Protein AF-A0A7S1MFS5-F1 (afdb_monomer_lite)

Secondary structure (DSSP, 8-state):
-GGGGS--PPPEEEEEHIIIIIITHHHHHHHHTT--S-EEEEEE-S--B-TTS-B-TTSPTT--BTTBTT---SPPP-HHHHHHTTSSSEEEEE-TTT-HHHHHHHHHHHHHSSS-EEEEEE---GGG-S-GGGHHHHHHHHHHTTSS--EEE-HHHHHTTS-SEEESS----S-HHHHHHHSHHHHHHHHH-HHHHHHHHHHHHHHHHHHHHHHHHHH-S-HHHHHHHHHHHHS-S---SPPEEEEEE-SSSHHHHHHHHHHHHHHHTT--EEEEETTTS-GGGGGG-SEEEEEEE-BTTTBPPHHHHHHHHHHT-TTS-TTTTTT-EEEEEEEE-TTSTTTTHHHHHHHHHHHHTT-EE-SPPEEEETTSTTTTHHHHHHHHHHHHHHHT---PPPP-SPPPPSEEEEEE---TTS-SS-TTT-PPTT----EEEEEEE-SPPS-SS----EEEEEEE-TTSS----TT-EEEE-----HHHHHHHHHHHT--TT-EEEEEEPTT--S-S-SEEEHHHIIIIIB-TTSPPPHHHHHHHHTTB-SHHHHHHHHHHH--SHHHHHHHHHHHHTT--HHHHHHH-TTB---HHHHHHHSPBP--EEEEB-S-TTT-TTEEEEEEEPPEEE-TTT--EEE-HHHHHHHH-

Radius of gyration: 29.66 Å; chains: 1; bounding box: 63×81×84 Å

Structure (mmCIF, N/CA/C/O backbone):
data_AF-A0A7S1MFS5-F1
#
_entry.id   AF-A0A7S1MFS5-F1
#
loop_
_atom_site.group_PDB
_atom_site.id
_atom_site.type_symbol
_atom_site.label_atom_id
_atom_site.label_alt_id
_atom_site.label_comp_id
_atom_site.label_asym_id
_atom_site.label_entity_id
_atom_site.label_seq_id
_atom_site.pdbx_PDB_ins_code
_atom_site.Cartn_x
_atom_site.Cartn_y
_atom_site.Cartn_z
_atom_site.occupancy
_atom_site.B_iso_or_equiv
_atom_site.auth_seq_id
_atom_site.auth_comp_id
_atom_site.auth_asym_id
_atom_site.auth_atom_id
_atom_site.pdbx_PDB_model_num
ATOM 1 N N . ASP A 1 1 ? -25.640 -36.083 15.410 1.00 47.47 1 ASP A N 1
ATOM 2 C CA . ASP A 1 1 ? -25.146 -37.005 14.366 1.00 47.47 1 ASP A CA 1
ATOM 3 C C . ASP A 1 1 ? -23.659 -37.269 14.543 1.00 47.47 1 ASP A C 1
ATOM 5 O O . ASP A 1 1 ? -22.871 -36.341 14.433 1.00 47.47 1 ASP A O 1
ATOM 9 N N . GLY A 1 2 ? -23.257 -38.506 14.855 1.00 49.50 2 GLY A N 1
ATOM 10 C CA . GLY A 1 2 ? -21.866 -38.907 15.159 1.00 49.50 2 GLY A CA 1
ATOM 11 C C . GLY A 1 2 ? -20.867 -38.836 13.991 1.00 49.50 2 GLY A C 1
ATOM 12 O O . GLY A 1 2 ? -19.879 -39.561 13.985 1.00 49.50 2 GLY A O 1
ATOM 13 N N . ARG A 1 3 ? -21.118 -37.985 12.987 1.00 51.34 3 ARG A N 1
ATOM 14 C CA . ARG A 1 3 ? -20.229 -37.759 11.836 1.00 51.34 3 ARG A CA 1
ATOM 15 C C . ARG A 1 3 ? -18.963 -36.977 12.210 1.00 51.34 3 ARG A C 1
ATOM 17 O O . ARG A 1 3 ? -17.952 -37.143 11.545 1.00 51.34 3 ARG A O 1
ATOM 24 N N . SER A 1 4 ? -18.987 -36.192 13.290 1.00 54.28 4 SER A N 1
ATOM 25 C CA . SER A 1 4 ? -17.835 -35.419 13.787 1.00 54.28 4 SER A CA 1
ATOM 26 C C . SER A 1 4 ? -16.775 -36.251 14.526 1.00 54.28 4 SER A C 1
ATOM 28 O O . SER A 1 4 ? -15.738 -35.713 14.899 1.00 54.28 4 SER A O 1
ATOM 30 N N . SER A 1 5 ? -17.014 -37.550 14.745 1.00 51.19 5 SER A N 1
ATOM 31 C CA . SER A 1 5 ? -16.072 -38.466 15.412 1.00 51.19 5 SER A CA 1
ATOM 32 C C . SER A 1 5 ? -15.204 -39.278 14.442 1.00 51.19 5 SER A C 1
ATOM 34 O O . SER A 1 5 ? -14.328 -40.015 14.889 1.00 51.19 5 SER A O 1
ATOM 36 N N . PHE A 1 6 ? -15.427 -39.157 13.129 1.00 56.84 6 PHE A N 1
ATOM 37 C CA . PHE A 1 6 ? -14.598 -39.793 12.106 1.00 56.84 6 PHE A CA 1
ATOM 38 C C . PHE A 1 6 ? -13.587 -38.795 11.541 1.00 56.84 6 PHE A C 1
ATOM 40 O O . PHE A 1 6 ? -13.883 -37.611 11.383 1.00 56.84 6 PHE A O 1
ATOM 47 N N . ILE A 1 7 ? -12.386 -39.280 11.219 1.00 65.38 7 ILE A N 1
ATOM 48 C CA . ILE A 1 7 ? -11.367 -38.496 10.513 1.00 65.38 7 ILE A CA 1
ATOM 49 C C . ILE A 1 7 ? -11.978 -38.000 9.195 1.00 65.38 7 ILE A C 1
ATOM 51 O O . ILE A 1 7 ? -12.546 -38.797 8.446 1.00 65.38 7 ILE A O 1
ATOM 55 N N . LYS A 1 8 ? -11.868 -36.695 8.910 1.00 67.00 8 LYS A N 1
ATOM 56 C CA . LYS A 1 8 ? -12.322 -36.102 7.643 1.00 67.00 8 LYS A CA 1
ATOM 57 C C . LYS A 1 8 ? -11.590 -36.798 6.491 1.00 67.00 8 LYS A C 1
ATOM 59 O O . LYS A 1 8 ? -10.379 -36.662 6.350 1.00 67.00 8 LYS A O 1
ATOM 64 N N . THR A 1 9 ? -12.312 -37.574 5.690 1.00 77.75 9 THR A N 1
ATOM 65 C CA . THR A 1 9 ? -11.745 -38.268 4.528 1.00 77.75 9 THR A CA 1
ATOM 66 C C . THR A 1 9 ? -11.667 -37.316 3.343 1.00 77.75 9 THR A C 1
ATOM 68 O O . THR A 1 9 ? -12.697 -36.812 2.896 1.00 77.75 9 THR A O 1
ATOM 71 N N . SER A 1 10 ? -10.464 -37.102 2.815 1.00 86.88 10 SER A N 1
ATOM 72 C CA . SER A 1 10 ? -10.253 -36.341 1.584 1.00 86.88 10 SER A CA 1
ATOM 73 C C . SER A 1 10 ? -10.330 -37.256 0.359 1.00 86.88 10 SER A C 1
ATOM 75 O O . SER A 1 10 ? -9.684 -38.303 0.332 1.00 86.88 10 SER A O 1
ATOM 77 N N . GLN A 1 11 ? -11.130 -36.882 -0.643 1.00 90.94 11 GLN A N 1
ATOM 78 C CA . GLN A 1 11 ? -11.344 -37.665 -1.865 1.00 90.94 11 GLN A CA 1
ATOM 79 C C . GLN A 1 11 ? -10.535 -37.073 -3.023 1.00 90.94 11 GLN A C 1
ATOM 81 O O . GLN A 1 11 ? -10.794 -35.940 -3.435 1.00 90.94 11 GLN A O 1
ATOM 86 N N . TRP A 1 12 ? -9.580 -37.849 -3.545 1.00 95.56 12 TRP A N 1
ATOM 87 C CA . TRP A 1 12 ? -8.683 -37.441 -4.628 1.00 95.56 12 TRP A CA 1
ATOM 88 C C . TRP A 1 12 ? -8.866 -38.308 -5.872 1.00 95.56 12 TRP A C 1
ATOM 90 O O . TRP A 1 12 ? -8.772 -39.533 -5.810 1.00 95.56 12 TRP A O 1
ATOM 100 N N . ILE A 1 13 ? -9.059 -37.657 -7.014 1.00 96.12 13 ILE A N 1
ATOM 101 C CA . ILE A 1 13 ? -9.008 -38.255 -8.345 1.00 96.12 13 ILE A CA 1
ATOM 102 C C . ILE A 1 13 ? -7.655 -37.894 -8.947 1.00 96.12 13 ILE A C 1
ATOM 104 O O . ILE A 1 13 ? -7.346 -36.719 -9.128 1.00 96.12 13 ILE A O 1
ATOM 108 N N . ILE A 1 14 ? -6.840 -38.897 -9.261 1.00 96.44 14 ILE A N 1
ATOM 109 C CA . ILE A 1 14 ? -5.497 -38.694 -9.807 1.00 96.44 14 ILE A CA 1
ATOM 110 C C . ILE A 1 14 ? -5.442 -39.308 -11.200 1.00 96.44 14 ILE A C 1
ATOM 112 O O . ILE A 1 14 ? -5.775 -40.480 -11.377 1.00 96.44 14 ILE A O 1
ATOM 116 N N . GLY A 1 15 ? -4.998 -38.534 -12.186 1.00 94.69 15 GLY A N 1
ATOM 117 C CA . GLY A 1 15 ? -4.863 -39.025 -13.552 1.00 94.69 15 GLY A CA 1
ATOM 118 C C . GLY A 1 15 ? -3.872 -38.226 -14.387 1.00 94.69 15 GLY A C 1
ATOM 119 O O . GLY A 1 15 ? -3.405 -37.165 -13.989 1.00 94.69 15 GLY A O 1
ATOM 120 N N . GLY A 1 16 ? -3.520 -38.770 -15.550 1.00 93.56 16 GLY A N 1
ATOM 121 C CA . GLY A 1 16 ? -2.603 -38.127 -16.491 1.00 93.56 16 GLY A CA 1
ATOM 122 C C . GLY A 1 16 ? -3.297 -37.180 -17.472 1.00 93.56 16 GLY A C 1
ATOM 123 O O . GLY A 1 16 ? -4.525 -37.172 -17.610 1.00 93.56 16 GLY A O 1
ATOM 124 N N . ASP A 1 17 ? -2.489 -36.438 -18.220 1.00 90.50 17 ASP A N 1
ATOM 125 C CA . ASP A 1 17 ? -2.915 -35.555 -19.310 1.00 90.50 17 ASP A CA 1
ATOM 126 C C . ASP A 1 17 ? -3.830 -36.221 -20.363 1.00 90.50 17 ASP A C 1
ATOM 128 O O . ASP A 1 17 ? -4.823 -35.633 -20.785 1.00 90.50 17 ASP A O 1
ATOM 132 N N . GLY A 1 18 ? -3.576 -37.465 -20.766 1.00 87.88 18 GLY A N 1
ATOM 133 C CA . GLY A 1 18 ? -4.430 -38.154 -21.741 1.00 87.88 18 GLY A CA 1
ATOM 134 C C . GLY A 1 18 ? -5.877 -38.339 -21.280 1.00 87.88 18 GLY A C 1
ATOM 135 O O . GLY A 1 18 ? -6.815 -38.202 -22.069 1.00 87.88 18 GLY A O 1
ATOM 136 N N . TRP A 1 19 ? -6.070 -38.602 -19.985 1.00 91.19 19 TRP A N 1
ATOM 137 C CA . TRP A 1 19 ? -7.396 -38.662 -19.375 1.00 91.19 19 TRP A CA 1
ATOM 138 C C . TRP A 1 19 ? -8.011 -37.263 -19.284 1.00 91.19 19 TRP A C 1
ATOM 140 O O . TRP A 1 19 ? -9.126 -37.059 -19.762 1.00 91.19 19 TRP A O 1
ATOM 150 N N . ALA A 1 20 ? -7.274 -36.298 -18.735 1.00 93.94 20 ALA A N 1
ATOM 151 C CA . ALA A 1 20 ? -7.812 -34.980 -18.419 1.00 93.94 20 ALA A CA 1
ATOM 152 C C . ALA A 1 20 ? -8.105 -34.112 -19.655 1.00 93.94 20 ALA A C 1
ATOM 154 O O . ALA A 1 20 ? -9.088 -33.377 -19.671 1.00 93.94 20 ALA A O 1
ATOM 155 N N . TYR A 1 21 ? -7.287 -34.184 -20.708 1.00 92.12 21 TYR A N 1
ATOM 156 C CA . TYR A 1 21 ? -7.410 -33.306 -21.879 1.00 92.12 21 TYR A CA 1
ATOM 157 C C . TYR A 1 21 ? -8.196 -33.926 -23.040 1.00 92.12 21 TYR A C 1
ATOM 159 O O . TYR A 1 21 ? -8.736 -33.185 -23.872 1.00 92.12 21 TYR A O 1
ATOM 167 N N . ASP A 1 22 ? -8.276 -35.259 -23.097 1.00 89.12 22 ASP A N 1
ATOM 168 C CA . ASP A 1 22 ? -8.878 -35.995 -24.208 1.00 89.12 22 ASP A CA 1
ATOM 169 C C . ASP A 1 22 ? -9.998 -36.937 -23.753 1.00 89.12 22 ASP A C 1
ATOM 171 O O . ASP A 1 22 ? -11.139 -36.500 -23.606 1.00 89.12 22 ASP A O 1
ATOM 175 N N . ILE A 1 23 ? -9.703 -38.227 -23.573 1.00 86.44 23 ILE A N 1
ATOM 176 C CA . ILE A 1 23 ? -10.725 -39.288 -23.512 1.00 86.44 23 ILE A CA 1
ATOM 177 C C . ILE A 1 23 ? -11.630 -39.200 -22.278 1.00 86.44 23 ILE A C 1
ATOM 179 O O . ILE A 1 23 ? -12.766 -39.660 -22.321 1.00 86.44 23 ILE A O 1
ATOM 183 N N . GLY A 1 24 ? -11.138 -38.606 -21.190 1.00 87.12 24 GLY A N 1
ATOM 184 C CA . GLY A 1 24 ? -11.874 -38.424 -19.942 1.00 87.12 24 GLY A CA 1
ATOM 185 C C . GLY A 1 24 ? -12.399 -37.008 -19.723 1.00 87.12 24 GLY A C 1
ATOM 186 O O . GLY A 1 24 ? -13.064 -36.785 -18.713 1.00 87.12 24 GLY A O 1
ATOM 187 N N . TYR A 1 25 ? -12.149 -36.061 -20.641 1.00 91.75 25 TYR A N 1
ATOM 188 C CA . TYR A 1 25 ? -12.452 -34.646 -20.403 1.00 91.75 25 TYR A CA 1
ATOM 189 C C . TYR A 1 25 ? -13.939 -34.391 -20.127 1.00 91.75 25 TYR A C 1
ATOM 191 O O . TYR A 1 25 ? -14.253 -33.610 -19.243 1.00 91.75 25 TYR A O 1
ATOM 199 N N . GLY A 1 26 ? -14.859 -35.067 -20.826 1.00 90.31 26 GLY A N 1
ATOM 200 C CA . GLY A 1 26 ? -16.297 -34.886 -20.581 1.00 90.31 26 GLY A CA 1
ATOM 201 C C . GLY A 1 26 ? -16.735 -35.323 -19.176 1.00 90.31 26 GLY A C 1
ATOM 202 O O . GLY A 1 26 ? -17.596 -34.693 -18.575 1.00 90.31 26 GLY A O 1
ATOM 203 N N . GLY A 1 27 ? -16.109 -36.368 -18.625 1.00 92.06 27 GLY A N 1
ATOM 204 C CA . GLY A 1 27 ? -16.342 -36.778 -17.238 1.00 92.06 27 GLY A CA 1
ATOM 205 C C . GLY A 1 27 ? -15.687 -35.822 -16.244 1.00 92.06 27 GLY A C 1
ATOM 206 O O . GLY A 1 27 ? -16.300 -35.466 -15.246 1.00 92.06 27 GLY A O 1
ATOM 207 N N . LEU A 1 28 ? -14.467 -35.367 -16.538 1.00 93.94 28 LEU A N 1
ATOM 208 C CA . LEU A 1 28 ? -13.766 -34.372 -15.727 1.00 93.94 28 LEU A CA 1
ATOM 209 C C . LEU A 1 28 ? -14.556 -33.059 -15.634 1.00 93.94 28 LEU A C 1
ATOM 211 O O . LEU A 1 28 ? -14.724 -32.530 -14.544 1.00 93.94 28 LEU A O 1
ATOM 215 N N . ASP A 1 29 ? -15.072 -32.568 -16.758 1.00 93.94 29 ASP A N 1
ATOM 216 C CA . ASP A 1 29 ? -15.909 -31.370 -16.837 1.00 93.94 29 ASP A CA 1
ATOM 217 C C . ASP A 1 29 ? -17.175 -31.510 -15.979 1.00 93.94 29 ASP A C 1
ATOM 219 O O . ASP A 1 29 ? -17.464 -30.643 -15.161 1.00 93.94 29 ASP A O 1
ATOM 223 N N . HIS A 1 30 ? -17.855 -32.659 -16.059 1.00 92.25 30 HIS A N 1
ATOM 224 C CA . HIS A 1 30 ? -19.014 -32.950 -15.214 1.00 92.25 30 HIS A CA 1
ATOM 225 C C . HIS A 1 30 ? -18.665 -32.982 -13.716 1.00 92.25 30 HIS A C 1
ATOM 227 O O . HIS A 1 30 ? -19.456 -32.538 -12.888 1.00 92.25 30 HIS A O 1
ATOM 233 N N . VAL A 1 31 ? -17.501 -33.522 -13.340 1.00 92.06 31 VAL A N 1
ATOM 234 C CA . VAL A 1 31 ? -17.047 -33.526 -11.939 1.00 92.06 31 VAL A CA 1
ATOM 235 C C . VAL A 1 31 ? -16.733 -32.103 -11.473 1.00 92.06 31 VAL A C 1
ATOM 237 O O . VAL A 1 31 ? -17.168 -31.712 -10.394 1.00 92.06 31 VAL A O 1
ATOM 240 N N . ILE A 1 32 ? -16.040 -31.310 -12.291 1.00 92.38 32 ILE A N 1
ATOM 241 C CA . ILE A 1 32 ? -15.732 -29.903 -11.995 1.00 92.38 32 ILE A CA 1
ATOM 242 C C . ILE A 1 32 ? -17.019 -29.077 -11.830 1.00 92.38 32 ILE A C 1
ATOM 244 O O . ILE A 1 32 ? -17.083 -28.227 -10.951 1.00 92.38 32 ILE A O 1
ATOM 248 N N . ALA A 1 33 ? -18.061 -29.359 -12.613 1.00 89.19 33 ALA A N 1
ATOM 249 C CA . ALA A 1 33 ? -19.347 -28.667 -12.533 1.00 89.19 33 ALA A CA 1
ATOM 250 C C . ALA A 1 33 ? -20.262 -29.142 -11.384 1.00 89.19 33 ALA A C 1
ATOM 252 O O . ALA A 1 33 ? -21.328 -28.567 -11.186 1.00 89.19 33 ALA A O 1
ATOM 253 N N . SER A 1 34 ? -19.896 -30.200 -10.650 1.00 85.94 34 SER A N 1
ATOM 254 C CA . SER A 1 34 ? -20.794 -30.841 -9.673 1.00 85.94 34 SER A CA 1
ATOM 255 C C . SER A 1 34 ? -20.922 -30.113 -8.330 1.00 85.94 34 SER A C 1
ATOM 257 O O . SER A 1 34 ? -21.758 -30.512 -7.529 1.00 85.94 34 SER A O 1
ATOM 259 N N . GLU A 1 35 ? -20.099 -29.088 -8.071 1.00 81.94 35 GLU A N 1
ATOM 260 C CA . GLU A 1 35 ? -19.992 -28.365 -6.783 1.00 81.94 35 GLU A CA 1
ATOM 261 C C . GLU A 1 35 ? -19.674 -29.256 -5.557 1.00 81.94 35 GLU A C 1
ATOM 263 O O . GLU A 1 35 ? -19.600 -28.775 -4.429 1.00 81.94 35 GLU A O 1
ATOM 268 N N . GLU A 1 36 ? -19.406 -30.547 -5.769 1.00 88.94 36 GLU A N 1
ATOM 269 C CA . GLU A 1 36 ? -19.074 -31.516 -4.726 1.00 88.94 36 GLU A CA 1
ATOM 270 C C . GLU A 1 36 ? -17.632 -31.357 -4.215 1.00 88.94 36 GLU A C 1
ATOM 272 O O . GLU A 1 36 ? -16.725 -30.937 -4.938 1.00 88.94 36 GLU A O 1
ATOM 277 N N . HIS A 1 37 ? -17.382 -31.779 -2.967 1.00 91.00 37 HIS A N 1
ATOM 278 C CA . HIS A 1 37 ? -16.078 -31.647 -2.294 1.00 91.00 37 HIS A CA 1
ATOM 279 C C . HIS A 1 37 ? -15.024 -32.667 -2.777 1.00 91.00 37 HIS A C 1
ATOM 281 O O . HIS A 1 37 ? -14.535 -33.509 -2.012 1.00 91.00 37 HIS A O 1
ATOM 287 N N . VAL A 1 38 ? -14.630 -32.592 -4.047 1.00 93.88 38 VAL A N 1
ATOM 288 C CA . VAL A 1 38 ? -13.707 -33.529 -4.714 1.00 93.88 38 VAL A CA 1
ATOM 289 C C . VAL A 1 38 ? -12.444 -32.836 -5.230 1.00 93.88 38 VAL A C 1
ATOM 291 O O . VAL A 1 38 ? -12.497 -31.737 -5.768 1.00 93.88 38 VAL A O 1
ATOM 294 N N . LYS A 1 39 ? -11.283 -33.484 -5.080 1.00 96.75 39 LYS A N 1
ATOM 295 C CA . LYS A 1 39 ? -9.981 -32.927 -5.468 1.00 96.75 39 LYS A CA 1
ATOM 296 C C . LYS A 1 39 ? -9.430 -33.707 -6.642 1.00 96.75 39 LYS A C 1
ATOM 298 O O . LYS A 1 39 ? -9.442 -34.934 -6.638 1.00 96.75 39 LYS A O 1
ATOM 303 N N . ILE A 1 40 ? -8.940 -33.004 -7.647 1.00 97.94 40 ILE A N 1
ATOM 304 C CA . ILE A 1 40 ? -8.427 -33.582 -8.879 1.00 97.94 40 ILE A CA 1
ATOM 305 C C . ILE A 1 40 ? -6.961 -33.189 -9.015 1.00 97.94 40 ILE A C 1
ATOM 307 O O . ILE A 1 40 ? -6.627 -32.008 -8.992 1.00 97.94 40 ILE A O 1
ATOM 311 N N . LEU A 1 41 ? -6.091 -34.179 -9.198 1.00 98.12 41 LEU A N 1
ATOM 312 C CA . LEU A 1 41 ? -4.687 -33.985 -9.537 1.00 98.12 41 LEU A CA 1
ATOM 313 C C . LEU A 1 41 ? -4.428 -34.513 -10.948 1.00 98.12 41 LEU A C 1
ATOM 315 O O . LEU A 1 41 ? -4.554 -35.712 -11.212 1.00 98.12 41 LEU A O 1
ATOM 319 N N . VAL A 1 42 ? -4.031 -33.612 -11.842 1.00 97.94 42 VAL A N 1
ATOM 320 C CA . VAL A 1 42 ? -3.618 -33.934 -13.208 1.00 97.94 42 VAL A CA 1
ATOM 321 C C . VAL A 1 42 ? -2.098 -33.912 -13.292 1.00 97.94 42 VAL A C 1
ATOM 323 O O . VAL A 1 42 ? -1.478 -32.871 -13.088 1.00 97.94 42 VAL A O 1
ATOM 326 N N . LEU A 1 43 ? -1.501 -35.057 -13.618 1.00 96.81 43 LEU A N 1
ATOM 327 C CA . LEU A 1 43 ? -0.073 -35.188 -13.905 1.00 96.81 43 LEU A CA 1
ATOM 328 C C . LEU A 1 43 ? 0.152 -34.950 -15.401 1.00 96.81 43 LEU A C 1
ATOM 330 O O . LEU A 1 43 ? -0.181 -35.794 -16.238 1.00 96.81 43 LEU A O 1
ATOM 334 N N . ASP A 1 44 ? 0.668 -33.775 -15.738 1.00 96.06 44 ASP A N 1
ATOM 335 C CA . ASP A 1 44 ? 0.741 -33.297 -17.111 1.00 96.06 44 ASP A CA 1
ATOM 336 C C . ASP A 1 44 ? 2.137 -33.503 -17.703 1.00 96.06 44 ASP A C 1
ATOM 338 O O . ASP A 1 44 ? 3.101 -32.837 -17.321 1.00 96.06 44 ASP A O 1
ATOM 342 N N . THR A 1 45 ? 2.235 -34.464 -18.623 1.00 92.94 45 THR A N 1
ATOM 343 C CA . THR A 1 45 ? 3.492 -34.848 -19.280 1.00 92.94 45 THR A CA 1
ATOM 344 C C . THR A 1 45 ? 3.656 -34.218 -20.657 1.00 92.94 45 THR A C 1
ATOM 346 O O . THR A 1 45 ? 4.749 -34.245 -21.223 1.00 92.94 45 THR A O 1
ATOM 349 N N . GLU A 1 46 ? 2.558 -33.710 -21.220 1.00 92.31 46 GLU A N 1
ATOM 350 C CA . GLU A 1 46 ? 2.408 -33.149 -22.562 1.00 92.31 46 GLU A CA 1
ATOM 351 C C . GLU A 1 46 ? 2.711 -34.103 -23.731 1.00 92.31 46 GLU A C 1
ATOM 353 O O . GLU A 1 46 ? 2.691 -33.697 -24.898 1.00 92.31 46 GLU A O 1
ATOM 358 N N . MET A 1 47 ? 2.982 -35.376 -23.438 1.00 86.31 47 MET A N 1
ATOM 359 C CA . MET A 1 47 ? 3.458 -36.368 -24.408 1.00 86.31 47 MET A CA 1
ATOM 360 C C . MET A 1 47 ? 2.480 -37.520 -24.639 1.00 86.31 47 MET A C 1
ATOM 362 O O . MET A 1 47 ? 2.815 -38.483 -25.335 1.00 86.31 47 MET A O 1
ATOM 366 N N . TYR A 1 48 ? 1.258 -37.431 -24.105 1.00 80.12 48 TYR A N 1
ATOM 367 C CA . TYR A 1 48 ? 0.220 -38.414 -24.393 1.00 80.12 48 TYR A CA 1
ATOM 368 C C . TYR A 1 48 ? -0.084 -38.520 -25.894 1.00 80.12 48 TYR A C 1
ATOM 370 O O . TYR A 1 48 ? -0.127 -37.528 -26.622 1.00 80.12 48 TYR A O 1
ATOM 378 N N . SER A 1 49 ? -0.370 -39.741 -26.346 1.00 64.50 49 SER A N 1
ATOM 379 C CA . SER A 1 49 ? -0.859 -40.012 -27.694 1.00 64.50 49 SER A CA 1
ATOM 380 C C . SER A 1 49 ? -2.118 -40.869 -27.628 1.00 64.50 49 SER A C 1
ATOM 382 O O . SER A 1 49 ? -2.113 -41.955 -27.048 1.00 64.50 49 SER A O 1
ATOM 384 N N . ASN A 1 50 ? -3.194 -40.374 -28.238 1.00 61.34 50 ASN A N 1
ATOM 385 C CA . ASN A 1 50 ? -4.471 -41.071 -28.313 1.00 61.34 50 ASN A CA 1
ATOM 386 C C . ASN A 1 50 ? -4.379 -42.243 -29.310 1.00 61.34 50 ASN A C 1
ATOM 388 O O . ASN A 1 50 ? -3.877 -42.088 -30.422 1.00 61.34 50 ASN A O 1
ATOM 392 N N . THR A 1 51 ? -4.900 -43.418 -28.954 1.00 56.22 51 THR A N 1
ATOM 393 C CA . THR A 1 51 ? -4.908 -44.615 -29.816 1.00 56.22 51 THR A CA 1
ATOM 394 C C . THR A 1 51 ? -5.819 -44.486 -31.044 1.00 56.22 51 THR A C 1
ATOM 396 O O . THR A 1 51 ? -5.686 -45.276 -31.974 1.00 56.22 51 THR A O 1
ATOM 399 N N . GLY A 1 52 ? -6.688 -43.468 -31.092 1.00 58.91 52 GLY A N 1
ATOM 400 C CA . GLY A 1 52 ? -7.604 -43.175 -32.204 1.00 58.91 52 GLY A CA 1
ATOM 401 C C . GLY A 1 52 ? -7.024 -42.391 -33.394 1.00 58.91 52 GLY A C 1
ATOM 402 O O . GLY A 1 52 ? -7.795 -41.910 -34.219 1.00 58.91 52 GLY A O 1
ATOM 403 N N . GLY A 1 53 ? -5.699 -42.217 -33.496 1.00 65.38 53 GLY A N 1
ATOM 404 C CA . GLY A 1 53 ? -5.061 -41.564 -34.655 1.00 65.38 53 GLY A CA 1
ATOM 405 C C . GLY A 1 53 ? -5.053 -40.030 -34.631 1.00 65.38 53 GLY A C 1
ATOM 406 O O . GLY A 1 53 ? -4.812 -39.399 -35.658 1.00 65.38 53 GLY A O 1
ATOM 407 N N . GLN A 1 54 ? -5.324 -39.421 -33.476 1.00 75.12 54 GLN A N 1
ATOM 408 C CA . GLN A 1 54 ? -5.400 -37.969 -33.296 1.00 75.12 54 GLN A CA 1
ATOM 409 C C . GLN A 1 54 ? -4.289 -37.479 -32.361 1.00 75.12 54 GLN A C 1
ATOM 411 O O . GLN A 1 54 ? -3.939 -38.154 -31.391 1.00 75.12 54 GLN A O 1
ATOM 416 N N . ALA A 1 55 ? -3.755 -36.287 -32.633 1.00 81.62 55 ALA A N 1
ATOM 417 C CA . ALA A 1 55 ? -2.812 -35.625 -31.737 1.00 81.62 55 ALA A CA 1
ATOM 418 C C . ALA A 1 55 ? -3.516 -35.179 -30.442 1.00 81.62 55 ALA A C 1
ATOM 420 O O . ALA A 1 55 ? -4.624 -34.640 -30.489 1.00 81.62 55 ALA A O 1
ATOM 421 N N . SER A 1 56 ? -2.860 -35.386 -29.297 1.00 87.88 56 SER A N 1
ATOM 422 C CA . SER A 1 56 ? -3.399 -35.030 -27.980 1.00 87.88 56 SER A CA 1
ATOM 423 C C . SER A 1 56 ? -3.636 -33.528 -27.849 1.00 87.88 56 SER A C 1
ATOM 425 O O . SER A 1 56 ? -2.837 -32.718 -28.333 1.00 87.88 56 SER A O 1
ATOM 427 N N . LYS A 1 57 ? -4.700 -33.125 -27.145 1.00 90.25 57 LYS A N 1
ATOM 428 C CA . LYS A 1 57 ? -4.942 -31.705 -26.818 1.00 90.25 57 LYS A CA 1
ATOM 429 C C . LYS A 1 57 ? -3.967 -31.161 -25.768 1.00 90.25 57 LYS A C 1
ATOM 431 O O . LYS A 1 57 ? -3.821 -29.941 -25.693 1.00 90.25 57 LYS A O 1
ATOM 436 N N . ALA A 1 58 ? -3.268 -32.038 -25.044 1.00 90.75 58 ALA A N 1
ATOM 437 C CA . ALA A 1 58 ? -2.220 -31.684 -24.086 1.00 90.75 58 ALA A CA 1
ATOM 438 C C . ALA A 1 58 ? -0.860 -31.383 -24.743 1.00 90.75 58 ALA A C 1
ATOM 440 O O . ALA A 1 58 ? -0.045 -30.681 -24.155 1.00 90.75 58 ALA A O 1
ATOM 441 N N . THR A 1 59 ? -0.607 -31.875 -25.961 1.00 90.94 59 THR A N 1
ATOM 442 C CA . THR A 1 59 ? 0.651 -31.594 -26.674 1.00 90.94 59 THR A CA 1
ATOM 443 C C . THR A 1 59 ? 0.752 -30.095 -27.016 1.00 90.94 59 THR A C 1
ATOM 445 O O . THR A 1 59 ? -0.235 -29.530 -27.496 1.00 90.94 59 THR A O 1
ATOM 448 N N . PRO A 1 60 ? 1.890 -29.423 -26.798 1.00 91.38 60 PRO A N 1
ATOM 449 C CA . PRO A 1 60 ? 2.079 -28.012 -27.146 1.00 91.38 60 PRO A CA 1
ATOM 450 C C . PRO A 1 60 ? 2.295 -27.823 -28.653 1.00 91.38 60 PRO A C 1
ATOM 452 O O . PRO A 1 60 ? 2.638 -28.770 -29.364 1.00 91.38 60 PRO A O 1
ATOM 455 N N . ALA A 1 61 ? 2.096 -26.599 -29.150 1.00 90.44 61 ALA A N 1
ATOM 456 C CA . ALA A 1 61 ? 2.453 -26.251 -30.526 1.00 90.44 61 ALA A CA 1
ATOM 457 C C . ALA A 1 61 ? 3.966 -26.417 -30.736 1.00 90.44 61 ALA A C 1
ATOM 459 O O . ALA A 1 61 ? 4.726 -26.201 -29.805 1.00 90.44 61 ALA A O 1
ATOM 460 N N . GLY A 1 62 ? 4.405 -26.842 -31.921 1.00 89.31 62 GLY A N 1
ATOM 461 C CA . GLY A 1 62 ? 5.827 -27.070 -32.222 1.00 89.31 62 GLY A CA 1
ATOM 462 C C . GLY A 1 62 ? 6.371 -28.434 -31.782 1.00 89.31 62 GLY A C 1
ATOM 463 O O . GLY A 1 62 ? 7.324 -28.927 -32.382 1.00 89.31 62 GLY A O 1
ATOM 464 N N . ALA A 1 63 ? 5.744 -29.113 -30.816 1.00 90.69 63 ALA A N 1
ATOM 465 C CA . ALA A 1 63 ? 6.240 -30.405 -30.346 1.00 90.69 63 ALA A CA 1
ATOM 466 C C . ALA A 1 63 ? 5.934 -31.542 -31.324 1.00 90.69 63 ALA A C 1
ATOM 468 O O . ALA A 1 63 ? 4.809 -31.698 -31.812 1.00 90.69 63 ALA A O 1
ATOM 469 N N . MET A 1 64 ? 6.938 -32.388 -31.547 1.00 88.31 64 MET A N 1
ATOM 470 C CA . MET A 1 64 ? 6.794 -33.679 -32.200 1.00 88.31 64 MET A CA 1
ATOM 471 C C . MET A 1 64 ? 6.208 -34.700 -31.223 1.00 88.31 64 MET A C 1
ATOM 473 O O . MET A 1 64 ? 6.800 -35.010 -30.191 1.00 88.31 64 MET A O 1
ATOM 477 N N . ALA A 1 65 ? 5.071 -35.280 -31.585 1.00 85.75 65 ALA A N 1
ATOM 478 C CA . ALA A 1 65 ? 4.470 -36.407 -30.880 1.00 85.75 65 ALA A CA 1
ATOM 479 C C . ALA A 1 65 ? 3.897 -37.401 -31.896 1.00 85.75 65 ALA A C 1
ATOM 481 O O . ALA A 1 65 ? 3.815 -37.120 -33.095 1.00 85.75 65 ALA A O 1
ATOM 482 N N . LYS A 1 66 ? 3.474 -38.579 -31.438 1.00 79.81 66 LYS A N 1
ATOM 483 C CA . LYS A 1 66 ? 2.799 -39.548 -32.309 1.00 79.81 66 LYS A CA 1
ATOM 484 C C . LYS A 1 66 ? 1.481 -38.942 -32.823 1.00 79.81 66 LYS A C 1
ATOM 486 O O . LYS A 1 66 ? 0.685 -38.447 -32.027 1.00 79.81 66 LYS A O 1
ATOM 491 N N . PHE A 1 67 ? 1.287 -38.971 -34.148 1.00 80.62 67 PHE A N 1
ATOM 492 C CA . PHE A 1 67 ? 0.252 -38.240 -34.915 1.00 80.62 67 PHE A CA 1
ATOM 493 C C . PHE A 1 67 ? 0.465 -36.717 -35.058 1.00 80.62 67 PHE A C 1
ATOM 495 O O . PHE A 1 67 ? -0.398 -36.019 -35.585 1.00 80.62 67 PHE A O 1
ATOM 502 N N . ALA A 1 68 ? 1.632 -36.208 -34.657 1.00 81.69 68 ALA A N 1
ATOM 503 C CA . ALA A 1 68 ? 2.096 -34.834 -34.860 1.00 81.69 68 ALA A CA 1
ATOM 504 C C . ALA A 1 68 ? 3.599 -34.817 -35.223 1.00 81.69 68 ALA A C 1
ATOM 506 O O . ALA A 1 68 ? 4.390 -34.084 -34.634 1.00 81.69 68 ALA A O 1
ATOM 507 N N . GLU A 1 69 ? 4.019 -35.660 -36.173 1.00 82.31 69 GLU A N 1
ATOM 508 C CA . GLU A 1 69 ? 5.446 -35.882 -36.486 1.00 82.31 69 GLU A CA 1
ATOM 509 C C . GLU A 1 69 ? 6.156 -34.667 -37.105 1.00 82.31 69 GLU A C 1
ATOM 511 O O . GLU A 1 69 ? 7.376 -34.542 -37.008 1.00 82.31 69 GLU A O 1
ATOM 516 N N . SER A 1 70 ? 5.397 -33.766 -37.732 1.00 83.06 70 SER A N 1
ATOM 517 C CA . SER A 1 70 ? 5.898 -32.507 -38.299 1.00 83.06 70 SER A CA 1
ATOM 518 C C . SER A 1 70 ? 5.829 -31.331 -37.316 1.00 83.06 70 SER A C 1
ATOM 520 O O . SER A 1 70 ? 6.031 -30.196 -37.735 1.00 83.06 70 SER A O 1
ATOM 522 N N . GLY A 1 71 ? 5.525 -31.588 -36.040 1.00 86.75 71 GLY A N 1
ATOM 523 C CA . GLY A 1 71 ? 5.202 -30.564 -35.049 1.00 86.75 71 GLY A CA 1
ATOM 524 C C . GLY A 1 71 ? 3.701 -30.280 -34.999 1.00 86.75 71 GLY A C 1
ATOM 525 O O . GLY A 1 71 ? 3.024 -30.182 -36.029 1.00 86.75 71 GLY A O 1
ATOM 526 N N . LYS A 1 72 ? 3.141 -30.176 -33.790 1.00 89.88 72 LYS A N 1
ATOM 527 C CA . LYS A 1 72 ? 1.723 -29.849 -33.617 1.00 89.88 72 LYS A CA 1
ATOM 528 C C . LYS A 1 72 ? 1.454 -28.390 -33.999 1.00 89.88 72 LYS A C 1
ATOM 530 O O . LYS A 1 72 ? 2.184 -27.487 -33.608 1.00 89.88 72 LYS A O 1
ATOM 535 N N . LYS A 1 73 ? 0.370 -28.165 -34.746 1.00 88.75 73 LYS A N 1
ATOM 536 C CA . LYS A 1 73 ? 0.003 -26.834 -35.261 1.00 88.75 73 LYS A CA 1
ATOM 537 C C . LYS A 1 73 ? -0.774 -25.973 -34.272 1.00 88.75 73 LYS A C 1
ATOM 539 O O . LYS A 1 73 ? -0.720 -24.755 -34.352 1.00 88.75 73 LYS A O 1
ATOM 544 N N . THR A 1 74 ? -1.572 -26.602 -33.415 1.00 89.19 74 THR A N 1
ATOM 545 C CA . THR A 1 74 ? -2.473 -25.904 -32.496 1.00 89.19 74 THR A CA 1
ATOM 546 C C . THR A 1 74 ? -1.860 -25.820 -31.110 1.00 89.19 74 THR A C 1
ATOM 548 O O . THR A 1 74 ? -1.134 -26.723 -30.692 1.00 89.19 74 THR A O 1
ATOM 551 N N . MET A 1 75 ? -2.238 -24.785 -30.368 1.00 90.69 75 MET A N 1
ATOM 552 C CA . MET A 1 75 ? -1.843 -24.631 -28.973 1.00 90.69 75 MET A CA 1
ATOM 553 C C . MET A 1 75 ? -2.371 -25.770 -28.097 1.00 90.69 75 MET A C 1
ATOM 555 O O . MET A 1 75 ? -3.334 -26.476 -28.436 1.00 90.69 75 MET A O 1
ATOM 559 N N . LYS A 1 76 ? -1.716 -25.940 -26.950 1.00 92.25 76 LYS A N 1
ATOM 560 C CA . LYS A 1 76 ? -2.207 -26.778 -25.864 1.00 92.25 76 LYS A CA 1
ATOM 561 C C . LYS A 1 76 ? -3.517 -26.198 -25.328 1.00 92.25 76 LYS A C 1
ATOM 563 O O . LYS A 1 76 ? -3.652 -24.987 -25.174 1.00 92.25 76 LYS A O 1
ATOM 568 N N . LYS A 1 77 ? -4.486 -27.066 -25.044 1.00 92.81 77 LYS A N 1
ATOM 569 C CA . LYS A 1 77 ? -5.723 -26.674 -24.356 1.00 92.81 77 LYS A CA 1
ATOM 570 C C . LYS A 1 77 ? -5.378 -26.190 -22.942 1.00 92.81 77 LYS A C 1
ATOM 572 O O . LYS A 1 77 ? -4.657 -26.881 -22.238 1.00 92.81 77 LYS A O 1
ATOM 577 N N . ASP A 1 78 ? -5.894 -25.042 -22.511 1.00 92.94 78 ASP A N 1
ATOM 578 C CA . ASP A 1 78 ? -5.613 -24.512 -21.169 1.00 92.94 78 ASP A CA 1
ATOM 579 C C . ASP A 1 78 ? -6.654 -25.004 -20.153 1.00 92.94 78 ASP A C 1
ATOM 581 O O . ASP A 1 78 ? -7.696 -24.379 -19.950 1.00 92.94 78 ASP A O 1
ATOM 585 N N . LEU A 1 79 ? -6.397 -26.170 -19.552 1.00 94.56 79 LEU A N 1
ATOM 586 C CA . LEU A 1 79 ? -7.340 -26.814 -18.635 1.00 94.56 79 LEU A CA 1
ATOM 587 C C . LEU A 1 79 ? -7.595 -25.974 -17.377 1.00 94.56 79 LEU A C 1
ATOM 589 O O . LEU A 1 79 ? -8.742 -25.857 -16.953 1.00 94.56 79 LEU A O 1
ATOM 593 N N . GLY A 1 80 ? -6.549 -25.361 -16.818 1.00 94.31 80 GLY A N 1
ATOM 594 C CA . GLY A 1 80 ? -6.672 -24.523 -15.628 1.00 94.31 80 GLY A CA 1
ATOM 595 C C . GLY A 1 80 ? -7.525 -23.286 -15.896 1.00 94.31 80 GLY A C 1
ATOM 596 O O . GLY A 1 80 ? -8.474 -23.024 -15.160 1.00 94.31 80 GLY A O 1
ATOM 597 N N . ARG A 1 81 ? -7.288 -22.577 -17.010 1.00 90.56 81 ARG A N 1
ATOM 598 C CA . ARG A 1 81 ? -8.106 -21.409 -17.374 1.00 90.56 81 ARG A CA 1
ATOM 599 C C . ARG A 1 81 ? -9.561 -21.766 -17.646 1.00 90.56 81 ARG A C 1
ATOM 601 O O . ARG A 1 81 ? -10.446 -21.016 -17.253 1.00 90.56 81 ARG A O 1
ATOM 608 N N . MET A 1 82 ? -9.818 -22.906 -18.285 1.00 93.19 82 MET A N 1
ATOM 609 C CA . MET A 1 82 ? -11.183 -23.392 -18.493 1.00 93.19 82 MET A CA 1
ATOM 610 C C . MET A 1 82 ? -11.882 -23.694 -17.165 1.00 93.19 82 MET A C 1
ATOM 612 O O . MET A 1 82 ? -13.009 -23.249 -16.973 1.00 93.19 82 MET A O 1
ATOM 616 N N . ALA A 1 83 ? -11.208 -24.363 -16.227 1.00 93.75 83 ALA A N 1
ATOM 617 C CA . ALA A 1 83 ? -11.763 -24.639 -14.903 1.00 93.75 83 ALA A CA 1
ATOM 618 C C . ALA A 1 83 ? -12.063 -23.345 -14.125 1.00 93.75 83 ALA A C 1
ATOM 620 O O . ALA A 1 83 ? -13.124 -23.227 -13.520 1.00 93.75 83 ALA A O 1
ATOM 621 N N . MET A 1 84 ? -11.196 -22.330 -14.223 1.00 91.62 84 MET A N 1
ATOM 622 C CA . MET A 1 84 ? -11.430 -21.025 -13.589 1.00 91.62 84 MET A CA 1
ATOM 623 C C . MET A 1 84 ? -12.692 -20.307 -14.101 1.00 91.62 84 MET A C 1
ATOM 625 O O . MET A 1 84 ? -13.269 -19.511 -13.364 1.00 91.62 84 MET A O 1
ATOM 629 N N . THR A 1 85 ? -13.180 -20.585 -15.319 1.00 86.69 85 THR A N 1
ATOM 630 C CA . THR A 1 85 ? -14.414 -19.940 -15.820 1.00 86.69 85 THR A CA 1
ATOM 631 C C . THR A 1 85 ? -15.681 -20.336 -15.064 1.00 86.69 85 THR A C 1
ATOM 633 O O . THR A 1 85 ? -16.641 -19.565 -15.075 1.00 86.69 85 THR A O 1
ATOM 636 N N . TYR A 1 86 ? -15.672 -21.471 -14.357 1.00 85.94 86 TYR A N 1
ATOM 637 C CA . TYR A 1 86 ? -16.767 -21.865 -13.470 1.00 85.94 86 TYR A CA 1
ATOM 638 C C . TYR A 1 86 ? -16.887 -20.948 -12.246 1.00 85.94 86 TYR A C 1
ATOM 640 O O . TYR A 1 86 ? -17.960 -20.863 -11.659 1.00 85.94 86 TYR A O 1
ATOM 648 N N . LYS A 1 87 ? -15.812 -20.238 -11.865 1.00 85.06 87 LYS A N 1
ATOM 649 C CA . LYS A 1 87 ? -15.710 -19.348 -10.689 1.00 85.06 87 LYS A CA 1
ATOM 650 C C . LYS A 1 87 ? -15.947 -20.004 -9.321 1.00 85.06 87 LYS A C 1
ATOM 652 O O . LYS A 1 87 ? -15.664 -19.376 -8.312 1.00 85.06 87 LYS A O 1
ATOM 657 N N . SER A 1 88 ? -16.421 -21.245 -9.277 1.00 87.19 88 SER A N 1
ATOM 658 C CA . SER A 1 88 ? -16.692 -22.053 -8.079 1.00 87.19 88 SER A CA 1
ATOM 659 C C . SER A 1 88 ? -15.710 -23.221 -7.912 1.00 87.19 88 SER A C 1
ATOM 661 O O . SER A 1 88 ? -16.009 -24.213 -7.254 1.00 87.19 88 SER A O 1
ATOM 663 N N . VAL A 1 89 ? -14.540 -23.131 -8.546 1.00 93.56 89 VAL A N 1
ATOM 664 C CA . VAL A 1 89 ? -13.548 -24.212 -8.587 1.00 93.56 89 VAL A CA 1
ATOM 665 C C . VAL A 1 89 ? -12.215 -23.666 -8.104 1.00 93.56 89 VAL A C 1
ATOM 667 O O . VAL A 1 89 ? -11.733 -22.671 -8.647 1.00 93.56 89 VAL A O 1
ATOM 670 N N . TYR A 1 90 ? -11.592 -24.320 -7.124 1.00 96.88 90 TYR A N 1
ATOM 671 C CA . TYR A 1 90 ? -10.202 -24.029 -6.776 1.00 96.88 90 TYR A CA 1
ATOM 672 C C . TYR A 1 90 ? -9.287 -24.554 -7.882 1.00 96.88 90 TYR A C 1
ATOM 674 O O . TYR A 1 90 ? -9.398 -25.715 -8.277 1.00 96.88 90 TYR A O 1
ATOM 682 N N . VAL A 1 91 ? -8.361 -23.738 -8.382 1.00 97.94 91 VAL A N 1
ATOM 683 C CA . VAL A 1 91 ? -7.451 -24.148 -9.461 1.00 97.94 91 VAL A CA 1
ATOM 684 C C . VAL A 1 91 ? -6.015 -23.811 -9.101 1.00 97.94 91 VAL A C 1
ATOM 686 O O . VAL A 1 91 ? -5.726 -22.685 -8.721 1.00 97.94 91 VAL A O 1
ATOM 689 N N . ALA A 1 92 ? -5.089 -24.747 -9.281 1.00 98.38 92 ALA A N 1
ATOM 690 C CA . ALA A 1 92 ? -3.665 -24.475 -9.144 1.00 98.38 92 ALA A CA 1
ATOM 691 C C . ALA A 1 92 ? -2.853 -25.075 -10.292 1.00 98.38 92 ALA A C 1
ATOM 693 O O . ALA A 1 92 ? -3.079 -26.212 -10.705 1.00 98.38 92 ALA A O 1
ATOM 694 N N . SER A 1 93 ? -1.865 -24.322 -10.767 1.00 98.44 93 SER A N 1
ATOM 695 C CA . SER A 1 93 ? -0.770 -24.825 -11.594 1.00 98.44 93 SER A CA 1
ATOM 696 C C . SER A 1 93 ? 0.475 -24.937 -10.724 1.00 98.44 93 SER A C 1
ATOM 698 O O . SER A 1 93 ? 0.888 -23.954 -10.101 1.00 98.44 93 SER A O 1
ATOM 700 N N . ILE A 1 94 ? 1.055 -26.135 -10.652 1.00 98.50 94 ILE A N 1
ATOM 701 C CA . ILE A 1 94 ? 2.176 -26.431 -9.755 1.00 98.50 94 ILE A CA 1
ATOM 702 C C . ILE A 1 94 ? 3.347 -27.079 -10.497 1.00 98.50 94 ILE A C 1
ATOM 704 O O . ILE A 1 94 ? 3.184 -27.784 -11.496 1.00 98.50 94 ILE A O 1
ATOM 708 N N . CYS A 1 95 ? 4.542 -26.896 -9.943 1.00 97.75 95 CYS A N 1
ATOM 709 C CA . CYS A 1 95 ? 5.736 -27.651 -10.294 1.00 97.75 95 CYS A CA 1
ATOM 710 C C . CYS A 1 95 ? 6.541 -27.883 -9.015 1.00 97.75 95 CYS A C 1
ATOM 712 O O . CYS A 1 95 ? 7.227 -26.984 -8.525 1.00 97.75 95 CYS A O 1
ATOM 714 N N . ILE A 1 96 ? 6.447 -29.097 -8.464 1.00 95.62 96 ILE A N 1
ATOM 715 C CA . ILE A 1 96 ? 7.051 -29.428 -7.165 1.00 95.62 96 ILE A CA 1
ATOM 716 C C . ILE A 1 96 ? 8.572 -29.243 -7.161 1.00 95.62 96 ILE A C 1
ATOM 718 O O . ILE A 1 96 ? 9.140 -28.905 -6.131 1.00 95.62 96 ILE A O 1
ATOM 722 N N . HIS A 1 97 ? 9.230 -29.424 -8.309 1.00 94.44 97 HIS A N 1
ATOM 723 C CA . HIS A 1 97 ? 10.678 -29.264 -8.431 1.00 94.44 97 HIS A CA 1
ATOM 724 C C . HIS A 1 97 ? 11.138 -27.803 -8.393 1.00 94.44 97 HIS A C 1
ATOM 726 O O . HIS A 1 97 ? 12.289 -27.567 -8.052 1.00 94.44 97 HIS A O 1
ATOM 732 N N . VAL A 1 98 ? 10.261 -26.845 -8.712 1.00 95.94 98 VAL A N 1
ATOM 733 C CA . VAL A 1 98 ? 10.605 -25.414 -8.765 1.00 95.94 98 VAL A CA 1
ATOM 734 C C . VAL A 1 98 ? 10.153 -24.681 -7.512 1.00 95.94 98 VAL A C 1
ATOM 736 O O . VAL A 1 98 ? 10.904 -23.876 -6.968 1.00 95.94 98 VAL A O 1
ATOM 739 N N . ASN A 1 99 ? 8.940 -24.961 -7.033 1.00 95.81 99 ASN A N 1
ATOM 740 C CA . ASN A 1 99 ? 8.407 -24.331 -5.829 1.00 95.81 99 ASN A CA 1
ATOM 741 C C . ASN A 1 99 ? 7.652 -25.357 -4.958 1.00 95.81 99 ASN A C 1
ATOM 743 O O . ASN A 1 99 ? 6.420 -25.438 -5.008 1.00 95.81 99 ASN A O 1
ATOM 747 N N . PRO A 1 100 ? 8.377 -26.161 -4.152 1.00 95.00 100 PRO A N 1
ATOM 748 C CA . PRO A 1 100 ? 7.773 -27.152 -3.263 1.00 95.00 100 PRO A CA 1
ATOM 749 C C . PRO A 1 100 ? 6.796 -26.537 -2.254 1.00 95.00 100 PRO A C 1
ATOM 751 O O . PRO A 1 100 ? 5.778 -27.147 -1.932 1.00 95.00 100 PRO A O 1
ATOM 754 N N . GLN A 1 101 ? 7.085 -25.328 -1.759 1.00 94.25 101 GLN A N 1
ATOM 755 C CA . GLN A 1 101 ? 6.243 -24.624 -0.791 1.00 94.25 101 GLN A CA 1
ATOM 756 C C . GLN A 1 101 ? 4.891 -24.251 -1.407 1.00 94.25 101 GLN A C 1
ATOM 758 O O . GLN A 1 101 ? 3.852 -24.483 -0.790 1.00 94.25 101 GLN A O 1
ATOM 763 N N . GLN A 1 102 ? 4.899 -23.726 -2.635 1.00 96.94 102 GLN A N 1
ATOM 764 C CA . GLN A 1 102 ? 3.685 -23.429 -3.394 1.00 96.94 102 GLN A CA 1
ATOM 765 C C . GLN A 1 102 ? 2.880 -24.692 -3.686 1.00 96.94 102 GLN A C 1
ATOM 767 O O . GLN A 1 102 ? 1.666 -24.681 -3.503 1.00 96.94 102 GLN A O 1
ATOM 772 N N . ALA A 1 103 ? 3.545 -25.792 -4.051 1.00 97.31 103 ALA A N 1
ATOM 773 C CA . ALA A 1 103 ? 2.872 -27.064 -4.267 1.00 97.31 103 ALA A CA 1
ATOM 774 C C . ALA A 1 103 ? 2.166 -27.538 -2.985 1.00 97.31 103 ALA A C 1
ATOM 776 O O . ALA A 1 103 ? 0.962 -27.774 -3.010 1.00 97.31 103 ALA A O 1
ATOM 777 N N . VAL A 1 104 ? 2.869 -27.606 -1.847 1.00 97.12 104 VAL A N 1
ATOM 778 C CA . VAL A 1 104 ? 2.269 -27.999 -0.555 1.00 97.12 104 VAL A CA 1
ATOM 779 C C . VAL A 1 104 ? 1.089 -27.099 -0.198 1.00 97.12 104 VAL A C 1
ATOM 781 O O . VAL A 1 104 ? 0.031 -27.596 0.183 1.00 97.12 104 VAL A O 1
ATOM 784 N N . ARG A 1 105 ? 1.242 -25.783 -0.366 1.00 96.56 105 ARG A N 1
ATOM 785 C CA . ARG A 1 105 ? 0.166 -24.824 -0.115 1.00 96.56 105 ARG A CA 1
ATOM 786 C C . ARG A 1 105 ? -1.044 -25.076 -1.015 1.00 96.56 105 ARG A C 1
ATOM 788 O O . ARG A 1 105 ? -2.159 -25.083 -0.507 1.00 96.56 105 ARG A O 1
ATOM 795 N N . ALA A 1 106 ? -0.832 -25.360 -2.299 1.00 97.81 106 ALA A N 1
ATOM 796 C CA . ALA A 1 106 ? -1.908 -25.688 -3.226 1.00 97.81 106 ALA A CA 1
ATOM 797 C C . ALA A 1 106 ? -2.672 -26.957 -2.820 1.00 97.81 106 ALA A C 1
ATOM 799 O O . ALA A 1 106 ? -3.897 -26.981 -2.882 1.00 97.81 106 ALA A O 1
ATOM 800 N N . PHE A 1 107 ? -1.973 -27.997 -2.350 1.00 97.62 107 PHE A N 1
ATOM 801 C CA . PHE A 1 107 ? -2.614 -29.212 -1.832 1.00 97.62 107 PHE A CA 1
ATOM 802 C C . PHE A 1 107 ? -3.445 -28.942 -0.571 1.00 97.62 107 PHE A C 1
ATOM 804 O O . PHE A 1 107 ? -4.554 -29.460 -0.454 1.00 97.62 107 PHE A O 1
ATOM 811 N N . LEU A 1 108 ? -2.929 -28.130 0.357 1.00 95.81 108 LEU A N 1
ATOM 812 C CA . LEU A 1 108 ? -3.643 -27.764 1.585 1.00 95.81 108 LEU A CA 1
ATOM 813 C C . LEU A 1 108 ? -4.887 -26.919 1.292 1.00 95.81 108 LEU A C 1
ATOM 815 O O . LEU A 1 108 ? -5.954 -27.189 1.838 1.00 95.81 108 LEU A O 1
ATOM 819 N N . GLU A 1 109 ? -4.763 -25.924 0.415 1.00 95.31 109 GLU A N 1
ATOM 820 C CA . GLU A 1 109 ? -5.880 -25.071 -0.000 1.00 95.31 109 GLU A CA 1
ATOM 821 C C . GLU A 1 109 ? -6.941 -25.875 -0.765 1.00 95.31 109 GLU A C 1
ATOM 823 O O . GLU A 1 109 ? -8.121 -25.775 -0.442 1.00 95.31 109 GLU A O 1
ATOM 828 N N . ALA A 1 110 ? -6.533 -26.744 -1.697 1.00 96.19 110 ALA A N 1
ATOM 829 C CA . ALA A 1 110 ? -7.444 -27.622 -2.432 1.00 96.19 110 ALA A CA 1
ATOM 830 C C . ALA A 1 110 ? -8.201 -28.607 -1.527 1.00 96.19 110 ALA A C 1
ATOM 832 O O . ALA A 1 110 ? -9.343 -28.959 -1.829 1.00 96.19 110 ALA A O 1
ATOM 833 N N . ASP A 1 111 ? -7.570 -29.086 -0.449 1.00 93.44 111 ASP A N 1
ATOM 834 C CA . ASP A 1 111 ? -8.215 -29.971 0.523 1.00 93.44 111 ASP A CA 1
ATOM 835 C C . ASP A 1 111 ? -9.212 -29.226 1.427 1.00 93.44 111 ASP A C 1
ATOM 837 O O . ASP A 1 111 ? -10.293 -29.740 1.749 1.00 93.44 111 ASP A O 1
ATOM 841 N N . ALA A 1 112 ? -8.848 -28.003 1.820 1.00 91.94 112 ALA A N 1
ATOM 842 C CA . ALA A 1 112 ? -9.665 -27.135 2.655 1.00 91.94 112 ALA A CA 1
ATOM 843 C C . ALA A 1 112 ? -10.900 -26.602 1.915 1.00 91.94 112 ALA A C 1
ATOM 845 O O . ALA A 1 112 ? -11.981 -26.600 2.507 1.00 91.94 112 ALA A O 1
ATOM 846 N N . TYR A 1 113 ? -10.746 -26.222 0.641 1.00 92.88 113 TYR A N 1
ATOM 847 C CA . TYR A 1 113 ? -11.795 -25.636 -0.193 1.00 92.88 113 TYR A CA 1
ATOM 848 C C . TYR A 1 113 ? -13.027 -26.551 -0.254 1.00 92.88 113 TYR A C 1
ATOM 850 O O . TYR A 1 113 ? -12.865 -27.711 -0.629 1.00 92.88 113 TYR A O 1
ATOM 858 N N . PRO A 1 114 ? -14.241 -26.089 0.107 1.00 89.88 114 PRO A N 1
ATOM 859 C CA . PRO A 1 114 ? -15.428 -26.936 0.263 1.00 89.88 114 PRO A CA 1
ATOM 860 C C . PRO A 1 114 ? -16.092 -27.380 -1.053 1.00 89.88 114 PRO A C 1
ATOM 862 O O . PRO A 1 114 ? -17.089 -28.095 -0.999 1.00 89.88 114 PRO A O 1
ATOM 865 N N . GLY A 1 115 ? -15.538 -27.010 -2.211 1.00 92.06 115 GLY A N 1
ATOM 866 C CA . GLY A 1 115 ? -16.019 -27.400 -3.539 1.00 92.06 115 GLY A CA 1
ATOM 867 C C . GLY A 1 115 ? -15.006 -28.236 -4.338 1.00 92.06 115 GLY A C 1
ATOM 868 O O . GLY A 1 115 ? -14.077 -28.815 -3.760 1.00 92.06 115 GLY A O 1
ATOM 869 N N . PRO A 1 116 ? -15.171 -28.313 -5.670 1.00 95.94 116 PRO A N 1
ATOM 870 C CA . PRO A 1 116 ? -14.257 -29.027 -6.545 1.00 95.94 116 PRO A CA 1
ATOM 871 C C . PRO A 1 116 ? -12.919 -28.288 -6.671 1.00 95.94 116 PRO A C 1
ATOM 873 O O . PRO A 1 116 ? -12.869 -27.066 -6.828 1.00 95.94 116 PRO A O 1
ATOM 876 N N . SER A 1 117 ? -11.826 -29.049 -6.657 1.00 97.62 117 SER A N 1
ATOM 877 C CA . SER A 1 117 ? -10.460 -28.528 -6.772 1.00 97.62 117 SER A CA 1
ATOM 878 C C . SER A 1 117 ? -9.718 -29.197 -7.924 1.00 97.62 117 SER A C 1
ATOM 880 O O . SER A 1 117 ? -9.773 -30.417 -8.069 1.00 97.62 117 SER A O 1
ATOM 882 N N . LEU A 1 118 ? -8.970 -28.427 -8.710 1.00 98.00 118 LEU A N 1
ATOM 883 C CA . LEU A 1 118 ? -8.127 -28.906 -9.803 1.00 98.00 118 LEU A CA 1
ATOM 884 C C . LEU A 1 118 ? -6.682 -28.438 -9.613 1.00 98.00 118 LEU A C 1
ATOM 886 O O . LEU A 1 118 ? -6.385 -27.250 -9.696 1.00 98.00 118 LEU A O 1
ATOM 890 N N . ILE A 1 119 ? -5.763 -29.382 -9.454 1.00 98.56 119 ILE A N 1
ATOM 891 C CA . ILE A 1 119 ? -4.322 -29.138 -9.467 1.00 98.56 119 ILE A CA 1
ATOM 892 C C . ILE A 1 119 ? -3.742 -29.723 -10.755 1.00 98.56 119 ILE A C 1
ATOM 894 O O . ILE A 1 119 ? -3.839 -30.927 -10.993 1.00 98.56 119 ILE A O 1
ATOM 898 N N . VAL A 1 120 ? -3.113 -28.885 -11.576 1.00 98.31 120 VAL A N 1
ATOM 899 C CA . VAL A 1 120 ? -2.372 -29.297 -12.774 1.00 98.31 120 VAL A CA 1
ATOM 900 C C . VAL A 1 120 ? -0.881 -29.249 -12.457 1.00 98.31 120 VAL A C 1
ATOM 902 O O . VAL A 1 120 ? -0.314 -28.182 -12.224 1.00 98.31 120 VAL A O 1
ATOM 905 N N . ALA A 1 121 ? -0.242 -30.414 -12.423 1.00 98.06 121 ALA A N 1
ATOM 906 C CA . ALA A 1 121 ? 1.156 -30.563 -12.052 1.00 98.06 121 ALA A CA 1
ATOM 907 C C . ALA A 1 121 ? 2.025 -30.839 -13.278 1.00 98.06 121 ALA A C 1
ATOM 909 O O . ALA A 1 121 ? 1.793 -31.817 -13.991 1.00 98.06 121 ALA A O 1
ATOM 910 N N . TYR A 1 122 ? 3.062 -30.024 -13.484 1.00 97.44 122 TYR A N 1
ATOM 911 C CA . TYR A 1 122 ? 4.066 -30.313 -14.505 1.00 97.44 122 TYR A CA 1
ATOM 912 C C . TYR A 1 122 ? 4.851 -31.572 -14.135 1.00 97.44 122 TYR A C 1
ATOM 914 O O . TYR A 1 122 ? 5.498 -31.624 -13.086 1.00 97.44 122 TYR A O 1
ATOM 922 N N . CYS A 1 123 ? 4.787 -32.592 -14.988 1.00 94.81 123 CYS A N 1
ATOM 923 C CA . CYS A 1 123 ? 5.395 -33.895 -14.748 1.00 94.81 123 CYS A CA 1
ATOM 924 C C . CYS A 1 123 ? 6.159 -34.346 -16.003 1.00 94.81 123 CYS A C 1
ATOM 926 O O . CYS A 1 123 ? 5.645 -35.147 -16.789 1.00 94.81 123 CYS A O 1
ATOM 928 N N . PRO A 1 124 ? 7.371 -33.813 -16.248 1.00 92.25 124 PRO A N 1
ATOM 929 C CA . PRO A 1 124 ? 8.121 -34.157 -17.445 1.00 92.25 124 PRO A CA 1
ATOM 930 C C . PRO A 1 124 ? 8.457 -35.651 -17.480 1.00 92.25 124 PRO A C 1
ATOM 932 O O . PRO A 1 124 ? 8.688 -36.285 -16.450 1.00 92.25 124 PRO A O 1
ATOM 935 N N . CYS A 1 125 ? 8.494 -36.223 -18.683 1.00 90.69 125 CYS A N 1
ATOM 936 C CA . CYS A 1 125 ? 8.741 -37.649 -18.883 1.00 90.69 125 CYS A CA 1
ATOM 937 C C . CYS A 1 125 ? 9.828 -37.906 -19.930 1.00 90.69 125 CYS A C 1
ATOM 939 O O . CYS A 1 125 ? 10.176 -37.034 -20.728 1.00 90.69 125 CYS A O 1
ATOM 941 N N . ILE A 1 126 ? 10.314 -39.151 -19.977 1.00 90.62 126 ILE A N 1
ATOM 942 C CA . ILE A 1 126 ? 11.388 -39.580 -20.885 1.00 90.62 126 ILE A CA 1
ATOM 943 C C . ILE A 1 126 ? 11.100 -39.276 -22.363 1.00 90.62 126 ILE A C 1
ATOM 945 O O . ILE A 1 126 ? 12.024 -39.046 -23.140 1.00 90.62 126 ILE A O 1
ATOM 949 N N . SER A 1 127 ? 9.824 -39.217 -22.752 1.00 88.62 127 SER A N 1
ATOM 950 C CA . SER A 1 127 ? 9.397 -38.942 -24.126 1.00 88.62 127 SER A CA 1
ATOM 951 C C . SER A 1 127 ? 9.704 -37.516 -24.589 1.00 88.62 127 SER A C 1
ATOM 953 O O . SER A 1 127 ? 9.811 -37.299 -25.792 1.00 88.62 127 SER A O 1
ATOM 955 N N . GLN A 1 128 ? 9.886 -36.553 -23.677 1.00 91.38 128 GLN A N 1
ATOM 956 C CA . GLN A 1 128 ? 10.331 -35.192 -24.024 1.00 91.38 128 GLN A CA 1
ATOM 957 C C . GLN A 1 128 ? 11.789 -35.191 -24.531 1.00 91.38 128 GLN A C 1
ATOM 959 O O . GLN A 1 128 ? 12.193 -34.333 -25.317 1.00 91.38 128 GLN A O 1
ATOM 964 N N . GLY A 1 129 ? 12.553 -36.227 -24.163 1.00 89.44 129 GLY A N 1
ATOM 965 C CA . GLY A 1 129 ? 13.830 -36.581 -24.770 1.00 89.44 129 GLY A CA 1
ATOM 966 C C . GLY A 1 129 ? 15.011 -35.709 -24.348 1.00 89.44 129 GLY A C 1
ATOM 967 O O . GLY A 1 129 ? 15.951 -35.570 -25.125 1.00 89.44 129 GLY A O 1
ATOM 968 N N . PHE A 1 130 ? 14.981 -35.165 -23.135 1.00 92.00 130 PHE A N 1
ATOM 969 C CA . PHE A 1 130 ? 16.152 -34.629 -22.433 1.00 92.00 130 PHE A CA 1
ATOM 970 C C . PHE A 1 130 ? 16.628 -35.634 -21.352 1.00 92.00 130 PHE A C 1
ATOM 972 O O . PHE A 1 130 ? 15.887 -36.568 -21.016 1.00 92.00 130 PHE A O 1
ATOM 979 N N . PRO A 1 131 ? 17.849 -35.514 -20.797 1.00 92.50 131 PRO A N 1
ATOM 980 C CA . PRO A 1 131 ? 18.324 -36.409 -19.738 1.00 92.50 131 PRO A CA 1
ATOM 981 C C . PRO A 1 131 ? 17.482 -36.290 -18.456 1.00 92.50 131 PRO A C 1
ATOM 983 O O . PRO A 1 131 ? 17.462 -35.249 -17.811 1.00 92.50 131 PRO A O 1
ATOM 986 N N . MET A 1 132 ? 16.826 -37.371 -18.013 1.00 91.69 132 MET A N 1
ATOM 987 C CA . MET A 1 132 ? 15.963 -37.332 -16.811 1.00 91.69 132 MET A CA 1
ATOM 988 C C . MET A 1 132 ? 16.713 -36.983 -15.514 1.00 91.69 132 MET A C 1
ATOM 990 O O . MET A 1 132 ? 16.103 -36.479 -14.570 1.00 91.69 132 MET A O 1
ATOM 994 N N . ALA A 1 133 ? 18.033 -37.197 -15.473 1.00 92.31 133 ALA A N 1
ATOM 995 C CA . ALA A 1 133 ? 18.890 -36.743 -14.376 1.00 92.31 133 ALA A CA 1
ATOM 996 C C . ALA A 1 133 ? 18.884 -35.209 -14.206 1.00 92.31 133 ALA A C 1
ATOM 998 O O . ALA A 1 133 ? 19.134 -34.716 -13.112 1.00 92.31 133 ALA A O 1
ATOM 999 N N . GLU A 1 134 ? 18.543 -34.463 -15.261 1.00 92.81 134 GLU A N 1
ATOM 1000 C CA . GLU A 1 134 ? 18.473 -32.997 -15.290 1.00 92.81 134 GLU A CA 1
ATOM 1001 C C . GLU A 1 134 ? 17.031 -32.474 -15.136 1.00 92.81 134 GLU A C 1
ATOM 1003 O O . GLU A 1 134 ? 16.774 -31.285 -15.304 1.00 92.81 134 GLU A O 1
ATOM 1008 N N . SER A 1 135 ? 16.072 -33.342 -14.788 1.00 91.94 135 SER A N 1
ATOM 1009 C CA . SER A 1 135 ? 14.637 -33.012 -14.679 1.00 91.94 135 SER A CA 1
ATOM 1010 C C . SER A 1 135 ? 14.326 -31.804 -13.799 1.00 91.94 135 SER A C 1
ATOM 1012 O O . SER A 1 135 ? 13.490 -30.989 -14.177 1.00 91.94 135 SER A O 1
ATOM 1014 N N . ILE A 1 136 ? 15.022 -31.633 -12.674 1.00 94.31 136 ILE A N 1
ATOM 1015 C CA . ILE A 1 136 ? 14.837 -30.466 -11.797 1.00 94.31 136 ILE A CA 1
ATOM 1016 C C . ILE A 1 136 ? 15.223 -29.178 -12.532 1.00 94.31 136 ILE A C 1
ATOM 1018 O O . ILE A 1 136 ? 14.436 -28.235 -12.587 1.00 94.31 136 ILE A O 1
ATOM 1022 N N . GLN A 1 137 ? 16.409 -29.149 -13.143 1.00 94.31 137 GLN A N 1
ATOM 1023 C CA . GLN A 1 137 ? 16.895 -27.986 -13.886 1.00 94.31 137 GLN A CA 1
ATOM 1024 C C . GLN A 1 137 ? 16.012 -27.686 -15.101 1.00 94.31 137 GLN A C 1
ATOM 1026 O O . GLN A 1 137 ? 15.710 -26.529 -15.383 1.00 94.31 137 GLN A O 1
ATOM 1031 N N . HIS A 1 138 ? 15.533 -28.728 -15.772 1.00 94.94 138 HIS A N 1
ATOM 1032 C CA . HIS A 1 138 ? 14.585 -28.606 -16.867 1.00 94.94 138 HIS A CA 1
ATOM 1033 C C . HIS A 1 138 ? 13.240 -28.006 -16.417 1.00 94.94 138 HIS A C 1
ATOM 1035 O O . HIS A 1 138 ? 12.694 -27.129 -17.082 1.00 94.94 138 HIS A O 1
ATOM 1041 N N . CYS A 1 139 ? 12.721 -28.415 -15.255 1.00 96.38 139 CYS A N 1
ATOM 1042 C CA . CYS A 1 139 ? 11.532 -27.804 -14.664 1.00 96.38 139 CYS A CA 1
ATOM 1043 C C . CYS A 1 139 ? 11.737 -26.316 -14.351 1.00 96.38 139 CYS A C 1
ATOM 1045 O O . CYS A 1 139 ? 10.831 -25.526 -14.608 1.00 96.38 139 CYS A O 1
ATOM 1047 N N . HIS A 1 140 ? 12.912 -25.923 -13.845 1.00 95.50 140 HIS A N 1
ATOM 1048 C CA . HIS A 1 140 ? 13.253 -24.506 -13.674 1.00 95.50 140 HIS A CA 1
ATOM 1049 C C . HIS A 1 140 ? 13.229 -23.766 -15.010 1.00 95.50 140 HIS A C 1
ATOM 1051 O O . HIS A 1 140 ? 12.578 -22.735 -15.110 1.00 95.50 140 HIS A O 1
ATOM 1057 N N . MET A 1 141 ? 13.825 -24.330 -16.065 1.00 95.44 141 MET A N 1
ATOM 1058 C CA . MET A 1 141 ? 13.779 -23.731 -17.405 1.00 95.44 141 MET A CA 1
ATOM 1059 C C . MET A 1 141 ? 12.343 -23.543 -17.917 1.00 95.44 141 MET A C 1
ATOM 1061 O O . MET A 1 141 ? 12.042 -22.497 -18.490 1.00 95.44 141 MET A O 1
ATOM 1065 N N . ALA A 1 142 ? 11.448 -24.506 -17.681 1.00 96.12 142 ALA A N 1
ATOM 1066 C CA . ALA A 1 142 ? 10.038 -24.402 -18.060 1.00 96.12 142 ALA A CA 1
ATOM 1067 C C . ALA A 1 142 ? 9.307 -23.268 -17.313 1.00 96.12 142 ALA A C 1
ATOM 1069 O O . ALA A 1 142 ? 8.566 -22.499 -17.920 1.00 96.12 142 ALA A O 1
ATOM 1070 N N . VAL A 1 143 ? 9.507 -23.140 -15.999 1.00 96.38 143 VAL A N 1
ATOM 1071 C CA . VAL A 1 143 ? 8.840 -22.091 -15.208 1.00 96.38 143 VAL A CA 1
ATOM 1072 C C . VAL A 1 143 ? 9.458 -20.718 -15.479 1.00 96.38 143 VAL A C 1
ATOM 1074 O O . VAL A 1 143 ? 8.733 -19.762 -15.746 1.00 96.38 143 VAL A O 1
ATOM 1077 N N . ASP A 1 144 ? 10.789 -20.618 -15.472 1.00 94.69 144 ASP A N 1
ATOM 1078 C CA . ASP A 1 144 ? 11.510 -19.351 -15.619 1.00 94.69 144 ASP A CA 1
ATOM 1079 C C . ASP A 1 144 ? 11.293 -18.730 -17.004 1.00 94.69 144 ASP A C 1
ATOM 1081 O O . ASP A 1 144 ? 11.204 -17.5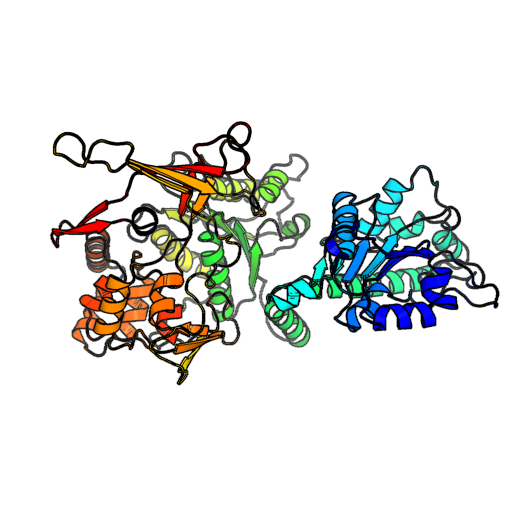09 -17.113 1.00 94.69 144 ASP A O 1
ATOM 1085 N N . SER A 1 145 ? 11.168 -19.542 -18.061 1.00 94.31 145 SER A N 1
ATOM 1086 C CA . SER A 1 145 ? 10.841 -19.068 -19.419 1.00 94.31 145 SER A CA 1
ATOM 1087 C C . SER A 1 145 ? 9.374 -18.669 -19.607 1.00 94.31 145 SER A C 1
ATOM 1089 O O . SER A 1 145 ? 8.989 -18.237 -20.690 1.00 94.31 145 SER A O 1
ATOM 1091 N N . GLY A 1 146 ? 8.532 -18.821 -18.580 1.00 93.81 146 GLY A N 1
ATOM 1092 C CA . GLY A 1 146 ? 7.095 -18.570 -18.684 1.00 93.81 146 GLY A CA 1
ATOM 1093 C C . GLY A 1 146 ? 6.335 -19.642 -19.472 1.00 93.81 146 GLY A C 1
ATOM 1094 O O . GLY A 1 146 ? 5.139 -19.476 -19.714 1.00 93.81 146 GLY A O 1
ATOM 1095 N N . TYR A 1 147 ? 6.985 -20.747 -19.856 1.00 95.75 147 TYR A N 1
ATOM 1096 C CA . TYR A 1 147 ? 6.332 -21.883 -20.508 1.00 95.75 147 TYR A CA 1
ATOM 1097 C C . TYR A 1 147 ? 5.313 -22.557 -19.577 1.00 95.75 147 TYR A C 1
ATOM 1099 O O . TYR A 1 147 ? 4.199 -22.886 -19.991 1.00 95.75 147 TYR A O 1
ATOM 1107 N N . TRP A 1 148 ? 5.673 -22.712 -18.298 1.00 96.81 148 TRP A N 1
ATOM 1108 C CA . TRP A 1 148 ? 4.821 -23.302 -17.267 1.00 96.81 148 TRP A CA 1
ATOM 1109 C C . TRP A 1 148 ? 4.602 -22.353 -16.078 1.00 96.81 148 TRP A C 1
ATOM 1111 O O . TRP A 1 148 ? 5.295 -22.463 -15.064 1.00 96.81 148 TRP A O 1
ATOM 1121 N N . PRO A 1 149 ? 3.643 -21.415 -16.152 1.00 96.12 149 PRO A N 1
ATOM 1122 C CA . PRO A 1 149 ? 3.380 -20.510 -15.041 1.00 96.12 149 PRO A CA 1
ATOM 1123 C C . PRO A 1 149 ? 2.784 -21.251 -13.836 1.00 96.12 149 PRO A C 1
ATOM 1125 O O . PRO A 1 149 ? 1.918 -22.119 -13.983 1.00 96.12 149 PRO A O 1
ATOM 1128 N N . LEU A 1 150 ? 3.229 -20.877 -12.638 1.00 97.88 150 LEU A N 1
ATOM 1129 C CA . LEU A 1 150 ? 2.731 -21.350 -11.348 1.00 97.88 150 LEU A CA 1
ATOM 1130 C C . LEU A 1 150 ? 1.739 -20.336 -10.792 1.00 97.88 150 LEU A C 1
ATOM 1132 O O . LEU A 1 150 ? 2.065 -19.157 -10.670 1.00 97.88 150 LEU A O 1
ATOM 1136 N N . TYR A 1 151 ? 0.539 -20.785 -10.450 1.00 97.56 151 TYR A N 1
ATOM 1137 C CA . TYR A 1 151 ? -0.512 -19.917 -9.92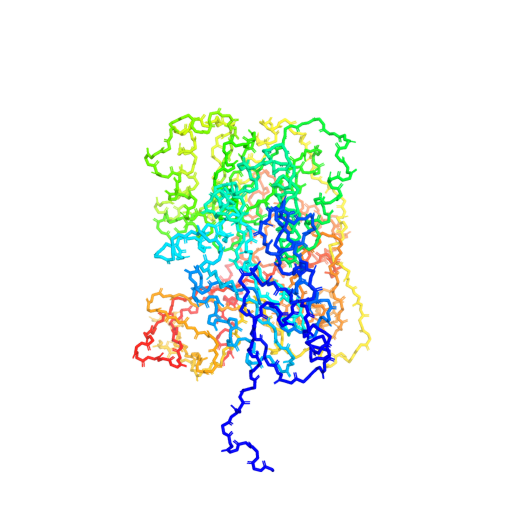4 1.00 97.56 151 TYR A CA 1
ATOM 1138 C C . TYR A 1 151 ? -1.507 -20.709 -9.087 1.00 97.56 151 TYR A C 1
ATOM 1140 O O . TYR A 1 151 ? -1.601 -21.934 -9.213 1.00 97.56 151 TYR A O 1
ATOM 1148 N N . ARG A 1 152 ? -2.279 -19.994 -8.273 1.00 97.00 152 ARG A N 1
ATOM 1149 C CA . ARG A 1 152 ? -3.389 -20.512 -7.474 1.00 97.00 152 ARG A CA 1
ATOM 1150 C C . ARG A 1 152 ? -4.583 -19.575 -7.616 1.00 97.00 152 ARG A C 1
ATOM 1152 O O . ARG A 1 152 ? -4.437 -18.361 -7.586 1.00 97.00 152 ARG A O 1
ATOM 1159 N N . TYR A 1 153 ? -5.761 -20.146 -7.777 1.00 95.81 153 TYR A N 1
ATOM 1160 C CA . TYR A 1 153 ? -7.036 -19.459 -7.854 1.00 95.81 153 TYR A CA 1
ATOM 1161 C C . TYR A 1 153 ? -7.949 -20.045 -6.787 1.00 95.81 153 TYR A C 1
ATOM 1163 O O . TYR A 1 153 ? -8.279 -21.232 -6.840 1.00 95.81 153 TYR A O 1
ATOM 1171 N N . ASN A 1 154 ? -8.338 -19.220 -5.820 1.00 94.62 154 ASN A N 1
ATOM 1172 C CA . ASN A 1 154 ? -9.231 -19.603 -4.740 1.00 94.62 154 ASN A CA 1
ATOM 1173 C C . ASN A 1 154 ? -10.488 -18.714 -4.738 1.00 94.62 154 ASN A C 1
ATOM 1175 O O . ASN A 1 154 ? -10.419 -17.559 -4.309 1.00 94.62 154 ASN A O 1
ATOM 1179 N N . PRO A 1 155 ? -11.648 -19.254 -5.151 1.00 89.56 155 PRO A N 1
ATOM 1180 C CA . PRO A 1 155 ? -12.923 -18.542 -5.127 1.00 89.56 155 PRO A CA 1
ATOM 1181 C C . PRO A 1 155 ? -13.333 -17.966 -3.769 1.00 89.56 155 PRO A C 1
ATOM 1183 O O . PRO A 1 155 ? -13.987 -16.927 -3.731 1.00 89.56 155 PRO A O 1
ATOM 1186 N N . GLU A 1 156 ? -12.962 -18.596 -2.649 1.00 86.00 156 GLU A N 1
ATOM 1187 C CA . GLU A 1 156 ? -13.351 -18.106 -1.316 1.00 86.00 156 GLU A CA 1
ATOM 1188 C C . GLU A 1 156 ? -12.732 -16.742 -1.009 1.00 86.00 156 GLU A C 1
ATOM 1190 O O . GLU A 1 156 ? -13.354 -15.915 -0.346 1.00 86.00 156 GLU A O 1
ATOM 1195 N N . ILE A 1 157 ? -11.551 -16.458 -1.558 1.00 80.06 157 ILE A N 1
ATOM 1196 C CA . ILE A 1 157 ? -10.868 -15.176 -1.369 1.00 80.06 157 ILE A CA 1
ATOM 1197 C C . ILE A 1 157 ? -11.685 -14.029 -1.995 1.00 80.06 157 ILE A C 1
ATOM 1199 O O . ILE A 1 157 ? -11.781 -12.957 -1.394 1.00 80.06 157 ILE A O 1
ATOM 1203 N N . ALA A 1 158 ? -12.368 -14.280 -3.122 1.00 68.88 158 ALA A N 1
ATOM 1204 C CA . ALA A 1 158 ? -13.255 -13.300 -3.758 1.00 68.88 158 ALA A CA 1
ATOM 1205 C C . ALA A 1 158 ? -14.456 -12.926 -2.882 1.00 68.88 158 ALA A C 1
ATOM 1207 O O . ALA A 1 158 ? -14.896 -11.779 -2.908 1.00 68.88 158 ALA A O 1
ATOM 1208 N N . SER A 1 159 ? -14.977 -13.863 -2.081 1.00 62.47 159 SER A N 1
ATOM 1209 C CA . SER A 1 159 ? -16.100 -13.584 -1.170 1.00 62.47 159 SER A CA 1
ATOM 1210 C C . SER A 1 159 ? -15.735 -12.590 -0.061 1.00 62.47 159 SER A C 1
ATOM 1212 O O . SER A 1 159 ? -16.606 -11.909 0.467 1.00 62.47 159 SER A O 1
ATOM 1214 N N . SER A 1 160 ? -14.441 -12.466 0.248 1.00 60.22 160 SER A N 1
ATOM 1215 C CA . SER A 1 160 ? -13.893 -11.501 1.208 1.00 60.22 160 SER A CA 1
ATOM 1216 C C . SER A 1 160 ? -13.397 -10.208 0.541 1.00 60.22 160 SER A C 1
ATOM 1218 O O . SER A 1 160 ? -12.632 -9.468 1.152 1.00 60.22 160 SER A O 1
ATOM 1220 N N . GLY A 1 161 ? -13.773 -9.954 -0.721 1.00 59.53 161 GLY A N 1
ATOM 1221 C CA . GLY A 1 161 ? -13.398 -8.747 -1.469 1.00 59.53 161 GLY A CA 1
ATOM 1222 C C . GLY A 1 161 ? -11.943 -8.699 -1.953 1.00 59.53 161 GLY A C 1
ATOM 1223 O O . GLY A 1 161 ? -11.527 -7.692 -2.515 1.00 59.53 161 GLY A O 1
ATOM 1224 N N . ASN A 1 162 ? -11.176 -9.776 -1.763 1.00 71.44 162 ASN A N 1
ATOM 1225 C CA . ASN A 1 162 ? -9.776 -9.876 -2.174 1.00 71.44 162 ASN A CA 1
ATOM 1226 C C . ASN A 1 162 ? -9.657 -10.543 -3.554 1.00 71.44 162 ASN A C 1
ATOM 1228 O O . ASN A 1 162 ? -10.556 -11.267 -3.986 1.00 71.44 162 ASN A O 1
ATOM 1232 N N . ASN A 1 163 ? -8.529 -10.355 -4.244 1.00 80.94 163 ASN A N 1
ATOM 1233 C CA . ASN A 1 163 ? -8.310 -10.996 -5.539 1.00 80.94 163 ASN A CA 1
ATOM 1234 C C . ASN A 1 163 ? -8.207 -12.531 -5.390 1.00 80.94 163 ASN A C 1
ATOM 1236 O O . ASN A 1 163 ? -7.301 -13.020 -4.708 1.00 80.94 163 ASN A O 1
ATOM 1240 N N . PRO A 1 164 ? -9.100 -13.319 -6.021 1.00 87.81 164 PRO A N 1
ATOM 1241 C CA . PRO A 1 164 ? -9.053 -14.774 -5.927 1.00 87.81 164 PRO A CA 1
ATOM 1242 C C . PRO A 1 164 ? -7.875 -15.402 -6.669 1.00 87.81 164 PRO A C 1
ATOM 1244 O O . PRO A 1 164 ? -7.579 -16.569 -6.423 1.00 87.81 164 PRO A O 1
ATOM 1247 N N . PHE A 1 165 ? -7.226 -14.685 -7.589 1.00 93.00 165 PHE A N 1
ATOM 1248 C CA . PHE A 1 165 ? -6.113 -15.197 -8.378 1.00 93.00 165 PHE A CA 1
ATOM 1249 C C . PHE A 1 165 ? -4.770 -14.720 -7.814 1.00 93.00 165 PHE A C 1
ATOM 1251 O O . PHE A 1 165 ? -4.582 -13.540 -7.543 1.00 93.00 165 PHE A O 1
ATOM 1258 N N . GLN A 1 166 ? -3.833 -15.654 -7.662 1.00 92.12 166 GLN A N 1
ATOM 1259 C CA . GLN A 1 166 ? -2.466 -15.416 -7.210 1.00 92.12 166 GLN A CA 1
ATOM 1260 C C . GLN A 1 166 ? -1.484 -16.051 -8.197 1.00 92.12 166 GLN A C 1
ATOM 1262 O O . GLN A 1 166 ? -1.448 -17.273 -8.356 1.00 92.12 166 GLN A O 1
ATOM 1267 N N . LEU A 1 167 ? -0.656 -15.235 -8.842 1.00 94.56 167 LEU A N 1
ATOM 1268 C CA . LEU A 1 167 ? 0.448 -15.683 -9.685 1.00 94.56 167 LEU A CA 1
ATOM 1269 C C . LEU A 1 167 ? 1.685 -15.913 -8.810 1.00 94.56 167 LEU A C 1
ATOM 1271 O O . LEU A 1 167 ? 2.291 -14.974 -8.300 1.00 94.56 167 LEU A O 1
ATOM 1275 N N . ASP A 1 168 ? 2.093 -17.169 -8.645 1.00 91.56 168 ASP A N 1
ATOM 1276 C CA . ASP A 1 168 ? 3.259 -17.531 -7.832 1.00 91.56 168 ASP A CA 1
ATOM 1277 C C . ASP A 1 168 ? 4.577 -17.422 -8.634 1.00 91.56 168 ASP A C 1
ATOM 1279 O O . ASP A 1 168 ? 5.645 -17.220 -8.057 1.00 91.56 168 ASP A O 1
ATOM 1283 N N . SER A 1 169 ? 4.521 -17.506 -9.970 1.00 90.31 169 SER A N 1
ATOM 1284 C CA . SER A 1 169 ? 5.654 -17.277 -10.884 1.00 90.31 169 SER A CA 1
ATOM 1285 C C . SER A 1 169 ? 5.554 -15.913 -11.584 1.00 90.31 169 SER A C 1
ATOM 1287 O O . SER A 1 169 ? 5.373 -15.832 -12.798 1.00 90.31 169 SER A O 1
ATOM 1289 N N . LYS A 1 170 ? 5.629 -14.817 -10.819 1.00 77.38 170 LYS A N 1
ATOM 1290 C CA . LYS A 1 170 ? 5.318 -13.459 -11.317 1.00 77.38 170 LYS A CA 1
ATOM 1291 C C . LYS A 1 170 ? 6.215 -12.950 -12.452 1.00 77.38 170 LYS A C 1
ATOM 1293 O O . LYS A 1 170 ? 5.781 -12.133 -13.262 1.00 77.38 170 LYS A O 1
ATOM 1298 N N . LYS A 1 171 ? 7.471 -13.400 -12.497 1.00 77.62 171 LYS A N 1
ATOM 1299 C CA . LYS A 1 171 ? 8.505 -12.885 -13.407 1.00 77.62 171 LYS A CA 1
ATOM 1300 C C . LYS A 1 171 ? 8.920 -13.967 -14.405 1.00 77.62 171 LYS A C 1
ATOM 1302 O O . LYS A 1 171 ? 9.325 -15.048 -13.985 1.00 77.62 171 LYS A O 1
ATOM 1307 N N . VAL A 1 172 ? 8.884 -13.638 -15.695 1.00 85.69 172 VAL A N 1
ATOM 1308 C CA . VAL A 1 172 ? 9.507 -14.429 -16.767 1.00 85.69 172 VAL A CA 1
ATOM 1309 C C . VAL A 1 172 ? 10.957 -13.962 -16.895 1.00 85.69 172 VAL A C 1
ATOM 1311 O O . VAL A 1 172 ? 11.199 -12.787 -17.150 1.00 85.69 172 VAL A O 1
ATOM 1314 N N . LYS A 1 173 ? 11.920 -14.850 -16.640 1.00 81.31 173 LYS A N 1
ATOM 1315 C CA . LYS A 1 173 ? 13.364 -14.537 -16.570 1.00 81.31 173 LYS A CA 1
ATOM 1316 C C . LYS A 1 173 ? 14.235 -15.445 -17.444 1.00 81.31 173 LYS A C 1
ATOM 1318 O O . LYS A 1 173 ? 15.443 -15.244 -17.532 1.00 81.31 173 LYS A O 1
ATOM 1323 N N . GLY A 1 174 ? 13.646 -16.487 -18.019 1.00 79.19 174 GLY A N 1
ATOM 1324 C CA . GLY A 1 174 ? 14.317 -17.493 -18.828 1.00 79.19 174 GLY A CA 1
ATOM 1325 C C . GLY A 1 174 ? 14.096 -17.280 -20.321 1.00 79.19 174 GLY A C 1
ATOM 1326 O O . GLY A 1 174 ? 13.132 -16.653 -20.744 1.00 79.19 174 GLY A O 1
ATOM 1327 N N . ASP A 1 175 ? 14.989 -17.857 -21.116 1.00 88.06 175 ASP A N 1
ATOM 1328 C CA . ASP A 1 175 ? 14.880 -17.889 -22.572 1.00 88.06 175 ASP A CA 1
ATOM 1329 C C . ASP A 1 175 ? 14.034 -19.097 -23.004 1.00 88.06 175 ASP A C 1
ATOM 1331 O O . ASP A 1 175 ? 14.405 -20.253 -22.762 1.00 88.06 175 ASP A O 1
ATOM 1335 N N . ILE A 1 176 ? 12.896 -18.825 -23.647 1.00 91.12 176 ILE A N 1
ATOM 1336 C CA . ILE A 1 176 ? 11.990 -19.854 -24.161 1.00 91.12 176 ILE A CA 1
ATOM 1337 C C . ILE A 1 176 ? 12.664 -20.735 -25.217 1.00 91.12 176 ILE A C 1
ATOM 1339 O O . ILE A 1 176 ? 12.516 -21.954 -25.176 1.00 91.12 176 ILE A O 1
ATOM 1343 N N . PHE A 1 177 ? 13.492 -20.182 -26.103 1.00 90.88 177 PHE A N 1
ATOM 1344 C CA . PHE A 1 177 ? 14.180 -20.964 -27.133 1.00 90.88 177 PHE A CA 1
ATOM 1345 C C . PHE A 1 177 ? 15.231 -21.893 -26.531 1.00 90.88 177 PHE A C 1
ATOM 1347 O O . PHE A 1 177 ? 15.441 -23.008 -27.023 1.00 90.88 177 PHE A O 1
ATOM 1354 N N . LYS A 1 178 ? 15.860 -21.488 -25.423 1.00 91.44 178 LYS A N 1
ATOM 1355 C CA . LYS A 1 178 ? 16.745 -22.366 -24.649 1.00 91.44 178 LYS A CA 1
ATOM 1356 C C . LYS A 1 178 ? 15.981 -23.551 -24.050 1.00 91.44 178 LYS A C 1
ATOM 1358 O O . LYS A 1 178 ? 16.505 -24.661 -24.048 1.00 91.44 178 LYS A O 1
ATOM 1363 N N . PHE A 1 179 ? 14.756 -23.335 -23.569 1.00 93.94 179 PHE A N 1
ATOM 1364 C CA . PHE A 1 179 ? 13.887 -24.417 -23.106 1.00 93.94 179 PHE A CA 1
ATOM 1365 C C . PHE A 1 179 ? 13.485 -25.355 -24.253 1.00 93.94 179 PHE A C 1
ATOM 1367 O O . PHE A 1 179 ? 13.741 -26.555 -24.175 1.00 93.94 179 PHE A O 1
ATOM 1374 N N . LEU A 1 180 ? 12.954 -24.814 -25.354 1.00 93.31 180 LEU A N 1
ATOM 1375 C CA . LEU A 1 180 ? 12.514 -25.617 -26.500 1.00 93.31 180 LEU A CA 1
ATOM 1376 C C . LEU A 1 180 ? 13.665 -26.445 -27.089 1.00 93.31 180 LEU A C 1
ATOM 1378 O O . LEU A 1 180 ? 13.517 -27.637 -27.347 1.00 93.31 180 LEU A O 1
ATOM 1382 N N . SER A 1 181 ? 14.845 -25.846 -27.256 1.00 91.38 181 SER A N 1
ATOM 1383 C CA . SER A 1 181 ? 16.015 -26.539 -27.815 1.00 91.38 181 SER A CA 1
ATOM 1384 C C . SER A 1 181 ? 16.577 -27.650 -26.921 1.00 91.38 181 SER A C 1
ATOM 1386 O O . SER A 1 181 ? 17.242 -28.550 -27.440 1.00 91.38 181 SER A O 1
ATOM 1388 N N . ALA A 1 182 ? 16.296 -27.628 -25.613 1.00 92.31 182 ALA A N 1
ATOM 1389 C CA . ALA A 1 182 ? 16.709 -28.679 -24.685 1.00 92.31 182 ALA A CA 1
ATOM 1390 C C . ALA A 1 182 ? 15.901 -29.977 -24.859 1.00 92.31 182 ALA A C 1
ATOM 1392 O O . ALA A 1 182 ? 16.387 -31.060 -24.527 1.00 92.31 182 ALA A O 1
ATOM 1393 N N . GLU A 1 183 ? 14.693 -29.898 -25.418 1.00 93.00 183 GLU A N 1
ATOM 1394 C CA . GLU A 1 183 ? 13.836 -31.058 -25.620 1.00 93.00 183 GLU A CA 1
ATOM 1395 C C . GLU A 1 183 ? 13.913 -31.581 -27.059 1.00 93.00 183 GLU A C 1
ATOM 1397 O O . GLU A 1 183 ? 13.677 -30.882 -28.052 1.00 93.00 183 GLU A O 1
ATOM 1402 N N . ASN A 1 184 ? 14.152 -32.887 -27.197 1.00 91.81 184 ASN A N 1
ATOM 1403 C CA . ASN A 1 184 ? 14.221 -33.527 -28.508 1.00 91.81 184 ASN A CA 1
ATOM 1404 C C . ASN A 1 184 ? 12.909 -33.408 -29.300 1.00 91.81 184 ASN A C 1
ATOM 1406 O O . ASN A 1 184 ? 12.957 -33.427 -30.533 1.00 91.81 184 ASN A O 1
ATOM 1410 N N . ARG A 1 185 ? 11.751 -33.271 -28.633 1.00 91.00 185 ARG A N 1
ATOM 1411 C CA . ARG A 1 185 ? 10.450 -33.125 -29.310 1.00 91.00 185 ARG A CA 1
ATOM 1412 C C . ARG A 1 185 ? 10.340 -31.839 -30.135 1.00 91.00 185 ARG A C 1
ATOM 1414 O O . ARG A 1 185 ? 9.703 -31.879 -31.180 1.00 91.00 185 ARG A O 1
ATOM 1421 N N . PHE A 1 186 ? 10.992 -30.749 -29.736 1.00 92.81 186 PHE A N 1
ATOM 1422 C CA . PHE A 1 186 ? 11.055 -29.512 -30.526 1.00 92.81 186 PHE A CA 1
ATOM 1423 C C . PHE A 1 186 ? 12.275 -29.523 -31.456 1.00 92.81 186 PHE A C 1
ATOM 1425 O O . PHE A 1 186 ? 12.158 -29.305 -32.666 1.00 92.81 186 PHE A O 1
ATOM 1432 N N . ALA A 1 187 ? 13.444 -29.921 -30.938 1.00 90.88 187 ALA A N 1
ATOM 1433 C CA . ALA A 1 187 ? 14.685 -29.962 -31.712 1.00 90.88 187 ALA A CA 1
ATOM 1434 C C . ALA A 1 187 ? 14.620 -30.907 -32.933 1.00 90.88 187 ALA A C 1
ATOM 1436 O O . ALA A 1 187 ? 15.295 -30.692 -33.943 1.00 90.88 187 ALA A O 1
ATOM 1437 N N . ALA A 1 188 ? 13.820 -31.978 -32.885 1.00 89.25 188 ALA A N 1
ATOM 1438 C CA . ALA A 1 188 ? 13.598 -32.855 -34.036 1.00 89.25 188 ALA A CA 1
ATOM 1439 C C . ALA A 1 188 ? 12.834 -32.165 -35.179 1.00 89.25 188 ALA A C 1
ATOM 1441 O O . ALA A 1 188 ? 13.187 -32.372 -36.343 1.00 89.25 188 ALA A O 1
ATOM 1442 N N . VAL A 1 189 ? 11.839 -31.328 -34.868 1.00 89.94 189 VAL A N 1
ATOM 1443 C CA . VAL A 1 189 ? 11.099 -30.546 -35.874 1.00 89.94 189 VAL A CA 1
ATOM 1444 C C . VAL A 1 189 ? 12.020 -29.497 -36.484 1.00 89.94 189 VAL A C 1
ATOM 1446 O O . VAL A 1 189 ? 12.113 -29.416 -37.709 1.00 89.94 189 VAL A O 1
ATOM 1449 N N . MET A 1 190 ? 12.795 -28.798 -35.648 1.00 90.69 190 MET A N 1
ATOM 1450 C CA . MET A 1 190 ? 13.792 -27.817 -36.088 1.00 90.69 190 MET A CA 1
ATOM 1451 C C . MET A 1 190 ? 14.842 -28.423 -37.029 1.00 90.69 190 MET A C 1
ATOM 1453 O O . MET A 1 190 ? 15.176 -27.824 -38.047 1.00 90.69 190 MET A O 1
ATOM 1457 N N . ARG A 1 191 ? 15.313 -29.651 -36.764 1.00 90.56 191 ARG A N 1
ATOM 1458 C CA . ARG A 1 191 ? 16.251 -30.363 -37.655 1.00 90.56 191 ARG A CA 1
ATOM 1459 C C . ARG A 1 191 ? 15.635 -30.772 -38.997 1.00 90.56 191 ARG A C 1
ATOM 1461 O O . ARG A 1 191 ? 16.334 -30.758 -40.005 1.00 90.56 191 ARG A O 1
ATOM 1468 N N . ARG A 1 192 ? 14.360 -31.178 -39.020 1.00 89.88 192 ARG A N 1
ATOM 1469 C CA . ARG A 1 192 ? 13.685 -31.685 -40.233 1.00 89.88 192 ARG A CA 1
ATOM 1470 C C . ARG A 1 192 ? 13.131 -30.565 -41.113 1.00 89.88 192 ARG A C 1
ATOM 1472 O O . ARG A 1 192 ? 13.242 -30.637 -42.335 1.00 89.88 192 ARG A O 1
ATOM 1479 N N . HIS A 1 193 ? 12.540 -29.541 -40.500 1.00 89.50 193 HIS A N 1
ATOM 1480 C CA . HIS A 1 193 ? 11.849 -28.446 -41.182 1.00 89.50 193 HIS A CA 1
ATOM 1481 C C . HIS A 1 193 ? 12.150 -27.087 -40.515 1.00 89.50 193 HIS A C 1
ATOM 1483 O O . HIS A 1 193 ? 11.254 -26.500 -39.909 1.00 89.50 193 HIS A O 1
ATOM 1489 N N . PRO A 1 194 ? 13.372 -26.533 -40.659 1.00 89.19 194 PRO A N 1
ATOM 1490 C CA . PRO A 1 194 ? 13.815 -25.363 -39.889 1.00 89.19 194 PRO A CA 1
ATOM 1491 C C . PRO A 1 194 ? 12.912 -24.130 -40.022 1.00 89.19 194 PRO A C 1
ATOM 1493 O O . PRO A 1 194 ? 12.524 -23.533 -39.026 1.00 89.19 194 PRO A O 1
ATOM 1496 N N . LYS A 1 195 ? 12.515 -23.777 -41.254 1.00 89.19 195 LYS A N 1
ATOM 1497 C CA . LYS A 1 195 ? 11.635 -22.619 -41.505 1.00 89.19 195 LYS A CA 1
ATOM 1498 C C . LYS A 1 195 ? 10.263 -22.775 -40.847 1.00 89.19 195 LYS A C 1
ATOM 1500 O O . LYS A 1 195 ? 9.689 -21.799 -40.389 1.00 89.19 195 LYS A O 1
ATOM 1505 N N . TYR A 1 196 ? 9.742 -24.001 -40.829 1.00 87.94 196 TYR A N 1
ATOM 1506 C CA . TYR A 1 196 ? 8.430 -24.295 -40.264 1.00 87.94 196 TYR A CA 1
ATOM 1507 C C . TYR A 1 196 ? 8.472 -24.362 -38.735 1.00 87.94 196 TYR A C 1
ATOM 1509 O O . TYR A 1 196 ? 7.564 -23.872 -38.077 1.00 87.94 196 TYR A O 1
ATOM 1517 N N . ALA A 1 197 ? 9.549 -24.916 -38.173 1.00 87.19 197 ALA A N 1
ATOM 1518 C CA . ALA A 1 197 ? 9.787 -24.917 -36.736 1.00 87.19 197 ALA A CA 1
ATOM 1519 C C . ALA A 1 197 ? 9.886 -23.490 -36.185 1.00 87.19 197 ALA A C 1
ATOM 1521 O O . ALA A 1 197 ? 9.179 -23.175 -35.244 1.00 87.19 197 ALA A O 1
ATOM 1522 N N . GLN A 1 198 ? 10.642 -22.602 -36.842 1.00 88.56 198 GLN A N 1
ATOM 1523 C CA . GLN A 1 198 ? 10.725 -21.188 -36.452 1.00 88.56 198 GLN A CA 1
ATOM 1524 C C . GLN A 1 198 ? 9.356 -20.495 -36.437 1.00 88.56 198 GLN A C 1
ATOM 1526 O O . GLN A 1 198 ? 9.073 -19.714 -35.535 1.00 88.56 198 GLN A O 1
ATOM 1531 N N . GLU A 1 199 ? 8.490 -20.795 -37.411 1.00 89.62 199 GLU A N 1
ATOM 1532 C CA . GLU A 1 199 ? 7.124 -20.261 -37.438 1.00 89.62 199 GLU A CA 1
ATOM 1533 C C . GLU A 1 199 ? 6.288 -20.769 -36.250 1.00 89.62 199 GLU A C 1
ATOM 1535 O O . GLU A 1 199 ? 5.521 -20.007 -35.665 1.00 89.62 199 GLU A O 1
ATOM 1540 N N . LEU A 1 200 ? 6.416 -22.049 -35.889 1.00 87.31 200 LEU A N 1
ATOM 1541 C CA . LEU A 1 200 ? 5.697 -22.637 -34.755 1.00 87.31 200 LEU A CA 1
ATOM 1542 C C . LEU A 1 200 ? 6.246 -22.167 -33.404 1.00 87.31 200 LEU A C 1
ATOM 1544 O O . LEU A 1 200 ? 5.450 -21.897 -32.510 1.00 87.31 200 LEU A O 1
ATOM 1548 N N . ASP A 1 201 ? 7.565 -22.041 -33.272 1.00 89.19 201 ASP A N 1
ATOM 1549 C CA . ASP A 1 201 ? 8.229 -21.581 -32.052 1.00 89.19 201 ASP A CA 1
ATOM 1550 C C . ASP A 1 201 ? 7.894 -20.107 -31.785 1.00 89.19 201 ASP A C 1
ATOM 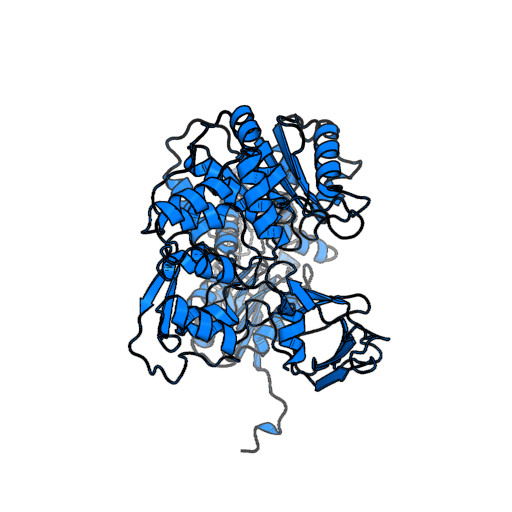1552 O O . ASP A 1 201 ? 7.526 -19.764 -30.668 1.00 89.19 201 ASP A O 1
ATOM 1556 N N . SER A 1 202 ? 7.901 -19.256 -32.821 1.00 87.94 202 SER A N 1
ATOM 1557 C CA . SER A 1 202 ? 7.461 -17.855 -32.711 1.00 87.94 202 SER A CA 1
ATOM 1558 C C . SER A 1 202 ? 5.978 -17.749 -32.341 1.00 87.94 202 SER A C 1
ATOM 1560 O O . SER A 1 202 ? 5.620 -16.985 -31.452 1.00 87.94 202 SER A O 1
ATOM 1562 N N . LYS A 1 203 ? 5.107 -18.573 -32.941 1.00 89.12 203 LYS A N 1
ATOM 1563 C CA . LYS A 1 203 ? 3.685 -18.630 -32.553 1.00 89.12 203 LYS A CA 1
ATOM 1564 C C . LYS A 1 203 ? 3.484 -19.076 -31.105 1.00 89.12 203 LYS A C 1
ATOM 1566 O O . LYS A 1 203 ? 2.552 -18.616 -30.449 1.00 89.12 203 LYS A O 1
ATOM 1571 N N . LEU A 1 204 ? 4.307 -20.009 -30.630 1.00 89.50 204 LEU A N 1
ATOM 1572 C CA . LEU A 1 204 ? 4.279 -20.474 -29.248 1.00 89.50 204 LEU A CA 1
ATOM 1573 C C . LEU A 1 204 ? 4.748 -19.368 -28.298 1.00 89.50 204 LEU A C 1
ATOM 1575 O O . LEU A 1 204 ? 4.080 -19.133 -27.297 1.00 89.50 204 LEU A O 1
ATOM 1579 N N . GLU A 1 205 ? 5.842 -18.680 -28.624 1.00 91.00 205 GLU A N 1
ATOM 1580 C CA . GLU A 1 205 ? 6.357 -17.538 -27.863 1.00 91.00 205 GLU A CA 1
ATOM 1581 C C . GLU A 1 205 ? 5.305 -16.431 -27.725 1.00 91.00 205 GLU A C 1
ATOM 1583 O O . GLU A 1 205 ? 4.983 -16.049 -26.600 1.00 91.00 205 GLU A O 1
ATOM 1588 N N . ASP A 1 206 ? 4.689 -15.999 -28.831 1.00 89.00 206 ASP A N 1
ATOM 1589 C CA . ASP A 1 206 ? 3.642 -14.968 -28.825 1.00 89.00 206 ASP A CA 1
ATOM 1590 C C . ASP A 1 206 ? 2.458 -15.366 -27.929 1.00 89.00 206 ASP A C 1
ATOM 1592 O O . ASP A 1 206 ? 1.987 -14.586 -27.098 1.00 89.00 206 ASP A O 1
ATOM 1596 N N . ALA A 1 207 ? 1.992 -16.612 -28.050 1.00 88.00 207 ALA A N 1
ATOM 1597 C CA . ALA A 1 207 ? 0.867 -17.109 -27.265 1.00 88.00 207 ALA A CA 1
ATOM 1598 C C . ALA A 1 207 ? 1.206 -17.273 -25.772 1.00 88.00 207 ALA A C 1
ATOM 1600 O O . ALA A 1 207 ? 0.338 -17.093 -24.913 1.00 88.00 207 ALA A O 1
ATOM 1601 N N . LEU A 1 208 ? 2.453 -17.621 -25.438 1.00 91.00 208 LEU A N 1
ATOM 1602 C CA . LEU A 1 208 ? 2.927 -17.667 -24.055 1.00 91.00 208 LEU A CA 1
ATOM 1603 C C . LEU A 1 208 ? 3.082 -16.262 -23.476 1.00 91.00 208 LEU A C 1
ATOM 1605 O O . LEU A 1 208 ? 2.724 -16.056 -22.317 1.00 91.00 208 LEU A O 1
ATOM 1609 N N . ALA A 1 209 ? 3.556 -15.294 -24.260 1.00 88.25 209 ALA A N 1
ATOM 1610 C CA . ALA A 1 209 ? 3.620 -13.896 -23.852 1.00 88.25 209 ALA A CA 1
ATOM 1611 C C . ALA A 1 209 ? 2.215 -13.349 -23.549 1.00 88.25 209 ALA A C 1
ATOM 1613 O O . ALA A 1 209 ? 1.989 -12.832 -22.455 1.00 88.25 209 ALA A O 1
ATOM 1614 N N . GLU A 1 210 ? 1.248 -13.565 -24.450 1.00 86.81 210 GLU A N 1
ATOM 1615 C CA . GLU A 1 210 ? -0.157 -13.184 -24.247 1.00 86.81 210 GLU A CA 1
ATOM 1616 C C . GLU A 1 210 ? -0.745 -13.852 -22.994 1.00 86.81 210 GLU A C 1
ATOM 1618 O O . GLU A 1 210 ? -1.371 -13.200 -22.154 1.00 86.81 210 GLU A O 1
ATOM 1623 N N . LYS A 1 211 ? -0.506 -15.159 -22.824 1.00 88.88 211 LYS A N 1
ATOM 1624 C CA . LYS A 1 211 ? -0.963 -15.901 -21.647 1.00 88.88 211 LYS A CA 1
ATOM 1625 C C . LYS A 1 211 ? -0.363 -15.341 -20.361 1.00 88.88 211 LYS A C 1
ATOM 1627 O O . LYS A 1 211 ? -1.109 -15.097 -19.419 1.00 88.88 211 LYS A O 1
ATOM 1632 N N . ASN A 1 212 ? 0.952 -15.154 -20.291 1.00 89.50 212 ASN A N 1
ATOM 1633 C CA . ASN A 1 212 ? 1.614 -14.663 -19.083 1.00 89.50 212 ASN A CA 1
ATOM 1634 C C . ASN A 1 212 ? 1.181 -13.234 -18.748 1.00 89.50 212 ASN A C 1
ATOM 1636 O O . ASN A 1 212 ? 0.921 -12.945 -17.582 1.00 89.50 212 ASN A O 1
ATOM 1640 N N . GLN A 1 213 ? 1.003 -12.380 -19.758 1.00 86.25 213 GLN A N 1
ATOM 1641 C CA . GLN A 1 213 ? 0.432 -11.051 -19.574 1.00 86.25 213 GLN A CA 1
ATOM 1642 C C . GLN A 1 213 ? -0.980 -11.133 -18.984 1.00 86.25 213 GLN A C 1
ATOM 1644 O O . GLN A 1 213 ? -1.276 -10.445 -18.012 1.00 86.25 213 GLN A O 1
ATOM 1649 N N . LEU A 1 214 ? -1.838 -12.016 -19.504 1.00 85.81 214 LEU A N 1
ATOM 1650 C CA . LEU A 1 214 ? -3.173 -12.234 -18.946 1.00 85.81 214 LEU A CA 1
ATOM 1651 C C . LEU A 1 214 ? -3.123 -12.703 -17.485 1.00 85.81 214 LEU A C 1
ATOM 1653 O O . LEU A 1 214 ? -3.903 -12.224 -16.670 1.00 85.81 214 LEU A O 1
ATOM 1657 N N . LEU A 1 215 ? -2.224 -13.622 -17.129 1.00 88.50 215 LEU A N 1
ATOM 1658 C CA . LEU A 1 215 ? -2.103 -14.078 -15.740 1.00 88.50 215 LEU A CA 1
ATOM 1659 C C . LEU A 1 215 ? -1.606 -12.959 -14.811 1.00 88.50 215 LEU A C 1
ATOM 1661 O O . LEU A 1 215 ? -2.062 -12.867 -13.677 1.00 88.50 215 LEU A O 1
ATOM 1665 N N . GLN A 1 216 ? -0.726 -12.078 -15.291 1.00 86.75 216 GLN A N 1
ATOM 1666 C CA . GLN A 1 216 ? -0.317 -10.878 -14.554 1.00 86.75 216 GLN A CA 1
ATOM 1667 C C . GLN A 1 216 ? -1.473 -9.882 -14.386 1.00 86.75 216 GLN A C 1
ATOM 1669 O O . GLN A 1 216 ? -1.577 -9.242 -13.344 1.00 86.75 216 GLN A O 1
ATOM 1674 N N . VAL A 1 217 ? -2.352 -9.754 -15.388 1.00 81.62 217 VAL A N 1
ATOM 1675 C CA . VAL A 1 217 ? -3.594 -8.967 -15.277 1.00 81.62 217 VAL A CA 1
ATOM 1676 C C . VAL A 1 217 ? -4.488 -9.544 -14.186 1.00 81.62 217 VAL A C 1
ATOM 1678 O O . VAL A 1 217 ? -5.011 -8.797 -13.369 1.00 81.62 217 VAL A O 1
ATOM 1681 N N . LEU A 1 218 ? -4.644 -10.869 -14.161 1.00 81.62 218 LEU A N 1
ATOM 1682 C CA . LEU A 1 218 ? -5.476 -11.551 -13.175 1.00 81.62 218 LEU A CA 1
ATOM 1683 C C . LEU A 1 218 ? -4.910 -11.461 -11.753 1.00 81.62 218 LEU A C 1
ATOM 1685 O O . LEU A 1 218 ? -5.703 -11.441 -10.827 1.00 81.62 218 LEU A O 1
ATOM 1689 N N . ASP A 1 219 ? -3.588 -11.407 -11.560 1.00 83.69 219 ASP A N 1
ATOM 1690 C CA . ASP A 1 219 ? -2.937 -11.275 -10.237 1.00 83.69 219 ASP A CA 1
ATOM 1691 C C . ASP A 1 219 ? -2.987 -9.845 -9.679 1.00 83.69 219 ASP A C 1
ATOM 1693 O O . ASP A 1 219 ? -2.930 -9.641 -8.467 1.00 83.69 219 ASP A O 1
ATOM 1697 N N . ALA A 1 220 ? -3.117 -8.840 -10.545 1.00 73.69 220 ALA A N 1
ATOM 1698 C CA . ALA A 1 220 ? -3.175 -7.450 -10.123 1.00 73.69 220 ALA A CA 1
ATOM 1699 C C . ALA A 1 220 ? -4.533 -7.133 -9.470 1.00 73.69 220 ALA A C 1
ATOM 1701 O O . ALA A 1 220 ? -5.570 -7.172 -10.125 1.00 73.69 220 ALA A O 1
ATOM 1702 N N . GLU A 1 221 ? -4.521 -6.753 -8.187 1.00 58.62 221 GLU A N 1
ATOM 1703 C CA . GLU A 1 221 ? -5.715 -6.301 -7.442 1.00 58.62 221 GLU A CA 1
ATOM 1704 C C . GLU A 1 221 ? -6.376 -5.055 -8.055 1.00 58.62 221 GLU A C 1
ATOM 1706 O O . GLU A 1 221 ? -7.538 -4.757 -7.789 1.00 58.62 221 GLU A O 1
ATOM 1711 N N . ASP A 1 222 ? -5.646 -4.335 -8.906 1.00 48.81 222 ASP A N 1
ATOM 1712 C CA . ASP A 1 222 ? -6.060 -3.060 -9.457 1.00 48.81 222 ASP A CA 1
ATOM 1713 C C . ASP A 1 222 ? -6.310 -3.149 -10.969 1.00 48.81 222 ASP A C 1
ATOM 1715 O O . ASP A 1 222 ? -5.466 -2.779 -11.799 1.00 48.81 222 ASP A O 1
ATOM 1719 N N . LEU A 1 223 ? -7.513 -3.616 -11.324 1.00 44.84 223 LEU A N 1
ATOM 1720 C CA . LEU A 1 223 ? -8.040 -3.575 -12.691 1.00 44.84 223 LEU A CA 1
ATOM 1721 C C . LEU A 1 223 ? -7.970 -2.153 -13.282 1.00 44.84 223 LEU A C 1
ATOM 1723 O O . LEU A 1 223 ? -7.874 -2.012 -14.498 1.00 44.84 223 LEU A O 1
ATOM 1727 N N . SER A 1 224 ? -7.975 -1.101 -12.451 1.00 40.72 224 SER A N 1
ATOM 1728 C CA . SER A 1 224 ? -7.949 0.295 -12.901 1.00 40.72 224 SER A CA 1
ATOM 1729 C C . SER A 1 224 ? -6.569 0.735 -13.410 1.00 40.72 224 SER A C 1
ATOM 1731 O O . SER A 1 224 ? -6.490 1.439 -14.423 1.00 40.72 224 SER A O 1
ATOM 1733 N N . SER A 1 225 ? -5.484 0.236 -12.800 1.00 38.81 225 SER A N 1
ATOM 1734 C CA . SER A 1 225 ? -4.104 0.484 -13.248 1.00 38.81 225 SER A CA 1
ATOM 1735 C C . SER A 1 225 ? -3.822 -0.123 -14.625 1.00 38.81 225 SER A C 1
ATOM 1737 O O . SER A 1 225 ? -3.086 0.444 -15.436 1.00 38.81 225 SER A O 1
ATOM 1739 N N . GLN A 1 226 ? -4.445 -1.267 -14.924 1.00 42.03 226 GLN A N 1
ATOM 1740 C CA . GLN A 1 226 ? -4.288 -1.938 -16.208 1.00 42.03 226 GLN A CA 1
ATOM 1741 C C . GLN A 1 226 ? -5.328 -1.511 -17.238 1.00 42.03 226 GLN A C 1
ATOM 1743 O O . GLN A 1 226 ? -4.998 -1.478 -18.417 1.00 42.03 226 GLN A O 1
ATOM 1748 N N . PHE A 1 227 ? -6.531 -1.094 -16.831 1.00 38.12 227 PHE A N 1
ATOM 1749 C CA . PHE A 1 227 ? -7.451 -0.386 -17.722 1.00 38.12 227 PHE A CA 1
ATOM 1750 C C . PHE A 1 227 ? -6.807 0.914 -18.214 1.00 38.12 227 PHE A C 1
ATOM 1752 O O . PHE A 1 227 ? -6.891 1.207 -19.399 1.00 38.12 227 PHE A O 1
ATOM 1759 N N . HIS A 1 228 ? -6.041 1.614 -17.366 1.00 39.25 228 HIS A N 1
ATOM 1760 C CA . HIS A 1 228 ? -5.173 2.711 -17.802 1.00 39.25 228 HIS A CA 1
ATOM 1761 C C . HIS A 1 228 ? -4.097 2.254 -18.797 1.00 39.25 228 HIS A C 1
ATOM 1763 O O . HIS A 1 228 ? -3.954 2.903 -19.824 1.00 39.25 228 HIS A O 1
ATOM 1769 N N . LYS A 1 229 ? -3.417 1.114 -18.593 1.00 40.47 229 LYS A N 1
ATOM 1770 C CA . LYS A 1 229 ? -2.472 0.553 -19.591 1.00 40.47 229 LYS A CA 1
ATOM 1771 C C . LYS A 1 229 ? -3.139 0.113 -20.906 1.00 40.47 229 LYS A C 1
ATOM 1773 O O . LYS A 1 229 ? -2.530 0.193 -21.970 1.00 40.47 229 LYS A O 1
ATOM 1778 N N . LEU A 1 230 ? -4.384 -0.361 -20.861 1.00 38.19 230 LEU A N 1
ATOM 1779 C CA . LEU A 1 230 ? -5.161 -0.794 -22.028 1.00 38.19 230 LEU A CA 1
ATOM 1780 C C . LEU A 1 230 ? -5.703 0.418 -22.803 1.00 38.19 230 LEU A C 1
ATOM 1782 O O . LEU A 1 230 ? -5.651 0.449 -24.033 1.00 38.19 230 LEU A O 1
ATOM 1786 N N . VAL A 1 231 ? -6.146 1.450 -22.078 1.00 39.19 231 VAL A N 1
ATOM 1787 C CA . VAL A 1 231 ? -6.473 2.774 -22.614 1.00 39.19 231 VAL A CA 1
ATOM 1788 C C . VAL A 1 231 ? -5.209 3.442 -23.169 1.00 39.19 231 VAL A C 1
ATOM 1790 O O . VAL A 1 231 ? -5.286 3.999 -24.254 1.00 39.19 231 VAL A O 1
ATOM 1793 N N . GLU A 1 232 ? -4.033 3.309 -22.544 1.00 40.78 232 GLU A N 1
ATOM 1794 C CA . GLU A 1 232 ? -2.716 3.721 -23.078 1.00 40.78 232 GLU A CA 1
ATOM 1795 C C . GLU A 1 232 ? -2.346 2.972 -24.371 1.00 40.78 232 GLU A C 1
ATOM 1797 O O . GLU A 1 232 ? -1.833 3.581 -25.311 1.00 40.78 232 GLU A O 1
ATOM 1802 N N . GLY A 1 233 ? -2.648 1.671 -24.461 1.00 39.81 233 GLY A N 1
ATOM 1803 C CA . GLY A 1 233 ? -2.476 0.879 -25.685 1.00 39.81 233 GLY A CA 1
ATOM 1804 C C . GLY A 1 233 ? -3.340 1.388 -26.844 1.00 39.81 233 GLY A C 1
ATOM 1805 O O . GLY A 1 233 ? -2.873 1.465 -27.982 1.00 39.81 233 GLY A O 1
ATOM 1806 N N . LEU A 1 234 ? -4.569 1.819 -26.544 1.00 35.22 234 LEU A N 1
ATOM 1807 C CA . LEU A 1 234 ? -5.523 2.382 -27.508 1.00 35.22 234 LEU A CA 1
ATOM 1808 C C . LEU A 1 234 ? -5.312 3.885 -27.788 1.00 35.22 234 LEU A C 1
ATOM 1810 O O . LEU A 1 234 ? -5.702 4.365 -28.848 1.00 35.22 234 LEU A O 1
ATOM 1814 N N . THR A 1 235 ? -4.663 4.623 -26.882 1.00 35.16 235 THR A N 1
ATOM 1815 C CA . THR A 1 235 ? -4.347 6.064 -27.006 1.00 35.16 235 THR A CA 1
ATOM 1816 C C . THR A 1 235 ? -2.902 6.331 -27.436 1.00 35.16 235 THR A C 1
ATOM 1818 O O . THR A 1 235 ? -2.459 7.478 -27.471 1.00 35.16 235 THR A O 1
ATOM 1821 N N . SER A 1 236 ? -2.178 5.289 -27.860 1.00 38.31 236 SER A N 1
ATOM 1822 C CA . SER A 1 236 ? -0.784 5.302 -28.337 1.00 38.31 236 SER A CA 1
ATOM 1823 C C . SER A 1 236 ? -0.500 6.189 -29.567 1.00 38.31 236 SER A C 1
ATOM 1825 O O . SER A 1 236 ? 0.626 6.238 -30.059 1.00 38.31 236 SER A O 1
ATOM 1827 N N . ALA A 1 237 ? -1.471 6.981 -30.016 1.00 34.25 237 ALA A N 1
ATOM 1828 C CA . ALA A 1 237 ? -1.303 8.032 -31.003 1.00 34.25 237 ALA A CA 1
ATOM 1829 C C . ALA A 1 237 ? -1.606 9.408 -30.388 1.00 34.25 237 ALA A C 1
ATOM 1831 O O . ALA A 1 237 ? -2.691 9.939 -30.607 1.00 34.25 237 ALA A O 1
ATOM 1832 N N . SER A 1 238 ? -0.651 9.979 -29.635 1.00 36.53 238 SER A N 1
ATOM 1833 C CA . SER A 1 238 ? -0.310 11.427 -29.580 1.00 36.53 238 SER A CA 1
ATOM 1834 C C . SER A 1 238 ? 0.254 11.847 -28.214 1.00 36.53 238 SER A C 1
ATOM 1836 O O . SER A 1 238 ? -0.483 12.098 -27.270 1.00 36.53 238 SER A O 1
ATOM 1838 N N . GLY A 1 239 ? 1.577 11.990 -28.099 1.00 36.25 239 GLY A N 1
ATOM 1839 C CA . GLY A 1 239 ? 2.200 12.667 -26.955 1.00 36.25 239 GLY A CA 1
ATOM 1840 C C . GLY A 1 239 ? 3.721 12.635 -27.049 1.00 36.25 239 GLY A C 1
ATOM 1841 O O . GLY A 1 239 ? 4.321 11.574 -26.872 1.00 36.25 239 GLY A O 1
ATOM 1842 N N . ASN A 1 240 ? 4.318 13.783 -27.364 1.00 38.88 240 ASN A N 1
ATOM 1843 C CA . ASN A 1 240 ? 5.728 13.957 -27.710 1.00 38.88 240 ASN A CA 1
ATOM 1844 C C . ASN A 1 240 ? 6.528 14.370 -26.451 1.00 38.88 240 ASN A C 1
ATOM 1846 O O . ASN A 1 240 ? 6.567 15.550 -26.117 1.00 38.88 240 ASN A O 1
ATOM 1850 N N . GLY A 1 241 ? 7.110 13.409 -25.721 1.00 58.12 241 GLY A N 1
ATOM 1851 C CA . GLY A 1 241 ? 7.951 13.656 -24.536 1.00 58.12 241 GLY A CA 1
ATOM 1852 C C . GLY A 1 241 ? 8.497 12.367 -23.899 1.00 58.12 241 GLY A C 1
ATOM 1853 O O . GLY A 1 241 ? 7.833 11.329 -23.965 1.00 58.12 241 GLY A O 1
ATOM 1854 N N . ASP A 1 242 ? 9.700 12.430 -23.309 1.00 75.94 242 ASP A N 1
ATOM 1855 C CA . ASP A 1 242 ? 10.326 11.310 -22.584 1.00 75.94 242 ASP A CA 1
ATOM 1856 C C . ASP A 1 242 ? 9.504 10.947 -21.332 1.00 75.94 242 ASP A C 1
ATOM 1858 O O . ASP A 1 242 ? 9.053 11.819 -20.589 1.00 75.94 242 ASP A O 1
ATOM 1862 N N . LYS A 1 243 ? 9.308 9.647 -21.088 1.00 86.56 243 LYS A N 1
ATOM 1863 C CA . LYS A 1 243 ? 8.549 9.128 -19.940 1.00 86.56 243 LYS A CA 1
ATOM 1864 C C . LYS A 1 243 ? 9.363 9.236 -18.642 1.00 86.56 243 LYS A C 1
ATOM 1866 O O . LYS A 1 243 ? 10.520 8.817 -18.611 1.00 86.56 243 LYS A O 1
ATOM 1871 N N . VAL A 1 244 ? 8.738 9.732 -17.571 1.00 94.50 244 VAL A N 1
ATOM 1872 C CA . VAL A 1 244 ? 9.312 9.799 -16.217 1.00 94.50 244 VAL A CA 1
ATOM 1873 C C . VAL A 1 244 ? 8.941 8.551 -15.413 1.00 94.50 244 VAL A C 1
ATOM 1875 O O . VAL A 1 244 ? 7.768 8.234 -15.234 1.00 94.50 244 VAL A O 1
ATOM 1878 N N . THR A 1 245 ? 9.930 7.847 -14.880 1.00 96.56 245 THR A N 1
ATOM 1879 C CA . THR A 1 245 ? 9.715 6.678 -14.021 1.00 96.56 245 THR A CA 1
ATOM 1880 C C . THR A 1 245 ? 9.990 7.057 -12.573 1.00 96.56 245 THR A C 1
ATOM 1882 O O . THR A 1 245 ? 11.094 7.471 -12.238 1.00 96.56 245 THR A O 1
ATOM 1885 N N . ILE A 1 246 ? 8.986 6.927 -11.710 1.00 97.88 246 ILE A N 1
ATOM 1886 C CA . ILE A 1 246 ? 9.065 7.214 -10.279 1.00 97.88 246 ILE A CA 1
ATOM 1887 C C . ILE A 1 246 ? 9.170 5.883 -9.534 1.00 97.88 246 ILE A C 1
ATOM 1889 O O . ILE A 1 246 ? 8.281 5.040 -9.647 1.00 97.88 246 ILE A O 1
ATOM 1893 N N . LEU A 1 247 ? 10.234 5.694 -8.760 1.00 97.12 247 LEU A N 1
ATOM 1894 C CA . LEU A 1 247 ? 10.415 4.523 -7.904 1.00 97.12 247 LEU A CA 1
ATOM 1895 C C . LEU A 1 247 ? 10.470 4.945 -6.441 1.00 97.12 247 LEU A C 1
ATOM 1897 O O . LEU A 1 247 ? 11.019 6.001 -6.120 1.00 97.12 247 LEU A O 1
ATOM 1901 N N . TYR A 1 248 ? 9.933 4.123 -5.542 1.00 97.62 248 TYR A N 1
ATOM 1902 C CA . TYR A 1 248 ? 9.974 4.429 -4.114 1.00 97.62 248 TYR A CA 1
ATOM 1903 C C . TYR A 1 248 ? 10.389 3.254 -3.232 1.00 97.62 248 TYR A C 1
ATOM 1905 O O . TYR A 1 248 ? 10.168 2.089 -3.561 1.00 97.62 248 TYR A O 1
ATOM 1913 N N . GLY A 1 249 ? 10.990 3.595 -2.092 1.00 96.00 249 GLY A N 1
ATOM 1914 C CA . GLY A 1 249 ? 11.257 2.688 -0.977 1.00 96.00 249 GLY A CA 1
ATOM 1915 C C . GLY A 1 249 ? 10.663 3.277 0.299 1.00 96.00 249 GLY A C 1
ATOM 1916 O O . GLY A 1 249 ? 11.025 4.387 0.692 1.00 96.00 249 GLY A O 1
ATOM 1917 N N . SER A 1 250 ? 9.727 2.566 0.927 1.00 91.56 250 SER A N 1
ATOM 1918 C CA . SER A 1 250 ? 8.986 3.049 2.094 1.00 91.56 250 SER A CA 1
ATOM 1919 C C . SER A 1 250 ? 8.676 1.940 3.088 1.00 91.56 250 SER A C 1
ATOM 1921 O O . SER A 1 250 ? 8.188 0.890 2.690 1.00 91.56 250 SER A O 1
ATOM 1923 N N . GLU A 1 251 ? 8.896 2.206 4.375 1.00 84.00 251 GLU A N 1
ATOM 1924 C CA . GLU A 1 251 ? 8.552 1.267 5.455 1.00 84.00 251 GLU A CA 1
ATOM 1925 C C . GLU A 1 251 ? 7.152 1.534 6.026 1.00 84.00 251 GLU A C 1
ATOM 1927 O O . GLU A 1 251 ? 6.364 0.619 6.223 1.00 84.00 251 GLU A O 1
ATOM 1932 N N . SER A 1 252 ? 6.820 2.808 6.261 1.00 75.88 252 SER A N 1
ATOM 1933 C CA . SER A 1 252 ? 5.555 3.249 6.874 1.00 75.88 252 SER A CA 1
ATOM 1934 C C . SER A 1 252 ? 4.598 3.952 5.900 1.00 75.88 252 SER A C 1
ATOM 1936 O O . SER A 1 252 ? 3.615 4.560 6.325 1.00 75.88 252 SER A O 1
ATOM 1938 N N . GLY A 1 253 ? 4.896 3.916 4.596 1.00 80.19 253 GLY A N 1
ATOM 1939 C CA . GLY A 1 253 ? 4.055 4.466 3.526 1.00 80.19 253 GLY A CA 1
ATOM 1940 C C . GLY A 1 253 ? 4.249 5.957 3.209 1.00 80.19 253 GLY A C 1
ATOM 1941 O O . GLY A 1 253 ? 3.710 6.432 2.216 1.00 80.19 253 GLY A O 1
ATOM 1942 N N . ASN A 1 254 ? 5.042 6.713 3.979 1.00 86.44 254 ASN A N 1
ATOM 1943 C CA . ASN A 1 254 ? 5.234 8.154 3.727 1.00 86.44 254 ASN A CA 1
ATOM 1944 C C . ASN A 1 254 ? 5.887 8.444 2.358 1.00 86.44 254 ASN A C 1
ATOM 1946 O O . ASN A 1 254 ? 5.447 9.330 1.630 1.00 86.44 254 ASN A O 1
ATOM 1950 N N . ALA A 1 255 ? 6.930 7.690 1.990 1.00 92.12 255 ALA A N 1
ATOM 1951 C CA . ALA A 1 255 ? 7.615 7.865 0.704 1.00 92.12 255 ALA A CA 1
ATOM 1952 C C . ALA A 1 255 ? 6.755 7.363 -0.469 1.00 92.12 255 ALA A C 1
ATOM 1954 O O . ALA A 1 255 ? 6.768 7.958 -1.544 1.00 92.12 255 ALA A O 1
ATOM 1955 N N . GLU A 1 256 ? 5.963 6.311 -0.242 1.00 87.19 256 GLU A N 1
ATOM 1956 C CA . GLU A 1 256 ? 4.960 5.834 -1.197 1.00 87.19 256 GLU A CA 1
ATOM 1957 C C . GLU A 1 256 ? 3.911 6.912 -1.498 1.00 87.19 256 GLU A C 1
ATOM 1959 O O . GLU A 1 256 ? 3.573 7.148 -2.659 1.00 87.19 256 GLU A O 1
ATOM 1964 N N . GLU A 1 257 ? 3.396 7.571 -0.461 1.00 81.31 257 GLU A N 1
ATOM 1965 C CA . GLU A 1 257 ? 2.408 8.639 -0.594 1.00 81.31 257 GLU A CA 1
ATOM 1966 C C . GLU A 1 257 ? 2.958 9.802 -1.428 1.00 81.31 257 GLU A C 1
ATOM 1968 O O . GLU A 1 257 ? 2.312 10.212 -2.394 1.00 81.31 257 GLU A O 1
ATOM 1973 N N . GLN A 1 258 ? 4.183 10.261 -1.138 1.00 91.00 258 GLN A N 1
ATOM 1974 C CA . GLN A 1 258 ? 4.828 11.322 -1.921 1.00 91.00 258 GLN A CA 1
ATOM 1975 C C . GLN A 1 258 ? 5.080 10.905 -3.376 1.00 91.00 258 GLN A C 1
ATOM 1977 O O . GLN A 1 258 ? 4.828 11.687 -4.289 1.00 91.00 258 GLN A O 1
ATOM 1982 N N . ALA A 1 259 ? 5.520 9.668 -3.622 1.00 92.50 259 ALA A N 1
ATOM 1983 C CA . ALA A 1 259 ? 5.756 9.166 -4.976 1.00 92.50 259 ALA A CA 1
ATOM 1984 C C . ALA A 1 259 ? 4.465 9.059 -5.805 1.00 92.50 259 ALA A C 1
ATOM 1986 O O . ALA A 1 259 ? 4.448 9.408 -6.987 1.00 92.50 259 ALA A O 1
ATOM 1987 N N . LYS A 1 260 ? 3.367 8.603 -5.193 1.00 82.50 260 LYS A N 1
ATOM 1988 C CA . LYS A 1 260 ? 2.058 8.517 -5.856 1.00 82.50 260 LYS A CA 1
ATOM 1989 C C . LYS A 1 260 ? 1.433 9.898 -6.079 1.00 82.50 260 LYS A C 1
ATOM 1991 O O . LYS A 1 260 ? 0.846 10.118 -7.134 1.00 82.50 260 LYS A O 1
ATOM 1996 N N . GLY A 1 261 ? 1.610 10.840 -5.150 1.00 79.81 261 GLY A N 1
ATOM 1997 C CA . GLY A 1 261 ? 1.235 12.244 -5.361 1.00 79.81 261 GLY A CA 1
ATOM 1998 C C . GLY A 1 261 ? 2.029 12.882 -6.506 1.00 79.81 261 GLY A C 1
ATOM 1999 O O . GLY A 1 261 ? 1.449 13.497 -7.398 1.00 79.81 261 GLY A O 1
ATOM 2000 N N . LEU A 1 262 ? 3.341 12.628 -6.555 1.00 90.00 262 LEU A N 1
ATOM 2001 C CA . LEU A 1 262 ? 4.222 13.095 -7.626 1.00 90.00 262 LEU A CA 1
ATOM 2002 C C . LEU A 1 262 ? 3.780 12.598 -9.012 1.00 90.00 262 LEU A C 1
ATOM 2004 O O . LEU A 1 262 ? 3.843 13.349 -9.983 1.00 90.00 262 LEU A O 1
ATOM 2008 N N . LEU A 1 263 ? 3.297 11.356 -9.119 1.00 86.19 263 LEU A N 1
ATOM 2009 C CA . LEU A 1 263 ? 2.730 10.841 -10.368 1.00 86.19 263 LEU A CA 1
ATOM 2010 C C . LEU A 1 263 ? 1.566 11.714 -10.857 1.00 86.19 263 LEU A C 1
ATOM 2012 O O . LEU A 1 263 ? 1.561 12.136 -12.013 1.00 86.19 263 LEU A O 1
ATOM 2016 N N . GLN A 1 264 ? 0.597 11.994 -9.982 1.00 77.12 264 GLN A N 1
ATOM 2017 C CA . GLN A 1 264 ? -0.570 12.815 -10.320 1.00 77.12 264 GLN A CA 1
ATOM 2018 C C . GLN A 1 264 ? -0.154 14.239 -10.716 1.00 77.12 264 GLN A C 1
ATOM 2020 O O . GLN A 1 264 ? -0.667 14.800 -11.687 1.00 77.12 264 GLN A O 1
ATOM 2025 N N . ASP A 1 265 ? 0.833 14.800 -10.017 1.00 84.25 265 ASP A N 1
ATOM 2026 C CA . ASP A 1 265 ? 1.402 16.108 -10.328 1.00 84.25 265 ASP A CA 1
ATOM 2027 C C . ASP A 1 265 ? 2.076 16.160 -11.708 1.00 84.25 265 ASP A C 1
ATOM 2029 O O . ASP A 1 265 ? 1.899 17.132 -12.446 1.00 84.25 265 ASP A O 1
ATOM 2033 N N . ILE A 1 266 ? 2.831 15.131 -12.096 1.00 85.69 266 ILE A N 1
ATOM 2034 C CA . ILE A 1 266 ? 3.484 15.091 -13.413 1.00 85.69 266 ILE A CA 1
ATOM 2035 C C . ILE A 1 266 ? 2.450 14.909 -14.535 1.00 85.69 266 ILE A C 1
ATOM 2037 O O . ILE A 1 266 ? 2.527 15.594 -15.558 1.00 85.69 266 ILE A O 1
ATOM 2041 N N . VAL A 1 267 ? 1.458 14.036 -14.331 1.00 79.12 267 VAL A N 1
ATOM 2042 C CA . VAL A 1 267 ? 0.396 13.769 -15.316 1.00 79.12 267 VAL A CA 1
ATOM 2043 C C . VAL A 1 267 ? -0.472 15.007 -15.545 1.00 79.12 267 VAL A C 1
ATOM 2045 O O . VAL A 1 267 ? -0.712 15.384 -16.691 1.00 79.12 267 VAL A O 1
ATOM 2048 N N . SER A 1 268 ? -0.882 15.698 -14.477 1.00 75.94 268 SER A N 1
ATOM 2049 C CA . SER A 1 268 ? -1.652 16.952 -14.572 1.00 75.94 268 SER A CA 1
ATOM 2050 C C . SER A 1 268 ? -0.884 18.088 -15.261 1.00 75.94 268 SER A C 1
ATOM 2052 O O . SER A 1 268 ? -1.495 18.962 -15.873 1.00 75.94 268 SER A O 1
ATOM 2054 N N . ARG A 1 269 ? 0.454 18.050 -15.236 1.00 84.94 269 ARG A N 1
ATOM 2055 C CA . ARG A 1 269 ? 1.343 18.973 -15.968 1.00 84.94 269 ARG A CA 1
ATOM 2056 C C . ARG A 1 269 ? 1.585 18.565 -17.427 1.00 84.94 269 ARG A C 1
ATOM 2058 O O . ARG A 1 269 ? 2.374 19.209 -18.115 1.00 84.94 269 ARG A O 1
ATOM 2065 N N . GLY A 1 270 ? 0.901 17.525 -17.909 1.00 77.19 270 GLY A N 1
ATOM 2066 C CA . GLY A 1 270 ? 0.912 17.095 -19.307 1.00 77.19 270 GLY A CA 1
ATOM 2067 C C . GLY A 1 270 ? 2.065 16.165 -19.688 1.00 77.19 270 GLY A C 1
ATOM 2068 O O . GLY A 1 270 ? 2.300 15.958 -20.879 1.00 77.19 270 GLY A O 1
ATOM 2069 N N . ALA A 1 271 ? 2.786 15.598 -18.716 1.00 83.06 271 ALA A N 1
ATOM 2070 C CA . ALA A 1 271 ? 3.880 14.665 -18.970 1.00 83.06 271 ALA A CA 1
ATOM 2071 C C . ALA A 1 271 ? 3.518 13.214 -18.634 1.00 83.06 271 ALA A C 1
ATOM 2073 O O . ALA A 1 271 ? 2.679 12.921 -17.786 1.00 83.06 271 ALA A O 1
ATOM 2074 N N . LYS A 1 272 ? 4.180 12.280 -19.325 1.00 83.44 272 LYS A N 1
ATOM 2075 C CA . LYS A 1 272 ? 3.991 10.839 -19.132 1.00 83.44 272 LYS A CA 1
ATOM 2076 C C . LYS A 1 272 ? 4.803 10.376 -17.931 1.00 83.44 272 LYS A C 1
ATOM 2078 O O . LYS A 1 272 ? 6.022 10.546 -17.932 1.00 83.44 272 LYS A O 1
ATOM 2083 N N . ALA A 1 273 ? 4.159 9.736 -16.959 1.00 86.56 273 ALA A N 1
ATOM 2084 C CA . ALA A 1 273 ? 4.848 9.178 -15.805 1.00 86.56 273 ALA A CA 1
ATOM 2085 C C . ALA A 1 273 ? 4.289 7.822 -15.361 1.00 86.56 273 ALA A C 1
ATOM 2087 O O . ALA A 1 273 ? 3.134 7.502 -15.615 1.00 86.56 273 ALA A O 1
ATOM 2088 N N . THR A 1 274 ? 5.120 7.026 -14.689 1.00 85.88 274 THR A N 1
ATOM 2089 C CA . THR A 1 274 ? 4.708 5.797 -13.988 1.00 85.88 274 THR A CA 1
ATOM 2090 C C . THR A 1 274 ? 5.290 5.753 -12.590 1.00 85.88 274 THR A C 1
ATOM 2092 O O . THR A 1 274 ? 6.370 6.292 -12.375 1.00 85.88 274 THR A O 1
ATOM 2095 N N . VAL A 1 275 ? 4.613 5.067 -11.668 1.00 88.62 275 VAL A N 1
ATOM 2096 C CA . VAL A 1 275 ? 5.083 4.850 -10.294 1.00 88.62 275 VAL A CA 1
ATOM 2097 C C . VAL A 1 275 ? 5.132 3.357 -9.967 1.00 88.62 275 VAL A C 1
ATOM 2099 O O . VAL A 1 275 ? 4.243 2.616 -10.381 1.00 88.62 275 VAL A O 1
ATOM 2102 N N . SER A 1 276 ? 6.161 2.912 -9.247 1.00 81.31 276 SER A N 1
ATOM 2103 C CA . SER A 1 276 ? 6.306 1.532 -8.755 1.00 81.31 276 SER A CA 1
ATOM 2104 C C . SER A 1 276 ? 7.129 1.502 -7.466 1.00 81.31 276 SER A C 1
ATOM 2106 O O . SER A 1 276 ? 7.953 2.390 -7.239 1.00 81.31 276 SER A O 1
ATOM 2108 N N . THR A 1 277 ? 6.962 0.470 -6.637 1.00 85.25 277 THR A N 1
ATOM 2109 C CA . THR A 1 277 ? 7.952 0.158 -5.596 1.00 85.25 277 THR A CA 1
ATOM 2110 C C . THR A 1 277 ? 9.268 -0.285 -6.250 1.00 85.25 277 THR A C 1
ATOM 2112 O O . THR A 1 277 ? 9.290 -0.719 -7.410 1.00 85.25 277 THR A O 1
ATOM 2115 N N . LEU A 1 278 ? 10.380 -0.165 -5.521 1.00 90.62 278 LEU A N 1
ATOM 2116 C CA . LEU A 1 278 ? 11.704 -0.566 -6.008 1.00 90.62 278 LEU A CA 1
ATOM 2117 C C . LEU A 1 278 ? 11.879 -2.086 -6.161 1.00 90.62 278 LEU A C 1
ATOM 2119 O O . LEU A 1 278 ? 12.719 -2.492 -6.960 1.00 90.62 278 LEU A O 1
ATOM 2123 N N . ASP A 1 279 ? 11.146 -2.913 -5.415 1.00 85.81 279 ASP A N 1
ATOM 2124 C CA . ASP A 1 279 ? 11.206 -4.383 -5.464 1.00 85.81 279 ASP A CA 1
ATOM 2125 C C . ASP A 1 279 ? 10.289 -5.017 -6.529 1.00 85.81 279 ASP A C 1
ATOM 2127 O O . ASP A 1 279 ? 10.634 -6.060 -7.110 1.00 85.81 279 ASP A O 1
ATOM 2131 N N . ASP A 1 280 ? 9.170 -4.362 -6.848 1.00 79.50 280 ASP A N 1
ATOM 2132 C CA . ASP A 1 280 ? 8.292 -4.761 -7.954 1.00 79.50 280 ASP A CA 1
ATOM 2133 C C . ASP A 1 280 ? 8.852 -4.334 -9.315 1.00 79.50 280 ASP A C 1
ATOM 2135 O O . ASP A 1 280 ? 8.573 -4.975 -10.332 1.00 79.50 280 ASP A O 1
ATOM 2139 N N . PHE A 1 281 ? 9.693 -3.297 -9.349 1.00 82.56 281 PHE A N 1
ATOM 2140 C CA . PHE A 1 281 ? 10.349 -2.852 -10.573 1.00 82.56 281 PHE A CA 1
ATOM 2141 C C . PHE A 1 281 ? 11.426 -3.851 -11.042 1.00 82.56 281 PHE A C 1
ATOM 2143 O O . PHE A 1 281 ? 12.203 -4.385 -10.246 1.00 82.56 281 PHE A O 1
ATOM 2150 N N . GLY A 1 282 ? 11.487 -4.117 -12.350 1.00 80.25 282 GLY A N 1
ATOM 2151 C CA . GLY A 1 282 ? 12.520 -4.966 -12.949 1.00 80.25 282 GLY A CA 1
ATOM 2152 C C . GLY A 1 282 ? 13.903 -4.332 -12.793 1.00 80.25 282 GLY A C 1
ATOM 2153 O O . GLY A 1 282 ? 14.156 -3.252 -13.320 1.00 80.25 282 GLY A O 1
ATOM 2154 N N . PHE A 1 283 ? 14.819 -4.981 -12.070 1.00 88.50 283 PHE A N 1
ATOM 2155 C CA . PHE A 1 283 ? 16.164 -4.440 -11.834 1.00 88.50 283 PHE A CA 1
ATOM 2156 C C . PHE A 1 283 ? 16.921 -4.233 -13.155 1.00 88.50 283 PHE A C 1
ATOM 2158 O O . PHE A 1 283 ? 17.532 -3.193 -13.393 1.00 88.50 283 PHE A O 1
ATOM 2165 N N . GLU A 1 284 ? 16.811 -5.220 -14.038 1.00 88.31 284 GLU A N 1
ATOM 2166 C CA . GLU A 1 284 ? 17.301 -5.234 -15.413 1.00 88.31 284 GLU A CA 1
ATOM 2167 C C . GLU A 1 284 ? 16.715 -4.131 -16.310 1.00 88.31 284 GLU A C 1
ATOM 2169 O O . GLU A 1 284 ? 17.336 -3.784 -17.314 1.00 88.31 284 GLU A O 1
ATOM 2174 N N . ASP A 1 285 ? 15.581 -3.530 -15.936 1.00 87.81 285 ASP A N 1
ATOM 2175 C CA . ASP A 1 285 ? 14.939 -2.454 -16.695 1.00 87.81 285 ASP A CA 1
ATOM 2176 C C . ASP A 1 285 ? 15.437 -1.056 -16.311 1.00 87.81 285 ASP A C 1
ATOM 2178 O O . ASP A 1 285 ? 15.100 -0.079 -16.990 1.00 87.81 285 ASP A O 1
ATOM 2182 N N . LEU A 1 286 ? 16.243 -0.924 -15.248 1.00 91.31 286 LEU A N 1
ATOM 2183 C CA . LEU A 1 286 ? 16.792 0.367 -14.813 1.00 91.31 286 LEU A CA 1
ATOM 2184 C C . LEU A 1 286 ? 17.587 1.083 -15.925 1.00 91.31 286 LEU A C 1
ATOM 2186 O O . LEU A 1 286 ? 17.315 2.265 -16.150 1.00 91.31 286 LEU A O 1
ATOM 2190 N N . PRO A 1 287 ? 18.485 0.419 -16.687 1.00 92.94 287 PRO A N 1
ATOM 2191 C CA . PRO A 1 287 ? 19.196 1.043 -17.809 1.00 92.94 287 PRO A CA 1
ATOM 2192 C C . PRO A 1 287 ? 18.291 1.531 -18.949 1.00 92.94 287 PRO A C 1
ATOM 2194 O O . PRO A 1 287 ? 18.695 2.396 -19.727 1.00 92.94 287 PRO A O 1
ATOM 2197 N N . ASN A 1 288 ? 17.074 0.988 -19.061 1.00 90.12 288 ASN A N 1
ATOM 2198 C CA . ASN A 1 288 ? 16.129 1.335 -20.125 1.00 90.12 288 ASN A CA 1
ATOM 2199 C C . ASN A 1 288 ? 15.372 2.643 -19.835 1.00 90.12 288 ASN A C 1
ATOM 2201 O O . ASN A 1 288 ? 14.711 3.187 -20.724 1.00 90.12 288 ASN A O 1
ATOM 2205 N N . GLN A 1 289 ? 15.459 3.166 -18.607 1.00 90.62 289 GLN A N 1
ATOM 2206 C CA . GLN A 1 289 ? 14.739 4.371 -18.204 1.00 90.62 289 GLN A CA 1
ATOM 2207 C C . GLN A 1 289 ? 15.439 5.637 -18.705 1.00 90.62 289 GLN A C 1
ATOM 2209 O O . GLN A 1 289 ? 16.653 5.782 -18.603 1.00 90.62 289 GLN A O 1
ATOM 2214 N N . LYS A 1 290 ? 14.666 6.595 -19.224 1.00 91.31 290 LYS A N 1
ATOM 2215 C CA . LYS A 1 290 ? 15.208 7.895 -19.657 1.00 91.31 290 LYS A CA 1
ATOM 2216 C C . LYS A 1 290 ? 15.355 8.863 -18.493 1.00 91.31 290 LYS A C 1
ATOM 2218 O O . LYS A 1 290 ? 16.416 9.460 -18.322 1.00 91.31 290 LYS A O 1
ATOM 2223 N N . ILE A 1 291 ? 14.294 9.005 -17.702 1.00 96.38 291 ILE A N 1
ATOM 2224 C CA . ILE A 1 291 ? 14.243 9.876 -16.530 1.00 96.38 291 ILE A CA 1
ATOM 2225 C C . ILE A 1 291 ? 13.729 9.055 -15.352 1.00 96.38 291 ILE A C 1
ATOM 2227 O O . ILE A 1 291 ? 12.659 8.456 -15.434 1.00 96.38 291 ILE A O 1
ATOM 2231 N N . LEU A 1 292 ? 14.491 9.044 -14.264 1.00 97.50 292 LEU A N 1
ATOM 2232 C CA . LEU A 1 292 ? 14.236 8.258 -13.066 1.00 97.50 292 LEU A CA 1
ATOM 2233 C C . LEU A 1 292 ? 14.155 9.172 -11.833 1.00 97.50 292 LEU A C 1
ATOM 2235 O O . LEU A 1 292 ? 15.095 9.900 -11.531 1.00 97.50 292 LEU A O 1
ATOM 2239 N N . VAL A 1 293 ? 13.054 9.127 -11.089 1.00 98.38 293 VAL A N 1
ATOM 2240 C CA . VAL A 1 293 ? 12.900 9.853 -9.821 1.00 98.38 293 VAL A CA 1
ATOM 2241 C C . VAL A 1 293 ? 12.763 8.848 -8.685 1.00 98.38 293 VAL A C 1
ATOM 2243 O O . VAL A 1 293 ? 11.835 8.047 -8.687 1.00 98.38 293 VAL A O 1
ATOM 2246 N N . LEU A 1 294 ? 13.680 8.876 -7.717 1.00 98.25 294 LEU A N 1
ATOM 2247 C CA . LEU A 1 294 ? 13.619 8.024 -6.526 1.00 98.25 294 LEU A CA 1
ATOM 2248 C C . LEU A 1 294 ? 13.097 8.808 -5.325 1.00 98.25 294 LEU A C 1
ATOM 2250 O O . LEU A 1 294 ? 13.623 9.874 -5.015 1.00 98.25 294 LEU A O 1
ATOM 2254 N N . VAL A 1 295 ? 12.136 8.237 -4.601 1.00 98.44 295 VAL A N 1
ATOM 2255 C CA . VAL A 1 295 ? 11.658 8.756 -3.311 1.00 98.44 295 VAL A CA 1
ATOM 2256 C C . VAL A 1 295 ? 11.852 7.677 -2.248 1.00 98.44 295 VAL A C 1
ATOM 2258 O O . VAL A 1 295 ? 11.177 6.651 -2.267 1.00 98.44 295 VAL A O 1
ATOM 2261 N N . VAL A 1 296 ? 12.809 7.860 -1.338 1.00 97.81 296 VAL A N 1
ATOM 2262 C CA . VAL A 1 296 ? 13.247 6.781 -0.433 1.00 97.81 296 VAL A CA 1
ATOM 2263 C C . VAL A 1 296 ? 13.298 7.268 1.011 1.00 97.81 296 VAL A C 1
ATOM 2265 O O . VAL A 1 296 ? 13.933 8.278 1.306 1.00 97.81 296 VAL A O 1
ATOM 2268 N N . SER A 1 297 ? 12.653 6.541 1.925 1.00 96.19 297 SER A N 1
ATOM 2269 C CA . SER A 1 297 ? 12.812 6.764 3.368 1.00 96.19 297 SER A CA 1
ATOM 2270 C C . SER A 1 297 ? 14.026 6.024 3.931 1.00 96.19 297 SER A C 1
ATOM 2272 O O . SER A 1 297 ? 14.391 4.976 3.412 1.00 96.19 297 SER A O 1
ATOM 2274 N N . THR A 1 298 ? 14.607 6.510 5.025 1.00 93.12 298 THR A N 1
ATOM 2275 C CA . THR A 1 298 ? 15.605 5.765 5.813 1.00 93.12 298 THR A CA 1
ATOM 2276 C C . THR A 1 298 ? 14.962 5.145 7.055 1.00 93.12 298 THR A C 1
ATOM 2278 O O . THR A 1 298 ? 14.142 5.785 7.713 1.00 93.12 298 THR A O 1
ATOM 2281 N N . CYS A 1 299 ? 15.352 3.917 7.398 1.00 86.75 299 CYS A N 1
ATOM 2282 C CA . CYS A 1 299 ? 14.838 3.162 8.541 1.00 86.75 299 CYS A CA 1
ATOM 2283 C C . CYS A 1 299 ? 15.924 2.933 9.599 1.00 86.75 299 CYS A C 1
ATOM 2285 O O . CYS A 1 299 ? 17.110 2.890 9.282 1.00 86.75 299 CYS A O 1
ATOM 2287 N N . GLY A 1 300 ? 15.525 2.741 10.859 1.00 80.06 300 GLY A N 1
ATOM 2288 C CA . GLY A 1 300 ? 16.433 2.307 11.928 1.00 80.06 300 GLY A CA 1
ATOM 2289 C C . GLY A 1 300 ? 17.714 3.145 12.031 1.00 80.06 300 GLY A C 1
ATOM 2290 O O . GLY A 1 300 ? 17.667 4.368 12.126 1.00 80.06 300 GLY A O 1
ATOM 2291 N N . LEU A 1 301 ? 18.871 2.478 12.006 1.00 81.69 301 LEU A N 1
ATOM 2292 C CA . LEU A 1 301 ? 20.196 3.106 12.075 1.00 81.69 301 LEU A CA 1
ATOM 2293 C C . LEU A 1 301 ? 20.824 3.271 10.681 1.00 81.69 301 LEU A C 1
ATOM 2295 O O . LEU A 1 301 ? 21.982 2.918 10.472 1.00 81.69 301 LEU A O 1
ATOM 2299 N N . GLY A 1 302 ? 20.063 3.811 9.726 1.00 85.62 302 GLY A N 1
ATOM 2300 C CA . GLY A 1 302 ? 20.520 3.979 8.341 1.00 85.62 302 GLY A CA 1
ATOM 2301 C C . GLY A 1 302 ? 20.169 2.810 7.419 1.00 85.62 302 GLY A C 1
ATOM 2302 O O . GLY A 1 302 ? 20.714 2.705 6.324 1.00 85.62 302 GLY A O 1
ATOM 2303 N N . ASP A 1 303 ? 19.270 1.930 7.847 1.00 88.06 303 ASP A N 1
ATOM 2304 C CA . ASP A 1 303 ? 18.791 0.817 7.042 1.00 88.06 303 ASP A CA 1
ATOM 2305 C C . ASP A 1 303 ? 17.900 1.292 5.886 1.00 88.06 303 ASP A C 1
ATOM 2307 O O . ASP A 1 303 ? 17.223 2.323 5.944 1.00 88.06 303 ASP A O 1
ATOM 2311 N N . TYR A 1 304 ? 17.893 0.491 4.825 1.00 94.50 304 TYR A N 1
ATOM 2312 C CA . TYR A 1 304 ? 17.017 0.666 3.673 1.00 94.50 304 TYR A CA 1
ATOM 2313 C C . TYR A 1 304 ? 15.665 -0.002 3.959 1.00 94.50 304 TYR A C 1
ATOM 2315 O O . TYR A 1 304 ? 15.669 -1.118 4.492 1.00 94.50 304 TYR A O 1
ATOM 2323 N N . PRO A 1 305 ? 14.538 0.621 3.569 1.00 92.75 305 PRO A N 1
ATOM 2324 C CA . PRO A 1 305 ? 13.214 0.016 3.645 1.00 92.75 305 PRO A CA 1
ATOM 2325 C C . PRO A 1 305 ? 13.168 -1.383 3.042 1.00 92.75 305 PRO A C 1
ATOM 2327 O O . PRO A 1 305 ? 13.855 -1.678 2.053 1.00 92.75 305 PRO A O 1
ATOM 2330 N N . GLN A 1 306 ? 12.324 -2.244 3.606 1.00 87.31 306 GLN A N 1
ATOM 2331 C CA . GLN A 1 306 ? 12.274 -3.644 3.191 1.00 87.31 306 GLN A CA 1
ATOM 2332 C C . GLN A 1 306 ? 11.932 -3.800 1.696 1.00 87.31 306 GLN A C 1
ATOM 2334 O O . GLN A 1 306 ? 12.556 -4.615 1.014 1.00 87.31 306 GLN A O 1
ATOM 2339 N N . ASN A 1 307 ? 11.042 -2.950 1.170 1.00 86.88 307 ASN A N 1
ATOM 2340 C CA . ASN A 1 307 ? 10.618 -2.921 -0.240 1.00 86.88 307 ASN A CA 1
ATOM 2341 C C . ASN A 1 307 ? 11.619 -2.270 -1.216 1.00 86.88 307 ASN A C 1
ATOM 2343 O O . ASN A 1 307 ? 11.321 -2.075 -2.392 1.00 86.88 307 ASN A O 1
ATOM 2347 N N . CYS A 1 308 ? 12.823 -1.914 -0.764 1.00 93.88 308 CYS A N 1
ATOM 2348 C CA . CYS A 1 308 ? 13.909 -1.509 -1.662 1.00 93.88 308 CYS A CA 1
ATOM 2349 C C . CYS A 1 308 ? 15.255 -2.167 -1.348 1.00 93.88 308 CYS A C 1
ATOM 2351 O O . CYS A 1 308 ? 16.224 -1.987 -2.089 1.00 93.88 308 CYS A O 1
ATOM 2353 N N . LYS A 1 309 ? 15.334 -2.931 -0.255 1.00 92.06 309 LYS A N 1
ATOM 2354 C CA . LYS A 1 309 ? 16.575 -3.525 0.246 1.00 92.06 309 LYS A CA 1
ATOM 2355 C C . LYS A 1 309 ? 17.244 -4.442 -0.774 1.00 92.06 309 LYS A C 1
ATOM 2357 O O . LYS A 1 309 ? 18.456 -4.368 -0.952 1.00 92.06 309 LYS A O 1
ATOM 2362 N N . GLN A 1 310 ? 16.467 -5.270 -1.471 1.00 91.00 310 GLN A N 1
ATOM 2363 C CA . GLN A 1 310 ? 17.008 -6.180 -2.483 1.00 91.00 310 GLN A CA 1
ATOM 2364 C C . GLN A 1 310 ? 17.611 -5.415 -3.667 1.00 91.00 310 GLN A C 1
ATOM 2366 O O . GLN A 1 310 ? 18.741 -5.690 -4.065 1.00 91.00 310 GLN A O 1
ATOM 2371 N N . THR A 1 311 ? 16.896 -4.412 -4.173 1.00 93.75 311 THR A N 1
ATOM 2372 C CA . THR A 1 311 ? 17.354 -3.541 -5.261 1.00 93.75 311 THR A CA 1
ATOM 2373 C C . THR A 1 311 ? 18.632 -2.797 -4.879 1.00 93.75 311 THR A C 1
ATOM 2375 O O . THR A 1 311 ? 19.569 -2.732 -5.673 1.00 93.75 311 THR A O 1
ATOM 2378 N N . TRP A 1 312 ? 18.724 -2.306 -3.639 1.00 96.06 312 TRP A N 1
ATOM 2379 C CA . TRP A 1 312 ? 19.952 -1.705 -3.119 1.00 96.06 312 TRP A CA 1
ATOM 2380 C C . TRP A 1 312 ? 21.130 -2.692 -3.119 1.00 96.06 312 TRP A C 1
ATOM 2382 O O . TRP A 1 312 ? 22.192 -2.371 -3.650 1.00 96.06 312 TRP A O 1
ATOM 2392 N N . LEU A 1 313 ? 20.941 -3.913 -2.604 1.00 94.38 313 LEU A N 1
ATOM 2393 C CA . LEU A 1 313 ? 21.984 -4.949 -2.605 1.00 94.38 313 LEU A CA 1
ATOM 2394 C C . LEU A 1 313 ? 22.456 -5.295 -4.024 1.00 94.38 313 LEU A C 1
ATOM 2396 O O . LEU A 1 313 ? 23.650 -5.482 -4.247 1.00 94.38 313 LEU A O 1
ATOM 2400 N N . GLN A 1 314 ? 21.539 -5.343 -4.993 1.00 94.88 314 GLN A N 1
ATOM 2401 C CA . GLN A 1 314 ? 21.887 -5.578 -6.394 1.00 94.88 314 GLN A CA 1
ATOM 2402 C C . GLN A 1 314 ? 22.709 -4.422 -6.980 1.00 94.88 314 GLN A C 1
ATOM 2404 O O . GLN A 1 314 ? 23.715 -4.680 -7.639 1.00 94.88 314 GLN A O 1
ATOM 2409 N N . LEU A 1 315 ? 22.354 -3.162 -6.691 1.00 94.94 315 LEU A N 1
ATOM 2410 C CA . LEU A 1 315 ? 23.145 -1.997 -7.115 1.00 94.94 315 LEU A CA 1
ATOM 2411 C C . LEU A 1 315 ? 24.563 -2.012 -6.534 1.00 94.94 315 LEU A C 1
ATOM 2413 O O . LEU A 1 315 ? 25.487 -1.520 -7.180 1.00 94.94 315 LEU A O 1
ATOM 2417 N N . GLN A 1 316 ? 24.762 -2.577 -5.341 1.00 93.44 316 GLN A N 1
ATOM 2418 C CA . GLN A 1 316 ? 26.083 -2.702 -4.716 1.00 93.44 316 GLN A CA 1
ATOM 2419 C C . GLN A 1 316 ? 26.971 -3.792 -5.339 1.00 93.44 316 GLN A C 1
ATOM 2421 O O . GLN A 1 316 ? 28.147 -3.878 -4.981 1.00 93.44 316 GLN A O 1
ATOM 2426 N N . SER A 1 317 ? 26.456 -4.605 -6.268 1.00 92.31 317 SER A N 1
ATOM 2427 C CA . SER A 1 317 ? 27.257 -5.641 -6.926 1.00 92.31 317 SER A CA 1
ATOM 2428 C C . SER A 1 317 ? 28.462 -5.047 -7.665 1.00 92.31 317 SER A C 1
ATOM 2430 O O . SER A 1 317 ? 28.348 -4.042 -8.374 1.00 92.31 317 SER A O 1
ATOM 2432 N N . GLN A 1 318 ? 29.621 -5.695 -7.516 1.00 87.25 318 GLN A N 1
ATOM 2433 C CA . GLN A 1 318 ? 30.853 -5.343 -8.232 1.00 87.25 318 GLN A CA 1
ATOM 2434 C C . GLN A 1 318 ? 30.818 -5.768 -9.706 1.00 87.25 318 GLN A C 1
ATOM 2436 O O . GLN A 1 318 ? 31.624 -5.282 -10.495 1.00 87.25 318 GLN A O 1
ATOM 2441 N N . ASP A 1 319 ? 29.870 -6.628 -10.085 1.00 90.75 319 ASP A N 1
ATOM 2442 C CA . ASP A 1 319 ? 29.723 -7.119 -11.457 1.00 90.75 319 ASP A CA 1
ATOM 2443 C C . ASP A 1 319 ? 29.083 -6.080 -12.394 1.00 90.75 319 ASP A C 1
ATOM 2445 O O . ASP A 1 319 ? 29.072 -6.262 -13.612 1.00 90.75 319 ASP A O 1
ATOM 2449 N N . LEU A 1 320 ? 28.536 -4.987 -11.846 1.00 91.88 320 LEU A N 1
ATOM 2450 C CA . LEU A 1 320 ? 27.909 -3.931 -12.633 1.00 91.88 320 LEU A CA 1
ATOM 2451 C C . LEU A 1 320 ? 28.966 -2.987 -13.225 1.00 91.88 320 LEU A C 1
ATOM 2453 O O . LEU A 1 320 ? 29.725 -2.369 -12.472 1.00 91.88 320 LEU A O 1
ATOM 2457 N N . PRO A 1 321 ? 28.997 -2.802 -14.558 1.00 91.44 321 PRO A N 1
ATOM 2458 C CA . PRO A 1 321 ? 29.868 -1.811 -15.176 1.00 91.44 321 PRO A CA 1
ATOM 2459 C C . PRO A 1 321 ? 29.557 -0.392 -14.680 1.00 91.44 321 PRO A C 1
ATOM 2461 O O . PRO A 1 321 ? 28.396 -0.015 -14.542 1.00 91.44 321 PRO A O 1
ATOM 2464 N N . MET A 1 322 ? 30.581 0.453 -14.541 1.00 91.56 322 MET A N 1
ATOM 2465 C CA . MET A 1 322 ? 30.425 1.879 -14.181 1.00 91.56 322 MET A CA 1
ATOM 2466 C C . MET A 1 322 ? 29.659 2.704 -15.236 1.00 91.56 322 MET A C 1
ATOM 2468 O O . MET A 1 322 ? 29.404 3.884 -15.046 1.00 91.56 322 MET A O 1
ATOM 2472 N N . THR A 1 323 ? 29.324 2.107 -16.381 1.00 93.00 323 THR A N 1
ATOM 2473 C CA . THR A 1 323 ? 28.528 2.714 -17.459 1.00 93.00 323 THR A CA 1
ATOM 2474 C C . THR A 1 323 ? 27.120 2.131 -17.562 1.00 93.00 323 THR A C 1
ATOM 2476 O O . THR A 1 323 ? 26.386 2.482 -18.490 1.00 93.00 323 THR A O 1
ATOM 2479 N N . TRP A 1 324 ? 26.738 1.238 -16.643 1.00 95.12 324 TRP A N 1
ATOM 2480 C CA . TRP A 1 324 ? 25.494 0.471 -16.709 1.00 95.12 324 TRP A CA 1
ATOM 2481 C C . TRP A 1 324 ? 24.243 1.356 -16.808 1.00 95.12 324 TRP A C 1
ATOM 2483 O O . TRP A 1 324 ? 23.305 1.003 -17.513 1.00 95.12 324 TRP A O 1
ATOM 2493 N N . LEU A 1 325 ? 24.264 2.543 -16.198 1.00 96.81 325 LEU A N 1
ATOM 2494 C CA . LEU A 1 325 ? 23.176 3.525 -16.218 1.00 96.81 325 LEU A CA 1
ATOM 2495 C C . LEU A 1 325 ? 23.505 4.784 -17.035 1.00 96.81 325 LEU A C 1
ATOM 2497 O O . LEU A 1 325 ? 22.854 5.810 -16.869 1.00 96.81 325 LEU A O 1
ATOM 2501 N N . SER A 1 326 ? 24.482 4.728 -17.945 1.00 93.44 326 SER A N 1
ATOM 2502 C CA . SER A 1 326 ? 24.935 5.890 -18.738 1.00 93.44 326 SER A CA 1
ATOM 2503 C C . SER A 1 326 ? 23.837 6.620 -19.530 1.00 93.44 326 SER A C 1
ATOM 2505 O O . SER A 1 326 ? 23.970 7.808 -19.818 1.00 93.44 326 SER A O 1
ATOM 2507 N N . GLY A 1 327 ? 22.745 5.932 -19.877 1.00 91.50 327 GLY A N 1
ATOM 2508 C CA . GLY A 1 327 ? 21.588 6.512 -20.567 1.00 91.50 327 GLY A CA 1
ATOM 2509 C C . GLY A 1 327 ? 20.513 7.115 -19.656 1.00 91.50 327 GLY A C 1
ATOM 2510 O O . GLY A 1 327 ? 19.550 7.684 -20.173 1.00 91.50 327 GLY A O 1
ATOM 2511 N N . VAL A 1 328 ? 20.657 6.986 -18.335 1.00 96.50 328 VAL A N 1
ATOM 2512 C CA . VAL A 1 328 ? 19.629 7.331 -17.347 1.00 96.50 328 VAL A CA 1
ATOM 2513 C C . VAL A 1 328 ? 19.914 8.703 -16.752 1.00 96.50 328 VAL A C 1
ATOM 2515 O O . VAL A 1 328 ? 21.006 8.966 -16.249 1.00 96.50 328 VAL A O 1
ATOM 2518 N N . LYS A 1 329 ? 18.912 9.580 -16.757 1.00 97.94 329 LYS A N 1
ATOM 2519 C CA . LYS A 1 329 ? 18.916 10.826 -15.986 1.00 97.94 329 LYS A CA 1
ATOM 2520 C C . LYS A 1 329 ? 18.146 10.619 -14.690 1.00 97.94 329 LYS A C 1
ATOM 2522 O O . LYS A 1 329 ? 17.093 9.987 -14.734 1.00 97.94 329 LYS A O 1
ATOM 2527 N N . TYR A 1 330 ? 18.619 11.142 -13.560 1.00 98.38 330 TYR A N 1
ATOM 2528 C CA . TYR A 1 330 ? 17.964 10.866 -12.282 1.00 98.38 330 TYR A CA 1
ATOM 2529 C C . TYR A 1 330 ? 17.875 12.035 -11.298 1.00 98.38 330 TYR A C 1
ATOM 2531 O O . TYR A 1 330 ? 18.686 12.963 -11.313 1.00 98.38 330 TYR A O 1
ATOM 2539 N N . CYS A 1 331 ? 16.881 11.931 -10.417 1.00 98.38 331 CYS A N 1
ATOM 2540 C CA . CYS A 1 331 ? 16.631 12.779 -9.256 1.00 98.38 331 CYS A CA 1
ATOM 2541 C C . CYS A 1 331 ? 16.362 11.880 -8.039 1.00 98.38 331 CYS A C 1
ATOM 2543 O O . CYS A 1 331 ? 15.727 10.835 -8.181 1.00 98.38 331 CYS A O 1
ATOM 2545 N N . VAL A 1 332 ? 16.797 12.278 -6.841 1.00 98.56 332 VAL A N 1
ATOM 2546 C CA . VAL A 1 332 ? 16.523 11.527 -5.603 1.00 98.56 332 VAL A CA 1
ATOM 2547 C C . VAL A 1 332 ? 15.987 12.466 -4.533 1.00 98.56 332 VAL A C 1
ATOM 2549 O O . VAL A 1 332 ? 16.548 13.537 -4.316 1.00 98.56 332 VAL A O 1
ATOM 2552 N N . PHE A 1 333 ? 14.947 12.042 -3.828 1.00 98.69 333 PHE A N 1
ATOM 2553 C CA . PHE A 1 333 ? 14.451 12.695 -2.628 1.00 98.69 333 PHE A CA 1
ATOM 2554 C C . PHE A 1 333 ? 14.477 11.719 -1.448 1.00 98.69 333 PHE A C 1
ATOM 2556 O O . PHE A 1 333 ? 13.983 10.593 -1.545 1.00 98.69 333 PHE A O 1
ATOM 2563 N N . GLY A 1 334 ? 15.075 12.148 -0.336 1.00 97.88 334 GLY A N 1
ATOM 2564 C CA . GLY A 1 334 ? 15.175 11.365 0.891 1.00 97.88 334 GLY A CA 1
ATOM 2565 C C . GLY A 1 334 ? 14.204 11.827 1.965 1.00 97.88 334 GLY A C 1
ATOM 2566 O O . GLY A 1 334 ? 14.105 13.022 2.219 1.00 97.88 334 GLY A O 1
ATOM 2567 N N . LEU A 1 335 ? 13.536 10.883 2.627 1.00 97.56 335 LEU A N 1
ATOM 2568 C CA . LEU A 1 335 ? 12.790 11.134 3.860 1.00 97.56 335 LEU A CA 1
ATOM 2569 C C . LEU A 1 335 ? 13.596 10.567 5.033 1.00 97.56 335 LEU A C 1
ATOM 2571 O O . LEU A 1 335 ? 13.934 9.380 5.045 1.00 97.56 335 LEU A O 1
ATOM 2575 N N . GLY A 1 336 ? 13.897 11.393 6.027 1.00 94.69 336 GLY A N 1
ATOM 2576 C CA . GLY A 1 336 ? 14.660 10.987 7.201 1.00 94.69 336 GLY A CA 1
ATOM 2577 C C . GLY A 1 336 ? 14.317 11.813 8.431 1.00 94.69 336 GLY A C 1
ATOM 2578 O O . GLY A 1 336 ? 13.375 12.595 8.427 1.00 94.69 336 GLY A O 1
ATOM 2579 N N . ASP A 1 337 ? 15.103 11.625 9.482 1.00 91.50 337 ASP A N 1
ATOM 2580 C CA . ASP A 1 337 ? 14.972 12.328 10.755 1.00 91.50 337 ASP A CA 1
ATOM 2581 C C . ASP A 1 337 ? 16.373 12.722 11.238 1.00 91.50 337 ASP A C 1
ATOM 2583 O O . ASP A 1 337 ? 17.234 11.850 11.403 1.00 91.50 337 ASP A O 1
ATOM 2587 N N . SER A 1 338 ? 16.627 14.020 11.413 1.00 92.12 338 SER A N 1
ATOM 2588 C CA . SER A 1 338 ? 17.954 14.538 11.782 1.00 92.12 338 SER A CA 1
ATOM 2589 C C . SER A 1 338 ? 18.408 14.181 13.198 1.00 92.12 338 SER A C 1
ATOM 2591 O O . SER A 1 338 ? 19.588 14.339 13.517 1.00 92.12 338 SER A O 1
ATOM 2593 N N . THR A 1 339 ? 17.524 13.648 14.050 1.00 88.31 339 THR A N 1
ATOM 2594 C CA . THR A 1 339 ? 17.928 13.102 15.359 1.00 88.31 339 THR A CA 1
ATOM 2595 C C . THR A 1 339 ? 18.710 11.796 15.234 1.00 88.31 339 THR A C 1
ATOM 2597 O O . THR A 1 339 ? 19.443 11.423 16.153 1.00 88.31 339 THR A O 1
ATOM 2600 N N . TYR A 1 340 ? 18.598 11.108 14.096 1.00 85.81 340 TYR A N 1
ATOM 2601 C CA . TYR A 1 340 ? 19.363 9.906 13.802 1.00 85.81 340 TYR A CA 1
ATOM 2602 C C . TYR A 1 340 ? 20.687 10.275 13.136 1.00 85.81 340 TYR A C 1
ATOM 2604 O O . TYR A 1 340 ? 20.748 11.089 12.217 1.00 85.81 340 TYR A O 1
ATOM 2612 N N . SER A 1 341 ? 21.767 9.607 13.548 1.00 86.25 341 SER A N 1
ATOM 2613 C CA . SER A 1 341 ? 23.110 9.844 12.998 1.00 86.25 341 SER A CA 1
ATOM 2614 C C . SER A 1 341 ? 23.204 9.584 11.490 1.00 86.25 341 SER A C 1
ATOM 2616 O O . SER A 1 341 ? 24.005 10.214 10.806 1.00 86.25 341 SER A O 1
ATOM 2618 N N . GLN A 1 342 ? 22.374 8.677 10.970 1.00 90.44 342 GLN A N 1
ATOM 2619 C CA . GLN A 1 342 ? 22.307 8.297 9.558 1.00 90.44 342 GLN A CA 1
ATOM 2620 C C . GLN A 1 342 ? 21.150 9.010 8.837 1.00 90.44 342 GLN A C 1
ATOM 2622 O O . GLN A 1 342 ? 20.282 8.386 8.218 1.00 90.44 342 GLN A O 1
ATOM 2627 N N . PHE A 1 343 ? 21.122 10.339 8.932 1.00 91.88 343 PHE A N 1
ATOM 2628 C CA . PHE A 1 343 ? 20.067 11.171 8.356 1.00 91.88 343 PHE A CA 1
ATOM 2629 C C . PHE A 1 343 ? 19.986 11.040 6.823 1.00 91.88 343 PHE A C 1
ATOM 2631 O O . PHE A 1 343 ? 20.969 11.260 6.114 1.00 91.88 343 PHE A O 1
ATOM 2638 N N . CYS A 1 344 ? 18.809 10.661 6.301 1.00 94.44 344 CYS A N 1
ATOM 2639 C CA . CYS A 1 344 ? 18.557 10.415 4.869 1.00 94.44 344 CYS A CA 1
ATOM 2640 C C . CYS A 1 344 ? 19.571 9.462 4.190 1.00 94.44 344 CYS A C 1
ATOM 2642 O O . CYS A 1 344 ? 19.789 9.536 2.978 1.00 94.44 344 CYS A O 1
ATOM 2644 N N . TYR A 1 345 ? 20.184 8.551 4.957 1.00 96.44 345 TYR A N 1
ATOM 2645 C CA . TYR A 1 345 ? 21.276 7.697 4.478 1.00 96.44 345 TYR A CA 1
ATOM 2646 C C . TYR A 1 345 ? 20.916 6.813 3.276 1.00 96.44 345 TYR A C 1
ATOM 2648 O O . TYR A 1 345 ? 21.705 6.725 2.336 1.00 96.44 345 TYR A O 1
ATOM 2656 N N . ALA A 1 346 ? 19.720 6.215 3.250 1.00 96.38 346 ALA A N 1
ATOM 2657 C CA . ALA A 1 346 ? 19.300 5.357 2.143 1.00 96.38 346 ALA A CA 1
ATOM 2658 C C . ALA A 1 346 ? 19.243 6.128 0.812 1.00 96.38 346 ALA A C 1
ATOM 2660 O O . ALA A 1 346 ? 19.812 5.715 -0.200 1.00 96.38 346 ALA A O 1
ATOM 2661 N N . ALA A 1 347 ? 18.622 7.309 0.828 1.00 97.31 347 ALA A N 1
ATOM 2662 C CA . ALA A 1 347 ? 18.572 8.194 -0.331 1.00 97.31 347 ALA A CA 1
ATOM 2663 C C . ALA A 1 347 ? 19.966 8.693 -0.736 1.00 97.31 347 ALA A C 1
ATOM 2665 O O . ALA A 1 347 ? 20.257 8.803 -1.926 1.00 97.31 347 ALA A O 1
ATOM 2666 N N . ALA A 1 348 ? 20.845 8.970 0.233 1.00 97.06 348 ALA A N 1
ATOM 2667 C CA . ALA A 1 348 ? 22.224 9.349 -0.050 1.00 97.06 348 ALA A CA 1
ATOM 2668 C C . ALA A 1 348 ? 23.003 8.229 -0.754 1.00 97.06 348 ALA A C 1
ATOM 2670 O O . ALA A 1 348 ? 23.725 8.504 -1.711 1.00 97.06 348 ALA A O 1
ATOM 2671 N N . GLY A 1 349 ? 22.824 6.976 -0.329 1.00 97.25 349 GLY A N 1
ATOM 2672 C CA . GLY A 1 349 ? 23.465 5.835 -0.973 1.00 97.25 349 GLY A CA 1
ATOM 2673 C C . GLY A 1 349 ? 22.970 5.605 -2.398 1.00 97.25 349 GLY A C 1
ATOM 2674 O O . GLY A 1 349 ? 23.801 5.476 -3.296 1.00 97.25 349 GLY A O 1
ATOM 2675 N N . PHE A 1 350 ? 21.654 5.644 -2.647 1.00 98.00 350 PHE A N 1
ATOM 2676 C CA . PHE A 1 350 ? 21.119 5.590 -4.017 1.00 98.00 350 PHE A CA 1
ATOM 2677 C C . PHE A 1 350 ? 21.661 6.731 -4.883 1.00 98.00 350 PHE A C 1
ATOM 2679 O O . PHE A 1 350 ? 22.134 6.500 -5.993 1.00 98.00 350 PHE A O 1
ATOM 2686 N N . ASP A 1 351 ? 21.639 7.958 -4.367 1.00 98.19 351 ASP A N 1
ATOM 2687 C CA . ASP A 1 351 ? 22.087 9.142 -5.093 1.00 98.19 351 ASP A CA 1
ATOM 2688 C C . ASP A 1 351 ? 23.569 9.084 -5.495 1.00 98.19 351 ASP A C 1
ATOM 2690 O O . ASP A 1 351 ? 23.923 9.528 -6.587 1.00 98.19 351 ASP A O 1
ATOM 2694 N N . VAL A 1 352 ? 24.439 8.531 -4.647 1.00 97.75 352 VAL A N 1
ATOM 2695 C CA . VAL A 1 352 ? 25.855 8.316 -4.984 1.00 97.75 352 VAL A CA 1
ATOM 2696 C C . VAL A 1 352 ? 26.001 7.153 -5.961 1.00 97.75 352 VAL A C 1
ATOM 2698 O O . VAL A 1 352 ? 26.625 7.303 -7.012 1.00 97.75 352 VAL A O 1
ATOM 2701 N N . ARG A 1 353 ? 25.390 6.004 -5.653 1.00 97.50 353 ARG A N 1
ATOM 2702 C CA . ARG A 1 353 ? 25.606 4.765 -6.403 1.00 97.50 353 ARG A CA 1
ATOM 2703 C C . ARG A 1 353 ? 25.077 4.826 -7.835 1.00 97.50 353 ARG A C 1
ATOM 2705 O O . ARG A 1 353 ? 25.718 4.297 -8.736 1.00 97.50 353 ARG A O 1
ATOM 2712 N N . LEU A 1 354 ? 23.946 5.494 -8.070 1.00 97.75 354 LEU A N 1
ATOM 2713 C CA . LEU A 1 354 ? 23.433 5.714 -9.428 1.00 97.75 354 LEU A CA 1
ATOM 2714 C C . LEU A 1 354 ? 24.429 6.523 -10.275 1.00 97.75 354 LEU A C 1
ATOM 2716 O O . LEU A 1 354 ? 24.668 6.180 -11.432 1.00 97.75 354 LEU A O 1
ATOM 2720 N N . GLY A 1 355 ? 25.053 7.547 -9.683 1.00 96.50 355 GLY A N 1
ATOM 2721 C CA . GLY A 1 355 ? 26.087 8.348 -10.340 1.00 96.50 355 GLY A CA 1
ATOM 2722 C C . GLY A 1 355 ? 27.362 7.553 -10.638 1.00 96.50 355 GLY A C 1
ATOM 2723 O O . GLY A 1 355 ? 27.904 7.661 -11.735 1.00 96.50 355 GLY A O 1
ATOM 2724 N N . GLU A 1 356 ? 27.814 6.703 -9.709 1.00 97.06 356 GLU A N 1
ATOM 2725 C CA . GLU A 1 356 ? 28.951 5.791 -9.933 1.00 97.06 356 GLU A CA 1
ATOM 2726 C C . GLU A 1 356 ? 28.713 4.829 -11.105 1.00 97.06 356 GLU A C 1
ATOM 2728 O O . GLU A 1 356 ? 29.639 4.520 -11.847 1.00 97.06 356 GLU A O 1
ATOM 2733 N N . LEU A 1 357 ? 27.469 4.387 -11.301 1.00 97.38 357 LEU A N 1
ATOM 2734 C CA . LEU A 1 357 ? 27.068 3.516 -12.410 1.00 97.38 357 LEU A CA 1
ATOM 2735 C C . LEU A 1 357 ? 26.806 4.281 -13.722 1.00 97.38 357 LEU A C 1
ATOM 2737 O O . LEU A 1 357 ? 26.346 3.689 -14.701 1.00 97.38 357 LEU A O 1
ATOM 2741 N N . GLY A 1 358 ? 27.114 5.580 -13.764 1.00 95.44 358 GLY A N 1
ATOM 2742 C CA . GLY A 1 358 ? 27.115 6.399 -14.974 1.00 95.44 358 GLY A CA 1
ATOM 2743 C C . GLY A 1 358 ? 25.842 7.211 -15.208 1.00 95.44 358 GLY A C 1
ATOM 2744 O O . GLY A 1 358 ? 25.784 7.933 -16.202 1.00 95.44 358 GLY A O 1
ATOM 2745 N N . ALA A 1 359 ? 24.841 7.135 -14.324 1.00 97.75 359 ALA A N 1
ATOM 2746 C CA . ALA A 1 359 ? 23.625 7.933 -14.461 1.00 97.75 359 ALA A CA 1
ATOM 2747 C C . ALA A 1 359 ? 23.911 9.435 -14.294 1.00 97.75 359 ALA A C 1
ATOM 2749 O O . ALA A 1 359 ? 24.737 9.854 -13.481 1.00 97.75 359 ALA A O 1
ATOM 2750 N N . HIS A 1 360 ? 23.185 10.271 -15.033 1.00 97.56 360 HIS A N 1
ATOM 2751 C CA . HIS A 1 360 ? 23.329 11.721 -14.977 1.00 97.56 360 HIS A CA 1
ATOM 2752 C C . HIS A 1 360 ? 22.356 12.346 -13.971 1.00 97.56 360 HIS A C 1
ATOM 2754 O O . HIS A 1 360 ? 21.141 12.322 -14.168 1.00 97.56 360 HIS A O 1
ATOM 2760 N N . ARG A 1 361 ? 22.881 12.944 -12.900 1.00 98.19 361 ARG A N 1
ATOM 2761 C CA . ARG A 1 361 ? 22.070 13.645 -11.898 1.00 98.19 361 ARG A CA 1
ATOM 2762 C C . ARG A 1 361 ? 21.516 14.952 -12.468 1.00 98.19 361 ARG A C 1
ATOM 2764 O O . ARG A 1 361 ? 22.295 15.832 -12.820 1.00 98.19 361 ARG A O 1
ATOM 2771 N N . LEU A 1 362 ? 20.191 15.092 -12.509 1.00 97.25 362 LEU A N 1
ATOM 2772 C CA . LEU A 1 362 ? 19.518 16.315 -12.971 1.00 97.25 362 LEU A CA 1
ATOM 2773 C C . LEU A 1 362 ? 19.357 17.361 -11.874 1.00 97.25 362 LEU A C 1
ATOM 2775 O O . LEU A 1 362 ? 19.431 18.554 -12.149 1.00 97.25 362 LEU A O 1
ATOM 2779 N N . LEU A 1 363 ? 19.120 16.911 -10.645 1.00 97.25 363 LEU A N 1
ATOM 2780 C CA . LEU A 1 363 ? 18.834 17.767 -9.504 1.00 97.25 363 LEU A CA 1
ATOM 2781 C C . LEU A 1 363 ? 19.576 17.260 -8.275 1.00 97.25 363 LEU A C 1
ATOM 2783 O O . LEU A 1 363 ? 19.728 16.050 -8.084 1.00 97.25 363 LEU A O 1
ATOM 2787 N N . GLN A 1 364 ? 20.044 18.183 -7.436 1.00 97.06 364 GLN A N 1
ATOM 2788 C CA . GLN A 1 364 ? 20.631 17.819 -6.156 1.00 97.06 364 GLN A CA 1
ATOM 2789 C C . GLN A 1 364 ? 19.613 17.038 -5.318 1.00 97.06 364 GLN A C 1
ATOM 2791 O O . GLN A 1 364 ? 18.414 17.321 -5.337 1.00 97.06 364 GLN A O 1
ATOM 2796 N N . ARG A 1 365 ? 20.106 16.029 -4.593 1.00 97.56 365 ARG A N 1
ATOM 2797 C CA . ARG A 1 365 ? 19.268 15.200 -3.731 1.00 97.56 365 ARG A CA 1
ATOM 2798 C C . ARG A 1 365 ? 18.471 16.075 -2.762 1.00 97.56 365 ARG A C 1
ATOM 2800 O O . ARG A 1 365 ? 19.069 16.821 -1.987 1.00 97.56 365 ARG A O 1
ATOM 2807 N N . GLY A 1 366 ? 17.151 15.937 -2.786 1.00 97.25 366 GLY A N 1
ATOM 2808 C CA . GLY A 1 366 ? 16.267 16.577 -1.820 1.00 97.25 366 GLY A CA 1
ATOM 2809 C C . GLY A 1 366 ? 16.322 15.873 -0.466 1.00 97.25 366 GLY A C 1
ATOM 2810 O O . GLY A 1 366 ? 16.540 14.660 -0.389 1.00 97.25 366 GLY A O 1
ATOM 2811 N N . ILE A 1 367 ? 16.154 16.645 0.602 1.00 96.75 367 ILE A N 1
ATOM 2812 C CA . ILE A 1 367 ? 16.251 16.180 1.986 1.00 96.75 367 ILE A CA 1
ATOM 2813 C C . ILE A 1 367 ? 14.983 16.621 2.710 1.00 96.75 367 ILE A C 1
ATOM 2815 O O . ILE A 1 367 ? 14.756 17.816 2.860 1.00 96.75 367 ILE A O 1
ATOM 2819 N N . GLY A 1 368 ? 14.170 15.665 3.146 1.00 96.44 368 GLY A N 1
ATOM 2820 C CA . GLY A 1 368 ? 13.025 15.895 4.016 1.00 96.44 368 GLY A CA 1
ATOM 2821 C C . GLY A 1 368 ? 13.323 15.420 5.434 1.00 96.44 368 GLY A C 1
ATOM 2822 O O . GLY A 1 368 ? 13.648 14.248 5.629 1.00 96.44 368 GLY A O 1
ATOM 2823 N N . ASP A 1 369 ? 13.190 16.317 6.410 1.00 94.06 369 ASP A N 1
ATOM 2824 C CA . ASP A 1 369 ? 13.423 16.035 7.826 1.00 94.06 369 ASP A CA 1
ATOM 2825 C C . ASP A 1 369 ? 12.105 15.935 8.603 1.00 94.06 369 ASP A C 1
ATOM 2827 O O . ASP A 1 369 ? 11.345 16.894 8.672 1.00 94.06 369 ASP A O 1
ATOM 2831 N N . ASP A 1 370 ? 11.824 14.797 9.241 1.00 89.88 370 ASP A N 1
ATOM 2832 C CA . ASP A 1 370 ? 10.642 14.628 10.099 1.00 89.88 370 ASP A CA 1
ATOM 2833 C C . ASP A 1 370 ? 10.684 15.509 11.368 1.00 89.88 370 ASP A C 1
ATOM 2835 O O . ASP A 1 370 ? 9.679 15.609 12.075 1.00 89.88 370 ASP A O 1
ATOM 2839 N N . ARG A 1 371 ? 11.817 16.177 11.646 1.00 87.00 371 ARG A N 1
ATOM 2840 C CA . ARG A 1 371 ? 11.972 17.168 12.726 1.00 87.00 371 ARG A CA 1
ATOM 2841 C C . ARG A 1 371 ? 11.630 18.596 12.335 1.00 87.00 371 ARG A C 1
ATOM 2843 O O . ARG A 1 371 ? 11.451 19.417 13.236 1.00 87.00 371 ARG A O 1
ATOM 2850 N N . ASP A 1 372 ? 11.517 18.887 11.044 1.00 85.81 372 ASP A N 1
ATOM 2851 C CA . ASP A 1 372 ? 11.077 20.204 10.597 1.00 85.81 372 ASP A CA 1
ATOM 2852 C C . ASP A 1 372 ? 9.639 20.483 11.069 1.00 85.81 372 ASP A C 1
ATOM 2854 O O . ASP A 1 372 ? 8.860 19.581 11.392 1.00 85.81 372 ASP A O 1
ATOM 2858 N N . GLU A 1 373 ? 9.254 21.759 11.075 1.00 76.38 373 GLU A N 1
ATOM 2859 C CA . GLU A 1 373 ? 7.936 22.212 11.541 1.00 76.38 373 GLU A CA 1
ATOM 2860 C C . GLU A 1 373 ? 6.787 21.488 10.824 1.00 76.38 373 GLU A C 1
ATOM 2862 O O . GLU A 1 373 ? 5.858 20.979 11.472 1.00 76.38 373 GLU A O 1
ATOM 2867 N N . ASP A 1 374 ? 6.898 21.398 9.493 1.00 79.88 374 ASP A N 1
ATOM 2868 C CA . ASP A 1 374 ? 6.005 20.640 8.612 1.00 79.88 374 ASP A CA 1
ATOM 2869 C C . ASP A 1 374 ? 6.607 19.290 8.196 1.00 79.88 374 ASP A C 1
ATOM 2871 O O . ASP A 1 374 ? 6.269 18.729 7.156 1.00 79.88 374 ASP A O 1
ATOM 2875 N N . ARG A 1 375 ? 7.514 18.743 9.015 1.00 88.12 375 ARG A N 1
ATOM 2876 C CA . ARG A 1 375 ? 8.219 17.484 8.748 1.00 88.12 375 ARG A CA 1
ATOM 2877 C C . ARG A 1 375 ? 8.897 17.515 7.366 1.00 88.12 375 ARG A C 1
ATOM 2879 O O . ARG A 1 375 ? 9.233 18.573 6.826 1.00 88.12 375 ARG A O 1
ATOM 2886 N N . TYR A 1 376 ? 9.026 16.342 6.744 1.00 89.44 376 TYR A N 1
ATOM 2887 C CA . TYR A 1 376 ? 9.622 16.159 5.425 1.00 89.44 376 TYR A CA 1
ATOM 2888 C C . TYR A 1 376 ? 8.942 16.960 4.299 1.00 89.44 376 TYR A C 1
ATOM 2890 O O . TYR A 1 376 ? 9.556 17.119 3.242 1.00 89.44 376 TYR A O 1
ATOM 2898 N N . TYR A 1 377 ? 7.725 17.492 4.503 1.00 87.25 377 TYR A N 1
ATOM 2899 C CA . TYR A 1 377 ? 7.074 18.378 3.534 1.00 87.25 377 TYR A CA 1
ATOM 2900 C C . TYR A 1 377 ? 7.850 19.675 3.332 1.00 87.25 377 TYR A C 1
ATOM 2902 O O . TYR A 1 377 ? 7.888 20.173 2.215 1.00 87.25 377 TYR A O 1
ATOM 2910 N N . THR A 1 378 ? 8.531 20.178 4.364 1.00 88.31 378 THR A N 1
ATOM 2911 C CA . THR A 1 378 ? 9.357 21.392 4.272 1.00 88.31 378 THR A CA 1
ATOM 2912 C C . THR A 1 378 ? 10.410 21.251 3.173 1.00 88.31 378 THR A C 1
ATOM 2914 O O . THR A 1 378 ? 10.489 22.071 2.258 1.00 88.31 378 THR A O 1
ATOM 2917 N N . GLY A 1 379 ? 11.181 20.161 3.214 1.00 91.81 379 GLY A N 1
ATOM 2918 C CA . GLY A 1 379 ? 12.166 19.842 2.185 1.00 91.81 379 GLY A CA 1
ATOM 2919 C C . GLY A 1 379 ? 11.540 19.499 0.833 1.00 91.81 379 GLY A C 1
ATOM 2920 O O . GLY A 1 379 ? 12.044 19.928 -0.204 1.00 91.81 379 GLY A O 1
ATOM 2921 N N . TRP A 1 380 ? 10.430 18.755 0.834 1.00 93.50 380 TRP A N 1
ATOM 2922 C CA . TRP A 1 380 ? 9.719 18.345 -0.382 1.00 93.50 380 TRP A CA 1
ATOM 2923 C C . TRP A 1 380 ? 9.230 19.544 -1.194 1.00 93.50 380 TRP A C 1
ATOM 2925 O O . TRP A 1 380 ? 9.522 19.670 -2.381 1.00 93.50 380 TRP A O 1
ATOM 2935 N N . ASP A 1 381 ? 8.556 20.472 -0.529 1.00 88.31 381 ASP A N 1
ATOM 2936 C CA . ASP A 1 381 ? 7.979 21.667 -1.124 1.00 88.31 381 ASP A CA 1
ATOM 2937 C C . ASP A 1 381 ? 9.024 22.648 -1.661 1.00 88.31 381 ASP A C 1
ATOM 2939 O O . ASP A 1 381 ? 8.742 23.381 -2.609 1.00 88.31 381 ASP A O 1
ATOM 2943 N N . ASN A 1 382 ? 10.212 22.675 -1.055 1.00 90.75 382 ASN A N 1
ATOM 2944 C CA . ASN A 1 382 ? 11.341 23.461 -1.550 1.00 90.75 382 ASN A CA 1
ATOM 2945 C C . ASN A 1 382 ? 11.984 22.804 -2.778 1.00 90.75 382 ASN A C 1
ATOM 2947 O O . ASN A 1 382 ? 12.479 23.494 -3.663 1.00 90.75 382 ASN A O 1
ATOM 2951 N N . TRP A 1 383 ? 11.947 21.474 -2.850 1.00 95.38 383 TRP A N 1
ATOM 2952 C CA . TRP A 1 383 ? 12.570 20.691 -3.913 1.00 95.38 383 TRP A CA 1
ATOM 2953 C C . TRP A 1 383 ? 11.713 20.596 -5.186 1.00 95.38 383 TRP A C 1
ATOM 2955 O O . TRP A 1 383 ? 12.246 20.617 -6.297 1.00 95.38 383 TRP A O 1
ATOM 2965 N N . LEU A 1 384 ? 10.381 20.537 -5.054 1.00 93.00 384 LEU A N 1
ATOM 2966 C CA . LEU A 1 384 ? 9.457 20.396 -6.187 1.00 93.00 384 LEU A CA 1
ATOM 2967 C C . LEU A 1 384 ? 9.606 21.481 -7.276 1.00 93.00 384 LEU A C 1
ATOM 2969 O O . LEU A 1 384 ? 9.640 21.115 -8.452 1.00 93.00 384 LEU A O 1
ATOM 2973 N N . PRO A 1 385 ? 9.721 22.791 -6.968 1.00 92.00 385 PRO A N 1
ATOM 2974 C CA . PRO A 1 385 ? 9.880 23.817 -7.999 1.00 92.00 385 PRO A CA 1
ATOM 2975 C C . PRO A 1 385 ? 11.125 23.610 -8.870 1.00 92.00 385 PRO A C 1
ATOM 2977 O O 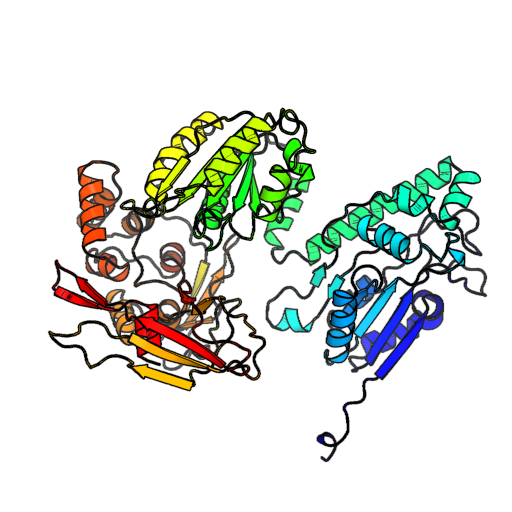. PRO A 1 385 ? 11.078 23.819 -10.087 1.00 92.00 385 PRO A O 1
ATOM 2980 N N . GLU A 1 386 ? 12.228 23.168 -8.267 1.00 95.06 386 GLU A N 1
ATOM 2981 C CA . GLU A 1 386 ? 13.451 22.837 -8.995 1.00 95.06 386 GLU A CA 1
ATOM 2982 C C . GLU A 1 386 ? 13.270 21.560 -9.819 1.00 95.06 386 GLU A C 1
ATOM 2984 O O . GLU A 1 386 ? 13.691 21.522 -10.976 1.00 95.06 386 GLU A O 1
ATOM 2989 N N . LEU A 1 387 ? 12.559 20.557 -9.283 1.00 95.69 387 LEU A N 1
ATOM 2990 C CA . LEU A 1 387 ? 12.207 19.342 -10.020 1.00 95.69 387 LEU A CA 1
ATOM 2991 C C . LEU A 1 387 ? 11.433 19.671 -11.301 1.00 95.69 387 LEU A C 1
ATOM 2993 O O . LEU A 1 387 ? 11.792 19.194 -12.376 1.00 95.69 387 LEU A O 1
ATOM 2997 N N . TRP A 1 388 ? 10.406 20.518 -11.217 1.00 94.19 388 TRP A N 1
ATOM 2998 C CA . TRP A 1 388 ? 9.637 20.946 -12.391 1.00 94.19 388 TRP A CA 1
ATOM 2999 C C . TRP A 1 388 ? 10.520 21.626 -13.429 1.00 94.19 388 TRP A C 1
ATOM 3001 O O . TRP A 1 388 ? 10.412 21.335 -14.618 1.00 94.19 388 TRP A O 1
ATOM 3011 N N . THR A 1 389 ? 11.452 22.459 -12.970 1.00 93.50 389 THR A N 1
ATOM 3012 C CA . THR A 1 389 ? 12.396 23.166 -13.838 1.00 93.50 389 THR A CA 1
ATOM 3013 C C . THR A 1 389 ? 13.307 22.192 -14.587 1.00 93.50 389 THR A C 1
ATOM 3015 O O . THR A 1 389 ? 13.425 22.289 -15.808 1.00 93.50 389 THR A O 1
ATOM 3018 N N . VAL A 1 390 ? 13.911 21.215 -13.898 1.00 94.31 390 VAL A N 1
ATOM 3019 C CA . VAL A 1 390 ? 14.823 20.249 -14.543 1.00 94.31 390 VAL A CA 1
ATOM 3020 C C . VAL A 1 390 ? 14.099 19.225 -15.420 1.00 94.31 390 VAL A C 1
ATOM 3022 O O . VAL A 1 390 ? 14.695 18.696 -16.356 1.00 94.31 390 VAL A O 1
ATOM 3025 N N . LEU A 1 391 ? 12.818 18.956 -15.144 1.00 92.25 391 LEU A N 1
ATOM 3026 C CA . LEU A 1 391 ? 11.961 18.104 -15.975 1.00 92.25 391 LEU A CA 1
ATOM 3027 C C . LEU A 1 391 ? 11.331 18.859 -17.159 1.00 92.25 391 LEU A C 1
ATOM 3029 O O . LEU A 1 391 ? 10.724 18.228 -18.021 1.00 92.25 391 LEU A O 1
ATOM 3033 N N . GLY A 1 392 ? 11.468 20.189 -17.219 1.00 90.19 392 GLY A N 1
ATOM 3034 C CA . GLY A 1 392 ? 10.848 21.021 -18.253 1.00 90.19 392 GLY A CA 1
ATOM 3035 C C . GLY A 1 392 ? 9.322 21.108 -18.142 1.00 90.19 392 GLY A C 1
ATOM 3036 O O . GLY A 1 392 ? 8.647 21.298 -19.152 1.00 90.19 392 GLY A O 1
ATOM 3037 N N . LEU A 1 393 ? 8.773 20.945 -16.935 1.00 88.31 393 LEU A N 1
ATOM 3038 C CA . LEU A 1 393 ? 7.336 20.993 -16.663 1.00 88.31 393 LEU A CA 1
ATOM 3039 C C . LEU A 1 393 ? 6.906 22.396 -16.213 1.00 88.31 393 LEU A C 1
ATOM 3041 O O . LEU A 1 393 ? 7.657 23.075 -15.507 1.00 88.31 393 LEU A O 1
ATOM 3045 N N . PRO A 1 394 ? 5.694 22.850 -16.584 1.00 85.44 394 PRO A N 1
ATOM 3046 C CA . PRO A 1 394 ? 5.195 24.150 -16.160 1.00 85.44 394 PRO A CA 1
ATOM 3047 C C . PRO A 1 394 ? 5.016 24.213 -14.638 1.00 85.44 394 PRO A C 1
ATOM 3049 O O . PRO A 1 394 ? 4.537 23.273 -14.000 1.00 85.44 394 PRO A O 1
ATOM 3052 N N . GLN A 1 395 ? 5.345 25.373 -14.067 1.00 80.31 395 GLN A N 1
ATOM 3053 C CA . GLN A 1 395 ? 4.937 25.724 -12.711 1.00 80.31 395 GLN A CA 1
ATOM 3054 C C . GLN A 1 395 ? 3.430 25.992 -12.732 1.00 80.31 395 GLN A C 1
ATOM 3056 O O . GLN A 1 395 ? 2.977 26.954 -13.352 1.00 80.31 395 GLN A O 1
ATOM 3061 N N . VAL A 1 396 ? 2.651 25.132 -12.081 1.00 70.44 396 VAL A N 1
ATOM 3062 C CA . VAL A 1 396 ? 1.201 25.307 -11.957 1.00 70.44 396 VAL A CA 1
ATOM 3063 C C . VAL A 1 396 ? 0.922 25.901 -10.577 1.00 70.44 396 VAL A C 1
ATOM 3065 O O . VAL A 1 396 ? 1.312 25.287 -9.581 1.00 70.44 396 VAL A O 1
ATOM 3068 N N . PRO A 1 397 ? 0.303 27.091 -10.482 1.00 64.69 397 PRO A N 1
ATOM 3069 C CA . PRO A 1 397 ? -0.095 27.632 -9.192 1.00 64.69 397 PRO A CA 1
ATOM 3070 C C . PRO A 1 397 ? -1.158 26.728 -8.545 1.00 64.69 397 PRO A C 1
ATOM 3072 O O . PRO A 1 397 ? -1.956 26.118 -9.261 1.00 64.69 397 PRO A O 1
ATOM 3075 N N . PRO A 1 398 ? -1.202 26.643 -7.204 1.00 63.03 398 PRO A N 1
ATOM 3076 C CA . PRO A 1 398 ? -2.240 25.890 -6.512 1.00 63.03 398 PRO A CA 1
ATOM 3077 C C . PRO A 1 398 ? -3.624 26.401 -6.933 1.00 63.03 398 PRO A C 1
ATOM 3079 O O . PRO A 1 398 ? -3.879 27.609 -6.975 1.00 63.03 398 PRO A O 1
ATOM 3082 N N . THR A 1 399 ? -4.502 25.470 -7.307 1.00 63.19 399 THR A N 1
ATOM 3083 C CA . THR A 1 399 ? -5.862 25.796 -7.750 1.00 63.19 399 THR A CA 1
ATOM 3084 C C . THR A 1 399 ? -6.687 26.194 -6.530 1.00 63.19 399 THR A C 1
ATOM 3086 O O . THR A 1 399 ? -6.669 25.497 -5.523 1.00 63.19 399 THR A O 1
ATOM 3089 N N . ARG A 1 400 ? -7.411 27.317 -6.606 1.00 72.75 400 ARG A N 1
ATOM 3090 C CA . ARG A 1 400 ? -8.265 27.822 -5.509 1.00 72.75 400 ARG A CA 1
ATOM 3091 C C . ARG A 1 400 ? -9.721 27.369 -5.623 1.00 72.75 400 ARG A C 1
ATOM 3093 O O . ARG A 1 400 ? -10.619 28.004 -5.075 1.00 72.75 400 ARG A O 1
ATOM 3100 N N . GLU A 1 401 ? -9.955 26.318 -6.392 1.00 78.88 401 GLU A N 1
ATOM 3101 C CA . GLU A 1 401 ? -11.267 25.710 -6.559 1.00 78.88 401 GLU A CA 1
ATOM 3102 C C . GLU A 1 401 ? -11.374 24.501 -5.641 1.00 78.88 401 GLU A C 1
ATOM 3104 O O . GLU A 1 401 ? -10.382 23.819 -5.380 1.00 78.88 401 GLU A O 1
ATOM 3109 N N . ILE A 1 402 ? -12.584 24.241 -5.149 1.00 82.44 402 ILE A N 1
ATOM 3110 C CA . ILE A 1 402 ? -12.850 23.048 -4.352 1.00 82.44 402 ILE A CA 1
ATOM 3111 C C . ILE A 1 402 ? -12.615 21.827 -5.253 1.00 82.44 402 ILE A C 1
ATOM 3113 O O . ILE A 1 402 ? -13.295 21.706 -6.277 1.00 82.44 402 ILE A O 1
ATOM 3117 N N . PRO A 1 403 ? -11.678 20.926 -4.906 1.00 80.12 403 PRO A N 1
ATOM 3118 C CA . PRO A 1 403 ? -11.438 19.735 -5.703 1.00 80.12 403 PRO A CA 1
ATOM 3119 C C . PRO A 1 403 ? -12.684 18.847 -5.710 1.00 80.12 403 PRO A C 1
ATOM 3121 O O . PRO A 1 403 ? -13.425 18.773 -4.724 1.00 80.12 403 PRO A O 1
ATOM 3124 N N . ALA A 1 404 ? -12.910 18.140 -6.818 1.00 82.88 404 ALA A N 1
ATOM 3125 C CA . ALA A 1 404 ? -13.953 17.123 -6.865 1.00 82.88 404 ALA A CA 1
ATOM 3126 C C . ALA A 1 404 ? -13.703 16.075 -5.760 1.00 82.88 404 ALA A C 1
ATOM 3128 O O . ALA A 1 404 ? -12.550 15.695 -5.528 1.00 82.88 404 ALA A O 1
ATOM 3129 N N . PRO A 1 405 ? -14.750 15.616 -5.052 1.00 83.81 405 PRO A N 1
ATOM 3130 C CA . PRO A 1 405 ? -14.578 14.603 -4.023 1.00 83.81 405 PRO A CA 1
ATOM 3131 C C . PRO A 1 405 ? -14.085 13.299 -4.657 1.00 83.81 405 PRO A C 1
ATOM 3133 O O . PRO A 1 405 ? -14.478 12.958 -5.770 1.00 83.81 405 PRO A O 1
ATOM 3136 N N . ALA A 1 406 ? -13.239 12.556 -3.942 1.00 83.88 406 ALA A N 1
ATOM 3137 C CA . ALA A 1 406 ? -12.752 11.256 -4.415 1.00 83.88 406 ALA A CA 1
ATOM 3138 C C . ALA A 1 406 ? -13.700 10.115 -4.012 1.00 83.88 406 ALA A C 1
ATOM 3140 O O . ALA A 1 406 ? -13.590 9.001 -4.512 1.00 83.88 406 ALA A O 1
ATOM 3141 N N . TYR A 1 407 ? -14.651 10.395 -3.123 1.00 89.00 407 TYR A N 1
ATOM 3142 C CA . TYR A 1 407 ? -15.633 9.437 -2.639 1.00 89.00 407 TYR A CA 1
ATOM 3143 C C . TYR A 1 407 ? -17.023 10.026 -2.793 1.00 89.00 407 TYR A C 1
ATOM 3145 O O . TYR A 1 407 ? -17.247 11.216 -2.575 1.00 89.00 407 TYR A O 1
ATOM 3153 N N . LYS A 1 408 ? -17.976 9.169 -3.126 1.00 91.44 408 LYS A N 1
ATOM 3154 C CA . LYS A 1 408 ? -19.392 9.459 -2.989 1.00 91.44 408 LYS A CA 1
ATOM 3155 C C . LYS A 1 408 ? -19.846 8.957 -1.624 1.00 91.44 408 LYS A C 1
ATOM 3157 O O . LYS A 1 408 ? -19.603 7.802 -1.290 1.00 91.44 408 LYS A O 1
ATOM 3162 N N . VAL A 1 409 ? -20.504 9.815 -0.851 1.00 93.50 409 VAL A N 1
ATOM 3163 C CA . VAL A 1 409 ? -21.066 9.459 0.457 1.00 93.50 409 VAL A CA 1
ATOM 3164 C C . VAL A 1 409 ? -22.583 9.524 0.358 1.00 93.50 409 VAL A C 1
ATOM 3166 O O . VAL A 1 409 ? -23.167 10.603 0.294 1.00 93.50 409 VAL A O 1
ATOM 3169 N N . ASP A 1 410 ? -23.221 8.358 0.319 1.00 92.50 410 ASP A N 1
ATOM 3170 C CA . ASP A 1 410 ? -24.674 8.235 0.317 1.00 92.50 410 ASP A CA 1
ATOM 3171 C C . ASP A 1 410 ? -25.187 8.053 1.751 1.00 92.50 410 ASP A C 1
ATOM 3173 O O . ASP A 1 410 ? -24.660 7.266 2.537 1.00 92.50 410 ASP A O 1
ATOM 3177 N N . VAL A 1 411 ? -26.242 8.784 2.099 1.00 90.31 411 VAL A N 1
ATOM 3178 C CA . VAL A 1 411 ? -26.876 8.706 3.417 1.00 90.31 411 VAL A CA 1
ATOM 3179 C C . VAL A 1 411 ? -27.927 7.596 3.400 1.00 90.31 411 VAL A C 1
ATOM 3181 O O . VAL A 1 411 ? -28.852 7.630 2.587 1.00 90.31 411 VAL A O 1
ATOM 3184 N N . SER A 1 412 ? -27.808 6.620 4.301 1.00 80.94 412 SER A N 1
ATOM 3185 C CA . SER A 1 412 ? -28.759 5.506 4.418 1.00 80.94 412 SER A CA 1
ATOM 3186 C C . SER A 1 412 ? -29.831 5.789 5.487 1.00 80.94 412 SER A C 1
ATOM 3188 O O . SER A 1 412 ? -29.500 6.298 6.559 1.00 80.94 412 SER A O 1
ATOM 3190 N N . PRO A 1 413 ? -31.116 5.448 5.260 1.00 75.06 413 PRO A N 1
ATOM 3191 C CA . PRO A 1 413 ? -32.195 5.635 6.236 1.00 75.06 413 PRO A CA 1
ATOM 3192 C C . PRO A 1 413 ? -32.222 4.562 7.346 1.00 75.06 413 PRO A C 1
ATOM 3194 O O . PRO A 1 413 ? -33.266 4.363 7.965 1.00 75.06 413 PRO A O 1
ATOM 3197 N N . GLY A 1 414 ? -31.121 3.834 7.563 1.00 78.12 414 GLY A N 1
ATOM 3198 C CA . GLY A 1 414 ? -31.031 2.763 8.557 1.00 78.12 414 GLY A CA 1
ATOM 3199 C C . GLY A 1 414 ? -31.261 3.215 10.006 1.00 78.12 414 GLY A C 1
ATOM 3200 O O . GLY A 1 414 ? -31.398 4.403 10.306 1.00 78.12 414 GLY A O 1
ATOM 3201 N N . ASP A 1 415 ? -31.314 2.237 10.911 1.00 85.06 415 ASP A N 1
ATOM 3202 C CA . ASP A 1 415 ? -31.485 2.463 12.350 1.00 85.06 415 ASP A CA 1
ATOM 3203 C C . ASP A 1 415 ? -30.309 3.289 12.899 1.00 85.06 415 ASP A C 1
ATOM 3205 O O . ASP A 1 415 ? -29.158 2.874 12.805 1.00 85.06 415 ASP A O 1
ATOM 3209 N N . LYS A 1 416 ? -30.580 4.474 13.453 1.00 86.44 416 LYS A N 1
ATOM 3210 C CA . LYS A 1 416 ? -29.533 5.370 13.975 1.00 86.44 416 LYS A CA 1
ATOM 3211 C C . LYS A 1 416 ? -28.982 4.920 15.323 1.00 86.44 416 LYS A C 1
ATOM 3213 O O . LYS A 1 416 ? -27.879 5.320 15.690 1.00 86.44 416 LYS A O 1
ATOM 3218 N N . ASP A 1 417 ? -29.722 4.074 16.033 1.00 86.75 417 ASP A N 1
ATOM 3219 C CA . ASP A 1 417 ? -29.305 3.526 17.321 1.00 86.75 417 ASP A CA 1
ATOM 3220 C C . ASP A 1 417 ? -28.393 2.300 17.145 1.00 86.75 417 ASP A C 1
ATOM 3222 O O . ASP A 1 417 ? -27.782 1.830 18.109 1.00 86.75 417 ASP A O 1
ATOM 3226 N N . LYS A 1 418 ? -28.282 1.770 15.916 1.00 87.19 418 LYS A N 1
ATOM 3227 C CA . LYS A 1 418 ? -27.465 0.597 15.595 1.00 87.19 418 LYS A CA 1
ATOM 3228 C C . LYS A 1 418 ? -26.597 0.842 14.363 1.00 87.19 418 LYS A C 1
ATOM 3230 O O . LYS A 1 418 ? -27.130 1.121 13.293 1.00 87.19 418 LYS A O 1
ATOM 3235 N N . PRO A 1 419 ? -25.267 0.698 14.464 1.00 88.44 419 PRO A N 1
ATOM 3236 C CA . PRO A 1 419 ? -24.419 0.821 13.289 1.00 88.44 419 PRO A CA 1
ATOM 3237 C C . PRO A 1 419 ? -24.726 -0.290 12.264 1.00 88.44 419 PRO A C 1
ATOM 3239 O O . PRO A 1 419 ? -25.190 -1.364 12.657 1.00 88.44 419 PRO A O 1
ATOM 3242 N N . PRO A 1 420 ? -24.459 -0.056 10.965 1.00 88.44 420 PRO A N 1
ATOM 3243 C CA . PRO A 1 420 ? -24.693 -1.055 9.919 1.00 88.44 420 PRO A CA 1
ATOM 3244 C C . PRO A 1 420 ? -23.786 -2.285 10.078 1.00 88.44 420 PRO A C 1
ATOM 3246 O O . PRO A 1 420 ? -24.195 -3.396 9.756 1.00 88.44 420 PRO A O 1
ATOM 3249 N N . VAL A 1 421 ? -22.587 -2.088 10.636 1.00 91.00 421 VAL A N 1
ATOM 3250 C CA . VAL A 1 421 ? -21.583 -3.121 10.918 1.00 91.00 421 VAL A CA 1
ATOM 3251 C C . VAL A 1 421 ? -21.159 -3.005 12.383 1.00 91.00 421 VAL A C 1
ATOM 3253 O O . VAL A 1 421 ? -21.057 -1.892 12.909 1.00 91.00 421 VAL A O 1
ATOM 3256 N N . ALA A 1 422 ? -20.917 -4.128 13.065 1.00 92.25 422 ALA A N 1
ATOM 3257 C CA . ALA A 1 422 ? -20.452 -4.104 14.453 1.00 92.25 422 ALA A CA 1
ATOM 3258 C C . ALA A 1 422 ? -19.045 -3.484 14.567 1.00 92.25 422 ALA A C 1
ATOM 3260 O O . ALA A 1 422 ? -18.210 -3.625 13.674 1.00 92.25 422 ALA A O 1
ATOM 3261 N N . ASP A 1 423 ? -18.744 -2.817 15.686 1.00 91.06 423 ASP A N 1
ATOM 3262 C CA . ASP A 1 423 ? -17.443 -2.158 15.881 1.00 91.06 423 ASP A CA 1
ATOM 3263 C C . ASP A 1 423 ? -16.271 -3.160 15.877 1.00 91.06 423 ASP A C 1
ATOM 3265 O O . ASP A 1 423 ? -15.136 -2.788 15.588 1.00 91.06 423 ASP A O 1
ATOM 3269 N N . GLU A 1 424 ? -16.510 -4.427 16.210 1.00 87.88 424 GLU A N 1
ATOM 3270 C CA . GLU A 1 424 ? -15.523 -5.512 16.177 1.00 87.88 424 GLU A CA 1
ATOM 3271 C C . GLU A 1 424 ? -15.262 -6.052 14.763 1.00 87.88 424 GLU A C 1
ATOM 3273 O O . GLU A 1 424 ? -14.196 -6.615 14.518 1.00 87.88 424 GLU A O 1
ATOM 3278 N N . GLU A 1 425 ? -16.210 -5.872 13.842 1.00 89.38 425 GLU A N 1
ATOM 3279 C CA . GLU A 1 425 ? -16.132 -6.341 12.451 1.00 89.38 425 GLU A CA 1
ATOM 3280 C C . GLU A 1 425 ? -15.428 -5.327 11.535 1.00 89.38 425 GLU A C 1
ATOM 3282 O O . GLU A 1 425 ? -14.917 -5.694 10.478 1.00 89.38 425 GLU A O 1
ATOM 3287 N N . LEU A 1 426 ? -15.320 -4.065 11.968 1.00 90.44 426 LEU A N 1
ATOM 3288 C CA . LEU A 1 426 ? -14.520 -3.031 11.308 1.00 90.44 426 LEU A CA 1
ATOM 3289 C C . LEU A 1 426 ? -13.023 -3.239 11.582 1.00 90.44 426 LEU A C 1
ATOM 3291 O O . LEU A 1 426 ? -12.401 -2.554 12.400 1.00 90.44 426 LEU A O 1
ATOM 3295 N N . VAL A 1 427 ? -12.446 -4.223 10.894 1.00 88.44 427 VAL A N 1
ATOM 3296 C CA . VAL A 1 427 ? -11.027 -4.576 10.983 1.00 88.44 427 VAL A CA 1
ATOM 3297 C C . VAL A 1 427 ? -10.253 -3.909 9.839 1.00 88.44 427 VAL A C 1
ATOM 3299 O O . VAL A 1 427 ? -10.594 -4.126 8.676 1.00 88.44 427 VAL A O 1
ATOM 3302 N N . PRO A 1 428 ? -9.196 -3.124 10.128 1.00 86.19 428 PRO A N 1
ATOM 3303 C CA . PRO A 1 428 ? -8.350 -2.549 9.087 1.00 86.19 428 PRO A CA 1
ATOM 3304 C C . PRO A 1 428 ? -7.728 -3.628 8.180 1.00 86.19 428 PRO A C 1
ATOM 3306 O O . PRO A 1 428 ? -7.347 -4.693 8.682 1.00 86.19 428 PRO A O 1
ATOM 3309 N N . PRO A 1 429 ? -7.559 -3.370 6.868 1.00 76.19 429 PRO A N 1
ATOM 3310 C CA . PRO A 1 429 ? -6.938 -4.323 5.951 1.00 76.19 429 PRO A CA 1
ATOM 3311 C C . PRO A 1 429 ? -5.575 -4.820 6.454 1.00 76.19 429 PRO A C 1
ATOM 3313 O O . PRO A 1 429 ? -4.720 -4.035 6.865 1.00 76.19 429 PRO A O 1
ATOM 3316 N N . GLY A 1 430 ? -5.375 -6.140 6.444 1.00 79.44 430 GLY A N 1
ATOM 3317 C CA . GLY A 1 430 ? -4.138 -6.781 6.909 1.00 79.44 430 GLY A CA 1
ATOM 3318 C C . GLY A 1 430 ? -3.975 -6.879 8.433 1.00 79.44 430 GLY A C 1
ATOM 3319 O O . GLY A 1 430 ? -3.000 -7.474 8.895 1.00 79.44 430 GLY A O 1
ATOM 3320 N N . ALA A 1 431 ? -4.906 -6.348 9.232 1.00 88.94 431 ALA A N 1
ATOM 3321 C CA . ALA A 1 431 ? -4.886 -6.504 10.683 1.00 88.94 431 ALA A CA 1
ATOM 3322 C C . ALA A 1 431 ? -5.567 -7.812 11.122 1.00 88.94 431 ALA A C 1
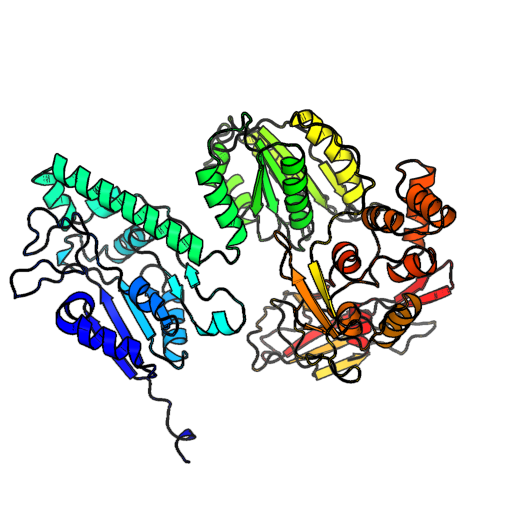ATOM 3324 O O . ALA A 1 431 ? -6.531 -8.275 10.520 1.00 88.94 431 ALA A O 1
ATOM 3325 N N . THR A 1 432 ? -5.075 -8.409 12.210 1.00 92.12 432 THR A N 1
ATOM 3326 C CA . THR A 1 432 ? -5.718 -9.559 12.864 1.00 92.12 432 THR A CA 1
ATOM 3327 C C . THR A 1 432 ? -6.220 -9.133 14.243 1.00 92.12 432 THR A C 1
ATOM 3329 O O . THR A 1 432 ? -5.405 -8.680 15.051 1.00 92.12 432 THR A O 1
ATOM 3332 N N . PRO A 1 433 ? -7.520 -9.286 14.555 1.00 92.75 433 PRO A N 1
ATOM 3333 C CA . PRO A 1 433 ? -8.033 -9.031 15.896 1.00 92.75 433 PRO A CA 1
ATOM 3334 C C . PRO A 1 433 ? -7.389 -9.979 16.910 1.00 92.75 433 PRO A C 1
ATOM 3336 O O . PRO A 1 433 ? -7.441 -11.200 16.754 1.00 92.75 433 PRO A O 1
ATOM 3339 N N . LEU A 1 434 ? -6.791 -9.421 17.963 1.00 93.94 434 LEU A N 1
ATOM 3340 C CA . LEU A 1 434 ? -6.206 -10.188 19.061 1.00 93.94 434 LEU A CA 1
ATOM 3341 C C . LEU A 1 434 ? -6.976 -9.928 20.348 1.00 93.94 434 LEU A C 1
ATOM 3343 O O . LEU A 1 434 ? -7.325 -8.792 20.668 1.00 93.94 434 LEU A O 1
ATOM 3347 N N . LYS A 1 435 ? -7.204 -10.989 21.122 1.00 94.44 435 LYS A N 1
ATOM 3348 C CA . LYS A 1 435 ? -7.833 -10.866 22.435 1.00 94.44 435 LYS A CA 1
ATOM 3349 C C . LYS A 1 435 ? -6.809 -10.362 23.448 1.00 94.44 435 LYS A C 1
ATOM 3351 O O . LYS A 1 435 ? -5.789 -11.016 23.664 1.00 94.44 435 LYS A O 1
ATOM 3356 N N . LEU A 1 436 ? -7.112 -9.249 24.111 1.00 95.38 436 LEU A N 1
ATOM 3357 C CA . LEU A 1 436 ? -6.342 -8.786 25.260 1.00 95.38 436 LEU A CA 1
ATOM 3358 C C . LEU A 1 436 ? -6.635 -9.673 26.478 1.00 95.38 436 LEU A C 1
ATOM 3360 O O . LEU A 1 436 ? -7.789 -9.884 26.849 1.00 95.38 436 LEU A O 1
ATOM 3364 N N . LEU A 1 437 ? -5.581 -10.228 27.068 1.00 96.25 437 LEU A N 1
ATOM 3365 C CA . LEU A 1 437 ? -5.626 -11.090 28.249 1.00 96.25 437 LEU A CA 1
ATOM 3366 C C . LEU A 1 437 ? -5.317 -10.307 29.526 1.00 96.25 437 LEU A C 1
ATOM 3368 O O . LEU A 1 437 ? -5.985 -10.497 30.538 1.00 96.25 437 LEU A O 1
ATOM 3372 N N . THR A 1 438 ? -4.324 -9.418 29.461 1.00 96.88 438 THR A N 1
ATOM 3373 C CA . THR A 1 438 ? -3.820 -8.674 30.620 1.00 96.88 438 THR A CA 1
ATOM 3374 C C . THR A 1 438 ? -3.533 -7.228 30.228 1.00 96.88 438 THR A C 1
ATOM 3376 O O . THR A 1 438 ? -2.900 -6.989 29.205 1.00 96.88 438 THR A O 1
ATOM 3379 N N . ASN A 1 439 ? -3.941 -6.283 31.079 1.00 96.25 439 ASN A N 1
ATOM 3380 C CA . ASN A 1 439 ? -3.512 -4.881 31.098 1.00 96.25 439 ASN A CA 1
ATOM 3381 C C . ASN A 1 439 ? -3.158 -4.535 32.548 1.00 96.25 439 ASN A C 1
ATOM 3383 O O . ASN A 1 439 ? -4.040 -4.410 33.400 1.00 96.25 439 ASN A O 1
ATOM 3387 N N . ARG A 1 440 ? -1.863 -4.452 32.860 1.00 95.81 440 ARG A N 1
ATOM 3388 C CA . ARG A 1 440 ? -1.381 -4.260 34.234 1.00 95.81 440 ARG A CA 1
ATOM 3389 C C . ARG A 1 440 ? -0.413 -3.091 34.317 1.00 95.81 440 ARG A C 1
ATOM 3391 O O . ARG A 1 440 ? 0.621 -3.103 33.657 1.00 95.81 440 ARG A O 1
ATOM 3398 N N . LEU A 1 441 ? -0.699 -2.139 35.202 1.00 94.75 441 LEU A N 1
ATOM 3399 C CA . LEU A 1 441 ? 0.244 -1.086 35.578 1.00 94.75 441 LEU A CA 1
ATOM 3400 C C . LEU A 1 441 ? 1.475 -1.709 36.264 1.00 94.75 441 LEU A C 1
ATOM 3402 O O . LEU A 1 441 ? 1.339 -2.449 37.238 1.00 94.75 441 LEU A O 1
ATOM 3406 N N . LEU A 1 442 ? 2.665 -1.438 35.729 1.00 94.50 442 LEU A N 1
ATOM 3407 C CA . LEU A 1 442 ? 3.949 -1.901 36.265 1.00 94.50 442 LEU A CA 1
ATOM 3408 C C . LEU A 1 442 ? 4.577 -0.902 37.237 1.00 94.50 442 LEU A C 1
ATOM 3410 O O . LEU A 1 442 ? 5.418 -1.283 38.049 1.00 94.50 442 LEU A O 1
ATOM 3414 N N . THR A 1 443 ? 4.201 0.368 37.135 1.00 92.25 443 THR A N 1
ATOM 3415 C CA . THR A 1 443 ? 4.749 1.448 37.953 1.00 92.25 443 THR A CA 1
ATOM 3416 C C . THR A 1 443 ? 3.843 1.769 39.139 1.00 92.25 443 THR A C 1
ATOM 3418 O O . THR A 1 443 ? 2.665 1.405 39.146 1.00 92.25 443 THR A O 1
ATOM 3421 N N . PRO A 1 444 ? 4.360 2.436 40.186 1.00 89.44 444 PRO A N 1
ATOM 3422 C CA . PRO A 1 444 ? 3.495 3.050 41.181 1.00 89.44 444 PRO A CA 1
ATOM 3423 C C . PRO A 1 444 ? 2.502 4.012 40.510 1.00 89.44 444 PRO A C 1
ATOM 3425 O O . PRO A 1 444 ? 2.794 4.536 39.430 1.00 89.44 444 PRO A O 1
ATOM 3428 N N . PRO A 1 445 ? 1.346 4.284 41.138 1.00 85.50 445 PRO A N 1
ATOM 3429 C CA . PRO A 1 445 ? 0.456 5.339 40.676 1.00 85.50 445 PRO A CA 1
ATOM 3430 C C . PRO A 1 445 ? 1.210 6.660 40.486 1.00 85.50 445 PRO A C 1
ATOM 3432 O O . PRO A 1 445 ? 2.100 6.984 41.279 1.00 85.50 445 PRO A O 1
ATOM 3435 N N . ILE A 1 446 ? 0.826 7.416 39.453 1.00 84.00 446 ILE A N 1
ATOM 3436 C CA . ILE A 1 446 ? 1.425 8.718 39.143 1.00 84.00 446 ILE A CA 1
ATOM 3437 C C . ILE A 1 446 ? 1.422 9.595 40.401 1.00 84.00 446 ILE A C 1
ATOM 3439 O O . ILE A 1 446 ? 0.402 9.763 41.073 1.00 84.00 446 ILE A O 1
ATOM 3443 N N . SER A 1 447 ? 2.588 10.143 40.720 1.00 85.19 447 SER A N 1
ATOM 3444 C CA . SER A 1 447 ? 2.850 10.964 41.896 1.00 85.19 447 SER A CA 1
ATOM 3445 C C . SER A 1 447 ? 3.912 12.016 41.572 1.00 85.19 447 SER A C 1
ATOM 3447 O O . SER A 1 447 ? 4.497 12.015 40.493 1.00 85.19 447 SER A O 1
ATOM 3449 N N . LYS A 1 448 ? 4.214 12.904 42.527 1.00 82.06 448 LYS A N 1
ATOM 3450 C CA . LYS A 1 448 ? 5.340 13.845 42.386 1.00 82.06 448 LYS A CA 1
ATOM 3451 C C . LYS A 1 448 ? 6.701 13.147 42.266 1.00 82.06 448 LYS A C 1
ATOM 3453 O O . LYS A 1 448 ? 7.645 13.766 41.793 1.00 82.06 448 LYS A O 1
ATOM 3458 N N . GLU A 1 449 ? 6.809 11.905 42.735 1.00 87.12 449 GLU A N 1
ATOM 3459 C CA . GLU A 1 449 ? 8.058 11.133 42.758 1.00 87.12 449 GLU A CA 1
ATOM 3460 C C . GLU A 1 449 ? 8.214 10.234 41.524 1.00 87.12 449 GLU A C 1
ATOM 3462 O O . GLU A 1 449 ? 9.330 9.843 41.184 1.00 87.12 449 GLU A O 1
ATOM 3467 N N . TYR A 1 450 ? 7.106 9.902 40.852 1.00 87.06 450 TYR A N 1
ATOM 3468 C CA . TYR A 1 450 ? 7.099 9.079 39.648 1.00 87.06 450 TYR A CA 1
ATOM 3469 C C . TYR A 1 450 ? 5.935 9.473 38.740 1.00 87.06 450 TYR A C 1
ATOM 3471 O O . TYR A 1 450 ? 4.773 9.306 39.105 1.00 87.06 450 TYR A O 1
ATOM 3479 N N . ASP A 1 451 ? 6.246 9.973 37.553 1.00 85.94 451 ASP A N 1
ATOM 3480 C CA . ASP A 1 451 ? 5.303 10.625 36.642 1.00 85.94 451 ASP A CA 1
ATOM 3481 C C . ASP A 1 451 ? 4.920 9.774 35.421 1.00 85.94 451 ASP A C 1
ATOM 3483 O O . ASP A 1 451 ? 4.123 10.208 34.597 1.00 85.94 451 ASP A O 1
ATOM 3487 N N . ARG A 1 452 ? 5.438 8.543 35.304 1.00 89.00 452 ARG A N 1
ATOM 3488 C CA . ARG A 1 452 ? 5.182 7.668 34.147 1.00 89.00 452 ARG A CA 1
ATOM 3489 C C . ARG A 1 452 ? 4.177 6.554 34.460 1.00 89.00 452 ARG A C 1
ATOM 3491 O O . ARG A 1 452 ? 4.317 5.817 35.435 1.00 89.00 452 ARG A O 1
ATOM 3498 N N . ASP A 1 453 ? 3.197 6.356 33.585 1.00 91.94 453 ASP A N 1
ATOM 3499 C CA . ASP A 1 453 ? 2.323 5.171 33.584 1.00 91.94 453 ASP A CA 1
ATOM 3500 C C . ASP A 1 453 ? 2.917 4.153 32.592 1.00 91.94 453 ASP A C 1
ATOM 3502 O O . ASP A 1 453 ? 2.900 4.372 31.384 1.00 91.94 453 ASP A O 1
ATOM 3506 N N . ILE A 1 454 ? 3.534 3.077 33.098 1.00 95.38 454 ILE A N 1
ATOM 3507 C CA . ILE A 1 454 ? 4.110 2.004 32.267 1.00 95.38 454 ILE A CA 1
ATOM 3508 C C . ILE A 1 454 ? 3.284 0.744 32.469 1.00 95.38 454 ILE A C 1
ATOM 3510 O O . ILE A 1 454 ? 3.086 0.304 33.602 1.00 95.38 454 ILE A O 1
ATOM 3514 N N . ARG A 1 455 ? 2.825 0.135 31.377 1.00 96.06 455 ARG A N 1
ATOM 3515 C CA . ARG A 1 455 ? 1.898 -0.999 31.400 1.00 96.06 455 ARG A CA 1
ATOM 3516 C C . ARG A 1 455 ? 2.451 -2.224 30.704 1.00 96.06 455 ARG A C 1
ATOM 3518 O O . ARG A 1 455 ? 3.113 -2.136 29.673 1.00 96.06 455 ARG A O 1
ATOM 3525 N N . HIS A 1 456 ? 2.113 -3.368 31.283 1.00 97.56 456 HIS A N 1
ATOM 3526 C CA . HIS A 1 456 ? 2.279 -4.693 30.710 1.00 97.56 456 HIS A CA 1
ATOM 3527 C C . HIS A 1 456 ? 0.981 -5.122 30.044 1.00 97.56 456 HIS A C 1
ATOM 3529 O O . HIS A 1 456 ? -0.062 -5.158 30.705 1.00 97.56 456 HIS A O 1
ATOM 3535 N N . TYR A 1 457 ? 1.069 -5.480 28.769 1.00 98.06 457 TYR A N 1
ATOM 3536 C CA . TYR A 1 457 ? -0.042 -6.031 28.006 1.00 98.06 457 TYR A CA 1
ATOM 3537 C C . TYR A 1 457 ? 0.255 -7.467 27.591 1.00 98.06 457 TYR A C 1
ATOM 3539 O O . TYR A 1 457 ? 1.386 -7.775 27.222 1.00 98.06 457 TYR A O 1
ATOM 3547 N N . GLU A 1 458 ? -0.762 -8.326 27.603 1.00 97.62 458 GLU A N 1
ATOM 3548 C CA . GLU A 1 458 ? -0.682 -9.691 27.068 1.00 97.62 458 GLU A CA 1
ATOM 3549 C C . GLU A 1 458 ? -1.803 -9.911 26.062 1.00 97.62 458 GLU A C 1
ATOM 3551 O O . GLU A 1 458 ? -2.970 -9.706 26.380 1.00 97.62 458 GLU A O 1
ATOM 3556 N N . LEU A 1 459 ? -1.450 -10.331 24.852 1.00 97.56 459 LEU A N 1
ATOM 3557 C CA . LEU A 1 459 ? -2.354 -10.516 23.723 1.00 97.56 459 LEU A CA 1
ATOM 3558 C C . LEU A 1 459 ? -2.321 -11.983 23.299 1.00 97.56 459 LEU A C 1
ATOM 3560 O O . LEU A 1 459 ? -1.251 -12.537 23.054 1.00 97.56 459 LEU A O 1
ATOM 3564 N N . GLN A 1 460 ? -3.481 -12.626 23.210 1.00 97.19 460 GLN A N 1
ATOM 3565 C CA . GLN A 1 460 ? -3.577 -14.023 22.800 1.00 97.19 460 GLN A CA 1
ATOM 3566 C C . GLN A 1 460 ? -3.337 -14.163 21.294 1.00 97.19 460 GLN A C 1
ATOM 3568 O O . GLN A 1 460 ? -4.051 -13.547 20.505 1.00 97.19 460 GLN A O 1
ATOM 3573 N N . ILE A 1 461 ? -2.408 -15.041 20.904 1.00 96.81 461 ILE A N 1
ATOM 3574 C CA . ILE A 1 461 ? -2.198 -15.445 19.500 1.00 96.81 461 ILE A CA 1
ATOM 3575 C C . ILE A 1 461 ? -2.587 -16.904 19.235 1.00 96.81 461 ILE A C 1
ATOM 3577 O O . ILE A 1 461 ? -2.692 -17.329 18.089 1.00 96.81 461 ILE A O 1
ATOM 3581 N N . LYS A 1 462 ? -2.875 -17.689 20.280 1.00 94.94 462 LYS A N 1
ATOM 3582 C CA . LYS A 1 462 ? -3.395 -19.049 20.117 1.00 94.94 462 LYS A CA 1
ATOM 3583 C C . LYS A 1 462 ? -4.677 -19.062 19.283 1.00 94.94 462 LYS A C 1
ATOM 3585 O O . LYS A 1 462 ? -5.687 -18.492 19.702 1.00 94.94 462 LYS A O 1
ATOM 3590 N N . GLY A 1 463 ? -4.641 -19.793 18.170 1.00 91.44 463 GLY A N 1
ATOM 3591 C CA . GLY A 1 463 ? -5.764 -19.927 17.239 1.00 91.44 463 GLY A CA 1
ATOM 3592 C C . GLY A 1 463 ? -5.852 -18.810 16.196 1.00 91.44 463 GLY A C 1
ATOM 3593 O O . GLY A 1 463 ? -6.818 -18.784 15.441 1.00 91.44 463 GLY A O 1
ATOM 3594 N N . THR A 1 464 ? -4.867 -17.911 16.137 1.00 92.62 464 THR A N 1
ATOM 3595 C CA . THR A 1 464 ? -4.744 -16.887 15.094 1.00 92.62 464 THR A CA 1
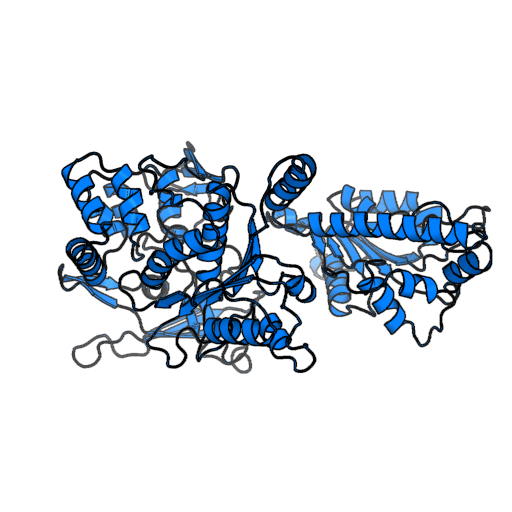ATOM 3596 C C . THR A 1 464 ? -3.593 -17.248 14.139 1.00 92.62 464 THR A C 1
ATOM 3598 O O . THR A 1 464 ? -2.744 -18.073 14.487 1.00 92.62 464 THR A O 1
ATOM 3601 N N . PRO A 1 465 ? -3.530 -16.667 12.926 1.00 88.69 465 PRO A N 1
ATOM 3602 C CA . PRO A 1 465 ? -2.404 -16.872 12.008 1.00 88.69 465 PRO A CA 1
ATOM 3603 C C . PRO A 1 465 ? -1.123 -16.124 12.430 1.00 88.69 465 PRO A C 1
ATOM 3605 O O . PRO A 1 465 ? -0.116 -16.186 11.724 1.00 88.69 465 PRO A O 1
ATOM 3608 N N . VAL A 1 466 ? -1.146 -15.389 13.547 1.00 91.06 466 VAL A N 1
ATOM 3609 C CA . VAL A 1 466 ? -0.031 -14.537 13.972 1.00 91.06 466 VAL A CA 1
ATOM 3610 C C . VAL A 1 466 ? 1.102 -15.384 14.547 1.00 91.06 466 VAL A C 1
ATOM 3612 O O . VAL A 1 466 ? 0.904 -16.191 15.451 1.00 91.06 466 VAL A O 1
ATOM 3615 N N . SER A 1 467 ? 2.318 -15.153 14.055 1.00 89.81 467 SER A N 1
ATOM 3616 C CA . SER A 1 467 ? 3.557 -15.730 14.584 1.00 89.81 467 SER A CA 1
ATOM 3617 C C . SER A 1 467 ? 4.637 -14.653 14.667 1.00 89.81 467 SER A C 1
ATOM 3619 O O . SER A 1 467 ? 4.565 -13.652 13.955 1.00 89.81 467 SER A O 1
ATOM 3621 N N . TYR A 1 468 ? 5.612 -14.825 15.562 1.00 91.75 468 TYR A N 1
ATOM 3622 C CA . TYR A 1 468 ? 6.658 -13.828 15.795 1.00 91.75 468 TYR A CA 1
ATOM 3623 C C . TYR A 1 468 ? 7.975 -14.467 16.248 1.00 91.75 468 TYR A C 1
ATOM 3625 O O . TYR A 1 468 ? 8.010 -15.616 16.696 1.00 91.75 468 TYR A O 1
ATOM 3633 N N . ARG A 1 469 ? 9.063 -13.703 16.148 1.00 89.62 469 ARG A N 1
ATOM 3634 C CA . ARG A 1 469 ? 10.390 -13.998 16.699 1.00 89.62 469 ARG A CA 1
ATOM 3635 C C . ARG A 1 469 ? 10.767 -12.955 17.746 1.00 89.62 469 ARG A C 1
ATOM 3637 O O . ARG A 1 469 ? 10.298 -11.819 17.729 1.00 89.62 469 ARG A O 1
ATOM 3644 N N . THR A 1 470 ? 11.663 -13.331 18.653 1.00 89.44 470 THR A N 1
ATOM 3645 C CA . THR A 1 470 ? 12.246 -12.383 19.607 1.00 89.44 470 THR A CA 1
ATOM 3646 C C . THR A 1 470 ? 12.928 -11.239 18.857 1.00 89.44 470 THR A C 1
ATOM 3648 O O . THR A 1 470 ? 13.794 -11.487 18.020 1.00 89.44 470 THR A O 1
ATOM 3651 N N . GLY A 1 471 ? 12.555 -10.002 19.187 1.00 83.19 471 GLY A N 1
ATOM 3652 C CA . GLY A 1 471 ? 13.042 -8.790 18.523 1.00 83.19 471 GLY A CA 1
ATOM 3653 C C . GLY A 1 471 ? 12.080 -8.208 17.485 1.00 83.19 471 GLY A C 1
ATOM 3654 O O . GLY A 1 471 ? 12.269 -7.060 17.088 1.00 83.19 471 GLY A O 1
ATOM 3655 N N . ASP A 1 472 ? 11.035 -8.942 17.090 1.00 87.69 472 ASP A N 1
ATOM 3656 C CA . ASP A 1 472 ? 9.986 -8.401 16.224 1.00 87.69 472 ASP A CA 1
ATOM 3657 C C . ASP A 1 472 ? 9.171 -7.304 16.950 1.00 87.69 472 ASP A C 1
ATOM 3659 O O . ASP A 1 472 ? 9.207 -7.150 18.177 1.00 87.69 472 ASP A O 1
ATOM 3663 N N . SER A 1 473 ? 8.417 -6.523 16.175 1.00 90.88 473 SER A N 1
ATOM 3664 C CA . SER A 1 473 ? 7.495 -5.497 16.676 1.00 90.88 473 SER A CA 1
ATOM 3665 C C . SER A 1 473 ? 6.053 -5.844 16.313 1.00 90.88 473 SER A C 1
ATOM 3667 O O . SER A 1 473 ? 5.796 -6.381 15.239 1.00 90.88 473 SER A O 1
ATOM 3669 N N . LEU A 1 474 ? 5.110 -5.506 17.191 1.00 93.56 474 LEU A N 1
ATOM 3670 C CA . LEU A 1 474 ? 3.676 -5.609 16.939 1.00 93.56 474 LEU A CA 1
ATOM 3671 C C . LEU A 1 474 ? 3.107 -4.222 16.630 1.00 93.56 474 LEU A C 1
ATOM 3673 O O . LEU A 1 474 ? 3.212 -3.307 17.447 1.00 93.56 474 LEU A O 1
ATOM 3677 N N . ALA A 1 475 ? 2.481 -4.078 15.465 1.00 92.81 475 ALA A N 1
ATOM 3678 C CA . ALA A 1 475 ? 1.765 -2.872 15.074 1.00 92.81 475 ALA A CA 1
ATOM 3679 C C . ALA A 1 475 ? 0.306 -2.941 15.560 1.00 92.81 475 ALA A C 1
ATOM 3681 O O . ALA A 1 475 ? -0.425 -3.867 15.210 1.00 92.81 475 ALA A O 1
ATOM 3682 N N . VAL A 1 476 ? -0.114 -1.975 16.378 1.00 93.69 476 VAL A N 1
ATOM 3683 C CA . VAL A 1 476 ? -1.459 -1.908 16.968 1.00 93.69 476 VAL A CA 1
ATOM 3684 C C . VAL A 1 476 ? -2.250 -0.790 16.305 1.00 93.69 476 VAL A C 1
ATOM 3686 O O . VAL A 1 476 ? -1.806 0.358 16.281 1.00 93.69 476 VAL A O 1
ATOM 3689 N N . TRP A 1 477 ? -3.426 -1.125 15.778 1.00 93.19 477 TRP A N 1
ATOM 3690 C CA . TRP A 1 477 ? -4.373 -0.158 15.230 1.00 93.19 477 TRP A CA 1
ATOM 3691 C C . TRP A 1 477 ? -5.216 0.460 16.354 1.00 93.19 477 TRP A C 1
ATOM 3693 O O . TRP A 1 477 ? -5.909 -0.276 17.058 1.00 93.19 477 TRP A O 1
ATOM 3703 N N . PRO A 1 478 ? -5.148 1.784 16.560 1.00 94.25 478 PRO A N 1
ATOM 3704 C CA . PRO A 1 478 ? -5.914 2.456 17.602 1.00 94.25 478 PRO A CA 1
ATOM 3705 C C . PRO A 1 478 ? -7.342 2.790 17.159 1.00 94.25 478 PRO A C 1
ATOM 3707 O O . PRO A 1 478 ? -7.683 2.705 15.981 1.00 94.25 478 PRO A O 1
ATOM 3710 N N . ARG A 1 479 ? -8.166 3.223 18.119 1.00 94.31 479 ARG A N 1
ATOM 3711 C CA . ARG A 1 479 ? -9.483 3.826 17.871 1.00 94.31 479 ARG A CA 1
ATOM 3712 C C . ARG A 1 479 ? -9.586 5.157 18.592 1.00 94.31 479 ARG A C 1
ATOM 3714 O O . ARG A 1 479 ? -9.161 5.270 19.747 1.00 94.31 479 ARG A O 1
ATOM 3721 N N . ASN A 1 480 ? -10.214 6.132 17.947 1.00 95.50 480 ASN A N 1
ATOM 3722 C CA . ASN A 1 480 ? -10.486 7.414 18.581 1.00 95.50 480 ASN A CA 1
ATOM 3723 C C . ASN A 1 480 ? -11.522 7.257 19.713 1.00 95.50 480 ASN A C 1
ATOM 3725 O O . ASN A 1 480 ? -12.444 6.445 19.597 1.00 95.50 480 ASN A O 1
ATOM 3729 N N . PRO A 1 481 ? -11.415 8.023 20.815 1.00 93.94 481 PRO A N 1
ATOM 3730 C CA . PRO A 1 481 ? -12.383 7.960 21.908 1.00 93.94 481 PRO A CA 1
ATOM 3731 C C . PRO A 1 481 ? -13.796 8.336 21.443 1.00 93.94 481 PRO A C 1
ATOM 3733 O O . PRO A 1 481 ? -14.001 9.438 20.936 1.00 93.94 481 PRO A O 1
ATOM 3736 N N . VAL A 1 482 ? -14.763 7.435 21.642 1.00 94.06 482 VAL A N 1
ATOM 3737 C CA . VAL A 1 482 ? -16.156 7.609 21.187 1.00 94.06 482 VAL A CA 1
ATOM 3738 C C . VAL A 1 482 ? -16.782 8.887 21.744 1.00 94.06 482 VAL A C 1
ATOM 3740 O O . VAL A 1 482 ? -17.381 9.649 20.995 1.00 94.06 482 VAL A O 1
ATOM 3743 N N . ASP A 1 483 ? -16.558 9.170 23.026 1.00 94.62 483 ASP A N 1
ATOM 3744 C CA . ASP A 1 483 ? -17.033 10.373 23.711 1.00 94.62 483 ASP A CA 1
ATOM 3745 C C . ASP A 1 483 ? -16.565 11.660 23.012 1.00 94.62 483 ASP A C 1
ATOM 3747 O O . ASP A 1 483 ? -17.359 12.553 22.721 1.00 94.62 483 ASP A O 1
ATOM 3751 N N . ARG A 1 484 ? -15.282 11.724 22.639 1.00 94.44 484 ARG A N 1
ATOM 3752 C CA . ARG A 1 484 ? -14.724 12.892 21.945 1.00 94.44 484 ARG A CA 1
ATOM 3753 C C . ARG A 1 484 ? -15.138 12.960 20.472 1.00 94.44 484 ARG A C 1
ATOM 3755 O O . ARG A 1 484 ? -15.233 14.052 19.914 1.00 94.44 484 ARG A O 1
ATOM 3762 N N . VAL A 1 485 ? -15.372 11.814 19.833 1.00 96.94 485 VAL A N 1
ATOM 3763 C CA . VAL A 1 485 ? -15.910 11.742 18.465 1.00 96.94 485 VAL A CA 1
ATOM 3764 C C . VAL A 1 485 ? -17.339 12.285 18.419 1.00 96.94 485 VAL A C 1
ATOM 3766 O O . VAL A 1 485 ? -17.668 13.054 17.519 1.00 96.94 485 VAL A O 1
ATOM 3769 N N . GLU A 1 486 ? -18.181 11.947 19.394 1.00 96.69 486 GLU A N 1
ATOM 3770 C CA . GLU A 1 486 ? -19.551 12.462 19.484 1.00 96.69 486 GLU A CA 1
ATOM 3771 C C . GLU A 1 486 ? -19.578 13.978 19.720 1.00 96.69 486 GLU A C 1
ATOM 3773 O O . GLU A 1 486 ? -20.349 14.694 19.074 1.00 96.69 486 GLU A O 1
ATOM 3778 N N . GLU A 1 487 ? -18.685 14.497 20.571 1.00 96.50 487 GLU A N 1
ATOM 3779 C CA . GLU A 1 487 ? -18.483 15.942 20.738 1.00 96.50 487 GLU A CA 1
ATOM 3780 C C . GLU A 1 487 ? -18.089 16.624 19.421 1.00 96.50 487 GLU A C 1
ATOM 3782 O O . GLU A 1 487 ? -18.632 17.680 19.077 1.00 96.50 487 GLU A O 1
ATOM 3787 N N . PHE A 1 488 ? -17.174 16.012 18.664 1.00 96.50 488 PHE A N 1
ATOM 3788 C CA . PHE A 1 488 ? -16.761 16.510 17.355 1.00 96.50 488 PHE A CA 1
ATOM 3789 C C . PHE A 1 488 ? -17.919 16.506 16.349 1.00 96.50 488 PHE A C 1
ATOM 3791 O O . PHE A 1 488 ? -18.159 17.524 15.697 1.00 96.50 488 PHE A O 1
ATOM 3798 N N . CYS A 1 489 ? -18.694 15.419 16.272 1.00 96.81 489 CYS A N 1
ATOM 3799 C CA . CYS A 1 489 ? -19.872 15.331 15.405 1.00 96.81 489 CYS A CA 1
ATOM 3800 C C . CYS A 1 489 ? -20.871 16.448 15.726 1.00 96.81 489 CYS A C 1
ATOM 3802 O O . CYS A 1 489 ? -21.282 17.193 14.836 1.00 96.81 489 CYS A O 1
ATOM 3804 N N . LYS A 1 490 ? -21.181 16.646 17.014 1.00 96.44 490 LYS A N 1
ATOM 3805 C CA . LYS A 1 490 ? -22.079 17.712 17.475 1.00 96.44 490 LYS A CA 1
ATOM 3806 C C . LYS A 1 490 ? -21.576 19.103 17.084 1.00 96.44 490 LYS A C 1
ATOM 3808 O O . LYS A 1 490 ? -22.365 19.935 16.644 1.00 96.44 490 LYS A O 1
ATOM 3813 N N . MET A 1 491 ? -20.276 19.362 17.223 1.00 95.31 491 MET A N 1
ATOM 3814 C CA . MET A 1 491 ? -19.657 20.634 16.832 1.00 95.31 491 MET A CA 1
ATOM 3815 C C . MET A 1 491 ? -19.714 20.880 15.316 1.00 95.31 491 MET A C 1
ATOM 3817 O O . MET A 1 491 ? -19.884 22.021 14.880 1.00 95.31 491 MET A O 1
ATOM 3821 N N . MET A 1 492 ? -19.565 19.823 14.519 1.00 95.12 492 MET A N 1
ATOM 3822 C CA . MET A 1 492 ? -19.657 19.883 13.059 1.00 95.12 492 MET A CA 1
ATOM 3823 C C . MET A 1 492 ? -21.106 19.913 12.551 1.00 95.12 492 MET A C 1
ATOM 3825 O O . MET A 1 492 ? -21.319 20.115 11.360 1.00 95.12 492 MET A O 1
ATOM 3829 N N . GLY A 1 493 ? -22.100 19.746 13.433 1.00 94.81 493 GLY A N 1
ATOM 3830 C CA . GLY A 1 493 ? -23.512 19.654 13.052 1.00 94.81 493 GLY A CA 1
ATOM 3831 C C . GLY A 1 493 ? -23.871 18.328 12.374 1.00 94.81 493 GLY A C 1
ATOM 3832 O O . GLY A 1 493 ? -24.831 18.271 11.612 1.00 94.81 493 GLY A O 1
ATOM 3833 N N . LEU A 1 494 ? -23.092 17.276 12.630 1.00 94.94 494 LEU A N 1
ATOM 3834 C CA . LEU A 1 494 ? -23.269 15.941 12.069 1.00 94.94 494 LEU A CA 1
ATOM 3835 C C . LEU A 1 494 ? -24.004 15.035 13.063 1.00 94.94 494 LEU A C 1
ATOM 3837 O O . LEU A 1 494 ? -23.736 15.055 14.265 1.00 94.94 494 LEU A O 1
ATOM 3841 N N . ASP A 1 495 ? -24.905 14.204 12.547 1.00 94.56 495 ASP A N 1
ATOM 3842 C CA . ASP A 1 495 ? -25.578 13.169 13.328 1.00 94.56 495 ASP A CA 1
ATOM 3843 C C . ASP A 1 495 ? -24.689 11.921 13.409 1.00 94.56 495 ASP A C 1
ATOM 3845 O O . ASP A 1 495 ? -24.484 11.229 12.414 1.00 94.56 495 ASP A O 1
ATOM 3849 N N . ALA A 1 496 ? -24.154 11.639 14.598 1.00 95.50 496 ALA A N 1
ATOM 3850 C CA . ALA A 1 496 ? -23.227 10.536 14.838 1.00 95.50 496 ALA A CA 1
ATOM 3851 C C . ALA A 1 496 ? -23.826 9.152 14.501 1.00 95.50 496 ALA A C 1
ATOM 3853 O O . ALA A 1 496 ? -23.096 8.259 14.061 1.00 95.50 496 ALA A O 1
ATOM 3854 N N . GLY A 1 497 ? -25.142 8.978 14.671 1.00 94.81 497 GLY A N 1
ATOM 3855 C CA . GLY A 1 497 ? -25.851 7.732 14.360 1.00 94.81 497 GLY A CA 1
ATOM 3856 C C . GLY A 1 497 ? -26.185 7.573 12.877 1.00 94.81 497 GLY A C 1
ATOM 3857 O O . GLY A 1 497 ? -26.616 6.504 12.451 1.00 94.81 497 GLY A O 1
ATOM 3858 N N . GLN A 1 498 ? -25.986 8.616 12.065 1.00 95.56 498 GLN A N 1
ATOM 3859 C CA . GLN A 1 498 ? -26.319 8.575 10.649 1.00 95.56 498 GLN A CA 1
ATOM 3860 C C . GLN A 1 498 ? -25.485 7.516 9.927 1.00 95.56 498 GLN A C 1
ATOM 3862 O O . GLN A 1 498 ? -24.255 7.568 9.922 1.00 95.56 498 GLN A O 1
ATOM 3867 N N . GLN A 1 499 ? -26.167 6.562 9.299 1.00 95.31 499 GLN A N 1
ATOM 3868 C CA . GLN A 1 499 ? -25.531 5.536 8.486 1.00 95.31 499 GLN A CA 1
ATOM 3869 C C . GLN A 1 499 ? -25.114 6.105 7.130 1.00 95.31 499 GLN A C 1
ATOM 3871 O O . GLN A 1 499 ? -25.848 6.892 6.518 1.00 95.31 499 GLN A O 1
ATOM 3876 N N . LEU A 1 500 ? -23.940 5.681 6.680 1.00 94.50 500 LEU A N 1
ATOM 3877 C CA . LEU A 1 500 ? -23.266 6.107 5.468 1.00 94.50 500 LEU A CA 1
ATOM 3878 C C . LEU A 1 500 ? -22.956 4.889 4.604 1.00 94.50 500 LEU A C 1
ATOM 3880 O O . LEU A 1 500 ? -22.573 3.833 5.112 1.00 94.50 500 LEU A O 1
ATOM 3884 N N . ARG A 1 501 ? -23.058 5.087 3.292 1.00 93.62 501 ARG A N 1
ATOM 3885 C CA . ARG A 1 501 ? -22.445 4.230 2.288 1.00 93.62 501 ARG A CA 1
ATOM 3886 C C . ARG A 1 501 ? -21.379 5.029 1.543 1.00 93.62 501 ARG A C 1
ATOM 3888 O O . ARG A 1 501 ? -21.707 6.002 0.863 1.00 93.62 501 ARG A O 1
ATOM 3895 N N . VAL A 1 502 ? -20.116 4.652 1.699 1.00 92.44 502 VAL A N 1
ATOM 3896 C CA . VAL A 1 502 ? -18.958 5.328 1.105 1.00 92.44 502 VAL A CA 1
ATOM 3897 C C . VAL A 1 502 ? -18.497 4.542 -0.114 1.00 92.44 502 VAL A C 1
ATOM 3899 O O . VAL A 1 502 ? -18.083 3.394 -0.004 1.00 92.44 502 VAL A O 1
ATOM 3902 N N . VAL A 1 503 ? -18.556 5.165 -1.288 1.00 90.50 503 VAL A N 1
ATOM 3903 C CA . VAL A 1 503 ? -18.178 4.539 -2.558 1.00 90.50 503 VAL A CA 1
ATOM 3904 C C . VAL A 1 503 ? -17.001 5.308 -3.163 1.00 90.50 503 VAL A C 1
ATOM 3906 O O . VAL A 1 503 ? -17.146 6.507 -3.419 1.00 90.50 503 VAL A O 1
ATOM 3909 N N . PRO A 1 504 ? -15.840 4.674 -3.408 1.00 85.75 504 PRO A N 1
ATOM 3910 C CA . PRO A 1 504 ? -14.741 5.329 -4.109 1.00 85.75 504 PRO A CA 1
ATOM 3911 C C . PRO A 1 504 ? -15.164 5.683 -5.543 1.00 85.75 504 PRO A C 1
ATOM 3913 O O . PRO A 1 504 ? -15.748 4.863 -6.253 1.00 85.75 504 PRO A O 1
ATOM 3916 N N . LEU A 1 505 ? -14.885 6.916 -5.966 1.00 85.19 505 LEU A N 1
ATOM 3917 C CA . LEU A 1 505 ? -15.049 7.355 -7.353 1.00 85.19 505 LEU A CA 1
ATOM 3918 C C . LEU A 1 505 ? -13.820 6.952 -8.184 1.00 85.19 505 LEU A C 1
ATOM 3920 O O . LEU A 1 505 ? -12.826 6.461 -7.644 1.00 85.19 505 LEU A O 1
ATOM 3924 N N . GLU A 1 506 ? -13.891 7.116 -9.509 1.00 66.50 506 GLU A N 1
ATOM 3925 C CA . GLU A 1 506 ? -12.804 6.731 -10.420 1.00 66.50 506 GLU A CA 1
ATOM 3926 C C . GLU A 1 506 ? -11.449 7.267 -9.922 1.00 66.50 506 GLU A C 1
ATOM 3928 O O . GLU A 1 506 ? -11.334 8.444 -9.586 1.00 66.50 506 GLU A O 1
ATOM 3933 N N . SER A 1 507 ? -10.430 6.398 -9.871 1.00 59.19 507 SER A N 1
ATOM 3934 C CA . SER A 1 507 ? -9.061 6.640 -9.364 1.00 59.19 507 SER A CA 1
ATOM 3935 C C . SER A 1 507 ? -8.866 6.770 -7.842 1.00 59.19 507 SER A C 1
ATOM 3937 O O . SER A 1 507 ? -7.720 6.852 -7.387 1.00 59.19 507 SER A O 1
ATOM 3939 N N . ALA A 1 508 ? -9.930 6.736 -7.032 1.00 65.44 508 ALA A N 1
ATOM 3940 C CA . ALA A 1 508 ? -9.805 6.744 -5.576 1.00 65.44 508 ALA A CA 1
ATOM 3941 C C . ALA A 1 508 ? -9.389 5.369 -5.027 1.00 65.44 508 ALA A C 1
ATOM 3943 O O . ALA A 1 508 ? -9.829 4.321 -5.500 1.00 65.44 508 ALA A O 1
ATOM 3944 N N . ARG A 1 509 ? -8.542 5.360 -3.991 1.00 68.06 509 ARG A N 1
ATOM 3945 C CA . ARG A 1 509 ? -8.136 4.117 -3.321 1.00 68.06 509 ARG A CA 1
ATOM 3946 C C . ARG A 1 509 ? -9.306 3.554 -2.514 1.00 68.06 509 ARG A C 1
ATOM 3948 O O . ARG A 1 509 ? -9.928 4.278 -1.743 1.00 68.06 509 ARG A O 1
ATOM 3955 N N . ASN A 1 510 ? -9.540 2.251 -2.609 1.00 73.38 510 ASN A N 1
ATOM 3956 C CA . ASN A 1 510 ? -10.578 1.579 -1.832 1.00 73.38 510 ASN A CA 1
ATOM 3957 C C . ASN A 1 510 ? -10.053 1.129 -0.454 1.00 73.38 510 ASN A C 1
ATOM 3959 O O . ASN A 1 510 ? -9.735 -0.040 -0.259 1.00 73.38 510 ASN A O 1
ATOM 3963 N N . TRP A 1 511 ? -9.878 2.071 0.479 1.00 81.75 511 TRP A N 1
ATOM 3964 C CA . TRP A 1 511 ? -9.396 1.789 1.846 1.00 81.75 511 TRP A CA 1
ATOM 3965 C C . TRP A 1 511 ? -10.424 2.100 2.941 1.00 81.75 511 TRP A C 1
ATOM 3967 O O . TRP A 1 511 ? -10.295 1.608 4.061 1.00 81.75 511 TRP A O 1
ATOM 3977 N N . CYS A 1 512 ? -11.420 2.936 2.641 1.00 86.81 512 CYS A N 1
ATOM 3978 C CA . CYS A 1 512 ? -12.505 3.264 3.558 1.00 86.81 512 CYS A CA 1
ATOM 3979 C C . CYS A 1 512 ? -13.560 2.143 3.498 1.00 86.81 512 CYS A C 1
ATOM 3981 O O . CYS A 1 512 ? -13.922 1.753 2.386 1.00 86.81 512 CYS A O 1
ATOM 3983 N N . PRO A 1 513 ? -14.059 1.618 4.633 1.00 90.44 513 PRO A N 1
ATOM 3984 C CA . PRO A 1 513 ? -15.150 0.647 4.617 1.00 90.44 513 PRO A CA 1
ATOM 3985 C C . PRO A 1 513 ? -16.380 1.191 3.875 1.00 90.44 513 PRO A C 1
ATOM 3987 O O . PRO A 1 513 ? -16.681 2.379 3.963 1.00 90.44 513 PRO A O 1
ATOM 3990 N N . GLU A 1 514 ? -17.093 0.326 3.149 1.00 90.88 514 GLU A N 1
ATOM 3991 C CA . GLU A 1 514 ? -18.237 0.761 2.336 1.00 90.88 514 GLU A CA 1
ATOM 3992 C C . GLU A 1 514 ? -19.438 1.156 3.202 1.00 90.88 514 GLU A C 1
ATOM 3994 O O . GLU A 1 514 ? -20.106 2.136 2.894 1.00 90.88 514 GLU A O 1
ATOM 3999 N N . GLU A 1 515 ? -19.706 0.441 4.297 1.00 92.44 515 GLU A N 1
ATOM 4000 C CA . GLU A 1 515 ? -20.853 0.690 5.177 1.00 92.44 515 GLU A CA 1
ATOM 4001 C C . GLU A 1 515 ? -20.406 0.963 6.614 1.00 92.44 515 GLU A C 1
ATOM 4003 O O . GLU A 1 515 ? -19.718 0.154 7.237 1.00 92.44 515 GLU A O 1
ATOM 4008 N N . LEU A 1 516 ? -20.800 2.120 7.149 1.00 95.06 516 LEU A N 1
ATOM 4009 C CA . LEU A 1 516 ? -20.470 2.551 8.509 1.00 95.06 516 LEU A CA 1
ATOM 4010 C C . LEU A 1 516 ? -21.375 3.707 8.958 1.00 95.06 516 LEU A C 1
ATOM 4012 O O . LEU A 1 516 ? -22.028 4.344 8.139 1.00 95.06 516 LEU A O 1
ATOM 4016 N N . SER A 1 517 ? -21.414 4.026 10.251 1.00 96.25 517 SER A N 1
ATOM 4017 C CA . SER A 1 517 ? -22.011 5.288 10.719 1.00 96.25 517 SER A CA 1
ATOM 4018 C C . SER A 1 517 ? -21.020 6.458 10.711 1.00 96.25 517 SER A C 1
ATOM 4020 O O . SER A 1 517 ? -19.804 6.258 10.706 1.00 96.25 517 SER A O 1
ATOM 4022 N N . VAL A 1 518 ? -21.518 7.699 10.780 1.00 96.62 518 VAL A N 1
ATOM 4023 C CA . VAL A 1 518 ? -20.683 8.906 10.959 1.00 96.62 518 VAL A CA 1
ATOM 4024 C C . VAL A 1 518 ? -19.754 8.759 12.168 1.00 96.62 518 VAL A C 1
ATOM 4026 O O . VAL A 1 518 ? -18.564 9.057 12.075 1.00 96.62 518 VAL A O 1
ATOM 4029 N N . ARG A 1 519 ? -20.265 8.243 13.294 1.00 96.88 519 ARG A N 1
ATOM 4030 C CA . ARG A 1 519 ? -19.450 7.928 14.476 1.00 96.88 519 ARG A CA 1
ATOM 4031 C C . ARG A 1 519 ? -18.323 6.961 14.119 1.00 96.88 519 ARG A C 1
ATOM 4033 O O . ARG A 1 519 ? -17.173 7.223 14.448 1.00 96.88 519 ARG A O 1
ATOM 4040 N N . GLN A 1 520 ? -18.633 5.866 13.425 1.00 96.94 520 GLN A N 1
ATOM 4041 C CA . GLN A 1 520 ? -17.637 4.859 13.058 1.00 96.94 520 GLN A CA 1
ATOM 4042 C C . GLN A 1 520 ? -16.561 5.403 12.111 1.00 96.94 520 GLN A C 1
ATOM 4044 O O . GLN A 1 520 ? -15.400 5.028 12.264 1.00 96.94 520 GLN A O 1
ATOM 4049 N N . LEU A 1 521 ? -16.905 6.338 11.219 1.00 96.44 521 LEU A N 1
ATOM 4050 C CA . LEU A 1 521 ? -15.945 6.994 10.323 1.00 96.44 521 LEU A CA 1
ATOM 4051 C C . LEU A 1 521 ? -14.862 7.702 11.139 1.00 96.44 521 LEU A C 1
ATOM 4053 O O . LEU A 1 521 ? -13.666 7.524 10.925 1.00 96.44 521 LEU A O 1
ATOM 4057 N N . PHE A 1 522 ? -15.279 8.474 12.135 1.00 97.50 522 PHE A N 1
ATOM 4058 C CA . PHE A 1 522 ? -14.356 9.224 12.977 1.00 97.50 522 PHE A CA 1
ATOM 4059 C C . PHE A 1 522 ? -13.753 8.395 14.117 1.00 97.50 522 PHE A C 1
ATOM 4061 O O . PHE A 1 522 ? -12.738 8.798 14.674 1.00 97.50 522 PHE A O 1
ATOM 4068 N N . THR A 1 523 ? -14.331 7.244 14.474 1.00 96.44 523 THR A N 1
ATOM 4069 C CA . THR A 1 523 ? -13.782 6.339 15.497 1.00 96.44 523 THR A CA 1
ATOM 4070 C C . THR A 1 523 ? -12.723 5.388 14.941 1.00 96.44 523 THR A C 1
ATOM 4072 O O . THR A 1 523 ? -11.689 5.206 15.585 1.00 96.44 523 THR A O 1
ATOM 4075 N N . HIS A 1 524 ? -12.979 4.779 13.780 1.00 94.81 524 HIS A N 1
ATOM 4076 C CA . HIS A 1 524 ? -12.187 3.660 13.248 1.00 94.81 524 HIS A CA 1
ATOM 4077 C C . HIS A 1 524 ? -11.389 3.999 11.994 1.00 94.81 524 HIS A C 1
ATOM 4079 O O . HIS A 1 524 ? -10.487 3.243 11.644 1.00 94.81 524 HIS A O 1
ATOM 4085 N N . VAL A 1 525 ? -11.707 5.101 11.311 1.00 94.12 525 VAL A N 1
ATOM 4086 C CA . VAL A 1 525 ? -11.178 5.362 9.967 1.00 94.12 525 VAL A CA 1
ATOM 4087 C C . VAL A 1 525 ? -10.299 6.610 9.932 1.00 94.12 525 VAL A C 1
ATOM 4089 O O . VAL A 1 525 ? -9.137 6.500 9.558 1.00 94.12 525 VAL A O 1
ATOM 4092 N N . LEU A 1 526 ? -10.805 7.781 10.331 1.00 95.50 526 LEU A N 1
ATOM 4093 C CA . LEU A 1 526 ? -10.103 9.066 10.176 1.00 95.50 526 LEU A CA 1
ATOM 4094 C C . LEU A 1 526 ? -9.339 9.503 11.434 1.00 95.50 526 LEU A C 1
ATOM 4096 O O . LEU A 1 526 ? -9.877 9.483 12.540 1.00 95.50 526 LEU A O 1
ATOM 4100 N N . ASP A 1 527 ? -8.110 9.987 11.258 1.00 94.00 527 ASP A N 1
ATOM 4101 C CA . ASP A 1 527 ? -7.239 10.485 12.327 1.00 94.00 527 ASP A CA 1
ATOM 4102 C C . ASP A 1 527 ? -7.546 11.948 12.709 1.00 94.00 527 ASP A C 1
ATOM 4104 O O . ASP A 1 527 ? -6.775 12.885 12.473 1.00 94.00 527 ASP A O 1
ATOM 4108 N N . ILE A 1 528 ? -8.712 12.166 13.323 1.00 95.12 528 ILE A N 1
ATOM 4109 C CA . ILE A 1 528 ? -9.146 13.508 13.746 1.00 95.12 528 ILE A CA 1
ATOM 4110 C C . ILE A 1 528 ? -8.330 14.074 14.926 1.00 95.12 528 ILE A C 1
ATOM 4112 O O . ILE A 1 528 ? -8.340 15.287 15.155 1.00 95.12 528 ILE A O 1
ATOM 4116 N N . PHE A 1 529 ? -7.615 13.222 15.668 1.00 92.44 529 PHE A N 1
ATOM 4117 C CA . PHE A 1 529 ? -6.714 13.624 16.755 1.00 92.44 529 PHE A CA 1
ATOM 4118 C C . PHE A 1 529 ? -5.238 13.668 16.326 1.00 92.44 529 PHE A C 1
ATOM 4120 O O . PHE A 1 529 ? -4.365 13.932 17.149 1.00 92.44 529 PHE A O 1
ATOM 4127 N N . GLY A 1 530 ? -4.962 13.473 15.039 1.00 89.19 530 GLY A N 1
ATOM 4128 C CA . GLY A 1 530 ? -3.652 13.659 14.440 1.00 89.19 530 GLY A CA 1
ATOM 4129 C C . GLY A 1 530 ? -3.298 15.129 14.234 1.00 89.19 530 GLY A C 1
ATOM 4130 O O . GLY A 1 530 ? -4.156 16.018 14.243 1.00 89.19 530 GLY A O 1
ATOM 4131 N N . LYS A 1 531 ? -2.004 15.379 14.018 1.00 86.56 531 LYS A N 1
ATOM 4132 C CA . LYS A 1 531 ? -1.454 16.708 13.720 1.00 86.56 531 LYS A CA 1
ATOM 4133 C C . LYS A 1 531 ? -1.765 17.086 12.255 1.00 86.56 531 LYS A C 1
ATOM 4135 O O . LYS A 1 531 ? -1.324 16.352 11.368 1.00 86.56 531 LYS A O 1
ATOM 4140 N N . PRO A 1 532 ? -2.457 18.209 11.984 1.00 88.62 532 PRO A N 1
ATOM 4141 C CA . PRO A 1 532 ? -2.706 18.686 10.627 1.00 88.62 532 PRO A CA 1
ATOM 4142 C C . PRO A 1 532 ? -1.415 19.203 9.979 1.00 88.62 532 PRO A C 1
ATOM 4144 O O . PRO A 1 532 ? -0.556 19.764 10.660 1.00 88.62 532 PRO A O 1
ATOM 4147 N N . ASN A 1 533 ? -1.296 19.035 8.661 1.00 85.56 533 ASN A N 1
ATOM 4148 C CA . ASN A 1 533 ? -0.217 19.607 7.847 1.00 85.56 533 ASN A CA 1
ATOM 4149 C C . ASN A 1 533 ? -0.693 20.873 7.115 1.00 85.56 533 ASN A C 1
ATOM 4151 O O . ASN A 1 533 ? -1.889 21.166 7.094 1.00 85.56 533 ASN A O 1
ATOM 4155 N N . ARG A 1 534 ? 0.207 21.619 6.462 1.00 86.00 534 ARG A N 1
ATOM 4156 C CA . ARG A 1 534 ? -0.182 22.840 5.723 1.00 86.00 534 ARG A CA 1
ATOM 4157 C C . ARG A 1 534 ? -1.221 22.611 4.629 1.00 86.00 534 ARG A C 1
ATOM 4159 O O . ARG A 1 534 ? -2.098 23.453 4.450 1.00 86.00 534 ARG A O 1
ATOM 4166 N N . LYS A 1 535 ? -1.172 21.463 3.945 1.00 86.25 535 LYS A N 1
ATOM 4167 C CA . LYS A 1 535 ? -2.161 21.099 2.916 1.00 86.25 535 LYS A CA 1
ATOM 4168 C C . LYS A 1 535 ? -3.578 21.028 3.487 1.00 86.25 535 LYS A C 1
ATOM 4170 O O . LYS A 1 535 ? -4.518 21.442 2.817 1.00 86.25 535 LYS A O 1
ATOM 4175 N N . PHE A 1 536 ? -3.734 20.562 4.727 1.00 91.31 536 PHE A N 1
ATOM 4176 C CA . PHE A 1 536 ? -5.024 20.562 5.411 1.00 91.31 536 PHE A CA 1
ATOM 4177 C C . PHE A 1 536 ? -5.563 21.985 5.619 1.00 91.31 536 PHE A C 1
ATOM 4179 O O . PHE A 1 536 ? -6.734 22.225 5.341 1.00 91.31 536 PHE A O 1
ATOM 4186 N N . PHE A 1 537 ? -4.729 22.938 6.057 1.00 91.69 537 PHE A N 1
ATOM 4187 C CA . PHE A 1 537 ? -5.146 24.339 6.236 1.00 91.69 537 PHE A CA 1
ATOM 4188 C C . PHE A 1 537 ? -5.537 24.999 4.908 1.00 91.69 537 PHE A C 1
ATOM 4190 O O . PHE A 1 537 ? -6.554 25.691 4.851 1.00 91.69 537 PHE A O 1
ATOM 4197 N N . ASP A 1 538 ? -4.773 24.737 3.845 1.00 89.56 538 ASP A N 1
ATOM 4198 C CA . ASP A 1 538 ? -5.062 25.230 2.493 1.00 89.56 538 ASP A CA 1
ATOM 4199 C C . ASP A 1 538 ? -6.407 24.695 1.990 1.00 89.56 538 ASP A C 1
ATOM 4201 O O . ASP A 1 538 ? -7.304 25.471 1.660 1.00 89.56 538 ASP A O 1
ATOM 4205 N N . ALA A 1 539 ? -6.612 23.377 2.061 1.00 91.06 539 ALA A N 1
ATOM 4206 C CA . ALA A 1 539 ? -7.875 22.749 1.685 1.00 91.06 539 ALA A CA 1
ATOM 4207 C C . ALA A 1 539 ? -9.052 23.255 2.536 1.00 91.06 539 ALA A C 1
ATOM 4209 O O . ALA A 1 539 ? -10.127 23.533 2.008 1.00 91.06 539 ALA A O 1
ATOM 4210 N N . LEU A 1 540 ? -8.854 23.422 3.847 1.00 93.94 540 LEU A N 1
ATOM 4211 C CA . LEU A 1 540 ? -9.893 23.887 4.765 1.00 93.94 540 LEU A CA 1
ATOM 4212 C C . LEU A 1 540 ? -10.315 25.335 4.488 1.00 93.94 540 LEU A C 1
ATOM 4214 O O . LEU A 1 540 ? -11.493 25.663 4.648 1.00 93.94 540 LEU A O 1
ATOM 4218 N N . SER A 1 541 ? -9.391 26.181 4.024 1.00 93.69 541 SER A N 1
ATOM 4219 C CA . SER A 1 541 ? -9.673 27.578 3.667 1.00 93.69 541 SER A CA 1
ATOM 4220 C C . SER A 1 541 ? -10.757 27.713 2.590 1.00 93.69 541 SER A C 1
ATOM 4222 O O . SER A 1 541 ? -11.518 28.683 2.593 1.00 93.69 541 SER A O 1
ATOM 4224 N N . LEU A 1 542 ? -10.884 26.715 1.707 1.00 93.19 542 LEU A N 1
ATOM 4225 C CA . LEU A 1 542 ? -11.875 26.692 0.630 1.00 93.19 542 LEU A CA 1
ATOM 4226 C C . LEU A 1 542 ? -13.307 26.487 1.143 1.00 93.19 542 LEU A C 1
ATOM 4228 O O . LEU A 1 542 ? -14.261 26.808 0.437 1.00 93.19 542 LEU A O 1
ATOM 4232 N N . PHE A 1 543 ? -13.461 25.988 2.372 1.00 94.56 543 PHE A N 1
ATOM 4233 C CA . PHE A 1 543 ? -14.752 25.711 3.006 1.00 94.56 543 PHE A CA 1
ATOM 4234 C C . PHE A 1 543 ? -15.109 26.706 4.116 1.00 94.56 543 PHE A C 1
ATOM 4236 O O . PHE A 1 543 ? -16.124 26.517 4.788 1.00 94.56 543 PHE A O 1
ATOM 4243 N N . ALA A 1 544 ? -14.292 27.742 4.331 1.00 94.75 544 ALA A N 1
ATOM 4244 C CA . ALA A 1 544 ? -14.568 28.809 5.287 1.00 94.75 544 ALA A CA 1
ATOM 4245 C C . ALA A 1 544 ? -15.583 29.808 4.710 1.00 94.75 544 ALA A C 1
ATOM 4247 O O . ALA A 1 544 ? -15.312 30.478 3.713 1.00 94.75 544 ALA A O 1
ATOM 4248 N N . ALA A 1 545 ? -16.755 29.907 5.345 1.00 94.19 545 ALA A N 1
ATOM 4249 C CA . ALA A 1 545 ? -17.796 30.859 4.949 1.00 94.19 545 ALA A CA 1
ATOM 4250 C C . ALA A 1 545 ? -17.524 32.297 5.434 1.00 94.19 545 ALA A C 1
ATOM 4252 O O . ALA A 1 545 ? -18.010 33.246 4.822 1.00 94.19 545 ALA A O 1
ATOM 4253 N N . ASP A 1 546 ? -16.776 32.462 6.530 1.00 96.25 546 ASP A N 1
ATOM 4254 C CA . ASP A 1 546 ? -16.361 33.770 7.040 1.00 96.25 546 ASP A CA 1
ATOM 4255 C C . ASP A 1 546 ? -15.020 34.189 6.420 1.00 96.25 546 ASP A C 1
ATOM 4257 O O . ASP A 1 546 ? -14.049 33.429 6.412 1.00 96.25 546 ASP A O 1
ATOM 4261 N N . GLU A 1 547 ? -14.950 35.422 5.913 1.00 93.81 547 GLU A N 1
ATOM 4262 C CA . GLU A 1 547 ? -13.737 35.954 5.274 1.00 93.81 547 GLU A CA 1
ATOM 4263 C C . GLU A 1 547 ? -12.573 36.132 6.264 1.00 93.81 547 GLU A C 1
ATOM 4265 O O . GLU A 1 547 ? -11.407 36.057 5.870 1.00 93.81 547 GLU A O 1
ATOM 4270 N N . GLY A 1 548 ? -12.860 36.342 7.553 1.00 94.62 548 GLY A N 1
ATOM 4271 C CA . GLY A 1 548 ? -11.851 36.404 8.608 1.00 94.62 548 GLY A CA 1
ATOM 4272 C C . GLY A 1 548 ? -11.195 35.046 8.843 1.00 94.62 548 GLY A C 1
ATOM 4273 O O . GLY A 1 548 ? -9.967 34.949 8.783 1.00 94.62 548 GLY A O 1
ATOM 4274 N N . ASP A 1 549 ? -12.005 34.000 9.030 1.00 93.50 549 ASP A N 1
ATOM 4275 C CA . ASP A 1 549 ? -11.528 32.613 9.147 1.00 93.50 549 ASP A CA 1
ATOM 4276 C C . ASP A 1 549 ? -10.722 32.202 7.907 1.00 93.50 549 ASP A C 1
ATOM 4278 O O . ASP A 1 549 ? -9.621 31.662 8.028 1.00 93.50 549 ASP A O 1
ATOM 4282 N N . LYS A 1 550 ? -11.232 32.507 6.708 1.00 93.62 550 LYS A N 1
ATOM 4283 C CA . LYS A 1 550 ? -10.556 32.207 5.442 1.00 93.62 550 LYS A CA 1
ATOM 4284 C C . LYS A 1 550 ? -9.193 32.882 5.349 1.00 93.62 550 LYS A C 1
ATOM 4286 O O . LYS A 1 550 ? -8.203 32.228 5.027 1.00 93.62 550 LYS A O 1
ATOM 4291 N N . LYS A 1 551 ? -9.119 34.182 5.649 1.00 92.44 551 LYS A N 1
ATOM 4292 C CA . LYS A 1 551 ? -7.858 34.929 5.620 1.00 92.44 551 LYS A CA 1
ATOM 4293 C C . LYS A 1 551 ? -6.863 34.375 6.638 1.00 92.44 551 LYS A C 1
ATOM 4295 O O . LYS A 1 551 ? -5.698 34.211 6.299 1.00 92.44 551 LYS A O 1
ATOM 4300 N N . ALA A 1 552 ? -7.317 34.057 7.847 1.00 91.19 552 ALA A N 1
ATOM 4301 C CA . ALA A 1 552 ? -6.467 33.491 8.886 1.00 91.19 552 ALA A CA 1
ATOM 4302 C C . ALA A 1 552 ? -5.926 32.101 8.507 1.00 91.19 552 ALA A C 1
ATOM 4304 O O . ALA A 1 552 ? -4.735 31.856 8.681 1.00 91.19 552 ALA A O 1
ATOM 4305 N N . LEU A 1 553 ? -6.757 31.225 7.927 1.00 91.75 553 LEU A N 1
ATOM 4306 C CA . LEU A 1 553 ? -6.319 29.932 7.385 1.00 91.75 553 LEU A CA 1
ATOM 4307 C C . LEU A 1 553 ? -5.271 30.113 6.279 1.00 91.75 553 LEU A C 1
ATOM 4309 O O . LEU A 1 553 ? -4.227 29.468 6.316 1.00 91.75 553 LEU A O 1
ATOM 4313 N N . MET A 1 554 ? -5.501 31.036 5.342 1.00 89.62 554 MET A N 1
ATOM 4314 C CA . MET A 1 554 ? -4.546 31.324 4.267 1.00 89.62 554 MET A CA 1
ATOM 4315 C C . MET A 1 554 ? -3.215 31.872 4.792 1.00 89.62 554 MET A C 1
ATOM 4317 O O . MET A 1 554 ? -2.165 31.480 4.292 1.00 89.62 554 MET A O 1
ATOM 4321 N N . SER A 1 555 ? -3.230 32.714 5.828 1.00 89.81 555 SER A N 1
ATOM 4322 C CA . SER A 1 555 ? -2.001 33.226 6.447 1.00 89.81 555 SER A CA 1
ATOM 4323 C C . SER A 1 555 ? -1.139 32.124 7.072 1.00 89.81 555 SER A C 1
ATOM 4325 O O . SER A 1 555 ? 0.073 32.276 7.120 1.00 89.81 555 SER A O 1
ATOM 4327 N N . VAL A 1 556 ? -1.725 31.002 7.509 1.00 87.06 556 VAL A N 1
ATOM 4328 C CA . VAL A 1 556 ? -0.968 29.830 8.002 1.00 87.06 556 VAL A CA 1
ATOM 4329 C C . VAL A 1 556 ? -0.271 29.076 6.859 1.00 87.06 556 VAL A C 1
ATOM 4331 O O . VAL A 1 556 ? 0.772 28.455 7.060 1.00 87.06 556 VAL A O 1
ATOM 4334 N N . VAL A 1 557 ? -0.852 29.112 5.658 1.00 85.88 557 VAL A N 1
ATOM 4335 C CA . VAL A 1 557 ? -0.338 28.434 4.454 1.00 85.88 557 VAL A CA 1
ATOM 4336 C C . VAL A 1 557 ? 0.752 29.259 3.768 1.00 85.88 557 VAL A C 1
ATOM 4338 O O . VAL A 1 557 ? 1.624 28.703 3.093 1.00 85.88 557 VAL A O 1
ATOM 4341 N N . GLU A 1 558 ? 0.720 30.583 3.931 1.00 83.56 558 GLU A N 1
ATOM 4342 C CA . GLU A 1 558 ? 1.724 31.484 3.374 1.00 83.56 558 GLU A CA 1
ATOM 4343 C C . GLU A 1 558 ? 3.138 31.096 3.826 1.00 83.56 558 GLU A C 1
ATOM 4345 O O . GLU A 1 558 ? 3.432 30.921 5.006 1.00 83.56 558 GLU A O 1
ATOM 4350 N N . LYS A 1 559 ? 4.054 30.996 2.858 1.00 75.38 559 LYS A N 1
ATOM 4351 C CA . LYS A 1 559 ? 5.462 30.647 3.100 1.00 75.38 559 LYS A CA 1
ATOM 4352 C C . LYS A 1 559 ? 6.310 31.854 3.544 1.00 75.38 559 LYS A C 1
ATOM 4354 O O . LYS A 1 559 ? 7.523 31.829 3.363 1.00 75.38 559 LYS A O 1
ATOM 4359 N N . SER A 1 560 ? 5.680 32.905 4.073 1.00 80.94 560 SER A N 1
ATOM 4360 C CA . SER A 1 560 ? 6.342 34.063 4.693 1.00 80.94 560 SER A CA 1
ATOM 4361 C C . SER A 1 560 ? 6.862 33.716 6.090 1.00 80.94 560 SER A C 1
ATOM 4363 O O . SER A 1 560 ? 6.423 32.732 6.689 1.00 80.94 560 SER A O 1
ATOM 4365 N N . ASP A 1 561 ? 7.773 34.527 6.634 1.00 80.06 561 ASP A N 1
ATOM 4366 C CA . ASP A 1 561 ? 8.274 34.347 8.004 1.00 80.06 561 ASP A CA 1
ATOM 4367 C C . ASP A 1 561 ? 7.126 34.402 9.026 1.00 80.06 561 ASP A C 1
ATOM 4369 O O . ASP A 1 561 ? 7.085 33.610 9.971 1.00 80.06 561 ASP A O 1
ATOM 4373 N N . GLU A 1 562 ? 6.141 35.278 8.802 1.00 83.19 562 GLU A N 1
ATOM 4374 C CA . GLU A 1 562 ? 4.941 35.362 9.631 1.00 83.19 562 GLU A CA 1
ATOM 4375 C C . GLU A 1 562 ? 4.063 34.108 9.521 1.00 83.19 562 GLU A C 1
ATOM 4377 O O . GLU A 1 562 ? 3.625 33.582 10.544 1.00 83.19 562 GLU A O 1
ATOM 4382 N N . GLY A 1 563 ? 3.821 33.592 8.311 1.00 83.50 563 GLY A N 1
ATOM 4383 C CA . GLY A 1 563 ? 3.021 32.378 8.116 1.00 83.50 563 GLY A CA 1
ATOM 4384 C C . GLY A 1 563 ? 3.692 31.130 8.694 1.00 83.50 563 GLY A C 1
ATOM 4385 O O . GLY A 1 563 ? 3.043 30.298 9.336 1.00 83.50 563 GLY A O 1
ATOM 4386 N N . GLN A 1 564 ? 5.020 31.048 8.584 1.00 80.00 564 GLN A N 1
ATOM 4387 C CA . GLN A 1 564 ? 5.831 30.023 9.242 1.00 80.00 564 GLN A CA 1
ATOM 4388 C C . GLN A 1 564 ? 5.701 30.102 10.766 1.00 80.00 564 GLN A C 1
ATOM 4390 O O . GLN A 1 564 ? 5.494 29.078 11.412 1.00 80.00 564 GLN A O 1
ATOM 4395 N N . ALA A 1 565 ? 5.765 31.300 11.354 1.00 83.56 565 ALA A N 1
ATOM 4396 C CA . ALA A 1 565 ? 5.552 31.486 12.789 1.00 83.56 565 ALA A CA 1
ATOM 4397 C C . ALA A 1 565 ? 4.136 31.074 13.229 1.00 83.56 565 ALA A C 1
ATOM 4399 O O . ALA A 1 565 ? 4.000 30.330 14.197 1.00 83.56 565 ALA A O 1
ATOM 4400 N N . LEU A 1 566 ? 3.095 31.458 12.484 1.00 84.62 566 LEU A N 1
ATOM 4401 C CA . LEU A 1 566 ? 1.712 31.066 12.784 1.00 84.62 566 LEU A CA 1
ATOM 4402 C C . LEU A 1 566 ? 1.516 29.546 12.739 1.00 84.62 566 LEU A C 1
ATOM 4404 O O . LEU A 1 566 ? 0.890 28.969 13.630 1.00 84.62 566 LEU A O 1
ATOM 4408 N N . TYR A 1 567 ? 2.064 28.884 11.718 1.00 84.12 567 TYR A N 1
ATOM 4409 C CA . TYR A 1 567 ? 2.027 27.427 11.630 1.00 84.12 567 TYR A CA 1
ATOM 4410 C C . TYR A 1 567 ? 2.786 26.781 12.793 1.00 84.12 567 TYR A C 1
ATOM 4412 O O . TYR A 1 567 ? 2.258 25.879 13.442 1.00 84.12 567 TYR A O 1
ATOM 4420 N N . ARG A 1 568 ? 3.989 27.275 13.108 1.00 80.31 568 ARG A N 1
ATOM 4421 C CA . ARG A 1 568 ? 4.798 26.809 14.240 1.00 80.31 568 ARG A CA 1
ATOM 4422 C C . ARG A 1 568 ? 4.048 26.926 15.558 1.00 80.31 568 ARG A C 1
ATOM 4424 O O . ARG A 1 568 ? 4.072 25.974 16.324 1.00 80.31 568 ARG A O 1
ATOM 4431 N N . ASP A 1 569 ? 3.362 28.036 15.806 1.00 80.31 569 ASP A N 1
ATOM 4432 C CA . ASP A 1 569 ? 2.590 28.236 17.032 1.00 80.31 569 ASP A CA 1
ATOM 4433 C C . ASP A 1 569 ? 1.439 27.226 17.126 1.00 80.31 569 ASP A C 1
ATOM 4435 O O . ASP A 1 569 ? 1.239 26.607 18.170 1.00 80.31 569 ASP A O 1
ATOM 4439 N N . LEU A 1 570 ? 0.718 26.975 16.028 1.00 78.25 570 LEU A N 1
ATOM 4440 C CA . LEU A 1 570 ? -0.330 25.946 15.978 1.00 78.25 570 LEU A CA 1
ATOM 4441 C C . LEU A 1 570 ? 0.230 24.536 16.224 1.00 78.25 570 LEU A C 1
ATOM 4443 O O . LEU A 1 570 ? -0.349 23.751 16.978 1.00 78.25 570 LEU A O 1
ATOM 4447 N N . VAL A 1 571 ? 1.380 24.230 15.624 1.00 70.94 571 VAL A N 1
ATOM 4448 C CA . VAL A 1 571 ? 2.103 22.968 15.804 1.00 70.94 571 VAL A CA 1
ATOM 4449 C C . VAL A 1 571 ? 2.610 22.802 17.238 1.00 70.94 571 VAL A C 1
ATOM 4451 O O . VAL A 1 571 ? 2.441 21.731 17.819 1.00 70.94 571 VAL A O 1
ATOM 4454 N N . HIS A 1 572 ? 3.213 23.842 17.813 1.00 70.88 572 HIS A N 1
ATOM 4455 C CA . HIS A 1 572 ? 3.747 23.861 19.176 1.00 70.88 572 HIS A CA 1
ATOM 4456 C C . HIS A 1 572 ? 2.630 23.723 20.212 1.00 70.88 572 HIS A C 1
ATOM 4458 O O . HIS A 1 572 ? 2.794 23.074 21.240 1.00 70.88 572 HIS A O 1
ATOM 4464 N N . ASN A 1 573 ? 1.450 24.257 19.902 1.00 71.75 573 ASN A N 1
ATOM 4465 C CA . ASN A 1 573 ? 0.242 24.076 20.698 1.00 71.75 573 ASN A CA 1
ATOM 4466 C C . ASN A 1 573 ? -0.400 22.688 20.534 1.00 71.75 573 ASN A C 1
ATOM 4468 O O . ASN A 1 573 ? -1.483 22.457 21.069 1.00 71.75 573 ASN A O 1
ATOM 4472 N N . TYR A 1 574 ? 0.253 21.758 19.824 1.00 66.44 574 TYR A N 1
ATOM 4473 C CA . TYR A 1 574 ? -0.231 20.402 19.561 1.00 66.44 574 TYR A CA 1
ATOM 4474 C C . TYR A 1 574 ? -1.644 20.384 18.971 1.00 66.44 574 TYR A C 1
ATOM 4476 O O . TYR A 1 574 ? -2.453 19.529 19.335 1.00 66.44 574 TYR A O 1
ATOM 4484 N N . ALA A 1 575 ? -1.960 21.330 18.082 1.00 77.06 575 ALA A N 1
ATOM 4485 C CA . ALA A 1 575 ? -3.270 21.373 17.452 1.00 77.06 575 ALA A CA 1
ATOM 4486 C C . ALA A 1 575 ? -3.559 20.039 16.749 1.00 77.06 575 ALA A C 1
ATOM 4488 O O . ALA A 1 575 ? -2.772 19.565 15.930 1.00 77.06 575 ALA A O 1
ATOM 4489 N N . HIS A 1 576 ? -4.691 19.430 17.081 1.00 90.00 576 HIS A N 1
ATOM 4490 C CA . HIS A 1 576 ? -5.248 18.314 16.332 1.00 90.00 576 HIS A CA 1
ATOM 4491 C C . HIS A 1 576 ? -6.200 18.844 15.252 1.00 90.00 576 HIS A C 1
ATOM 4493 O O . HIS A 1 576 ? -6.669 19.981 15.359 1.00 90.00 576 HIS A O 1
ATOM 4499 N N . HIS A 1 577 ? -6.568 18.031 14.254 1.00 93.38 577 HIS A N 1
ATOM 4500 C CA . HIS A 1 577 ? -7.584 18.430 13.264 1.00 93.38 577 HIS A CA 1
ATOM 4501 C C . HIS A 1 577 ? -8.857 18.973 13.941 1.00 93.38 577 HIS A C 1
ATOM 4503 O O . HIS A 1 577 ? -9.367 20.026 13.554 1.00 93.38 577 HIS A O 1
ATOM 4509 N N . VAL A 1 578 ? -9.325 18.322 15.017 1.00 93.25 578 VAL A N 1
ATOM 4510 C CA . VAL A 1 578 ? -10.480 18.797 15.802 1.00 93.25 578 VAL A CA 1
ATOM 4511 C C . VAL A 1 578 ? -10.309 20.209 16.372 1.00 93.25 578 VAL A C 1
ATOM 4513 O O . VAL A 1 578 ? -11.290 20.945 16.459 1.00 93.25 578 VAL A O 1
ATOM 4516 N N . ASP A 1 579 ? -9.099 20.607 16.763 1.00 91.06 579 ASP A N 1
ATOM 4517 C CA . ASP A 1 579 ? -8.846 21.919 17.366 1.00 91.06 579 ASP A CA 1
ATOM 4518 C C . ASP A 1 579 ? -8.887 23.022 16.315 1.00 91.06 579 ASP A C 1
ATOM 4520 O O . ASP A 1 579 ? -9.429 24.097 16.566 1.00 91.06 579 ASP A O 1
ATOM 4524 N N . VAL A 1 580 ? -8.417 22.719 15.103 1.00 92.19 580 VAL A N 1
ATOM 4525 C CA . VAL A 1 580 ? -8.532 23.625 13.959 1.00 92.19 580 VAL A CA 1
ATOM 4526 C C . VAL A 1 580 ? -10.008 23.872 13.632 1.00 92.19 580 VAL A C 1
ATOM 4528 O O . VAL A 1 580 ? -10.424 25.021 13.511 1.00 92.19 580 VAL A O 1
ATOM 4531 N N . PHE A 1 581 ? -10.851 22.835 13.603 1.00 93.69 581 PHE A N 1
ATOM 4532 C CA . PHE A 1 581 ? -12.298 23.011 13.389 1.00 93.69 581 PHE A CA 1
ATOM 4533 C C . PHE A 1 581 ? -13.018 23.760 14.529 1.00 93.69 581 PHE A C 1
ATOM 4535 O O . PHE A 1 581 ? -14.045 24.410 14.286 1.00 93.69 581 PHE A O 1
ATOM 4542 N N . LYS A 1 582 ? -12.505 23.680 15.769 1.00 91.25 582 LYS A N 1
ATOM 4543 C CA . LYS A 1 582 ? -12.990 24.481 16.911 1.00 91.25 582 LYS A CA 1
ATOM 4544 C C . LYS A 1 582 ? -12.634 25.957 16.754 1.00 91.25 582 LYS A C 1
ATOM 4546 O O . LYS A 1 582 ? -13.452 26.813 17.102 1.00 91.25 582 LYS A O 1
ATOM 4551 N N . GLN A 1 583 ? -11.426 26.238 16.269 1.00 89.88 583 GLN A N 1
ATOM 4552 C CA . GLN A 1 583 ? -10.917 27.588 16.061 1.00 89.88 583 GLN A CA 1
ATOM 4553 C C . GLN A 1 583 ? -11.609 28.270 14.874 1.00 89.88 583 GLN A C 1
ATOM 4555 O O . GLN A 1 583 ? -12.148 29.361 15.040 1.00 89.88 583 GLN A O 1
ATOM 4560 N N . PHE A 1 584 ? -11.672 27.603 13.720 1.00 92.81 584 PHE A N 1
ATOM 4561 C CA . PHE A 1 584 ? -12.266 28.119 12.483 1.00 92.81 584 PHE A CA 1
ATOM 4562 C C . PHE A 1 584 ? -13.688 27.578 12.313 1.00 92.81 584 PHE A C 1
ATOM 4564 O O . PHE A 1 584 ? -13.943 26.559 11.663 1.00 92.81 584 PHE A O 1
ATOM 4571 N N . LYS A 1 585 ? -14.643 28.233 12.978 1.00 93.19 585 LYS A N 1
ATOM 4572 C CA . LYS A 1 585 ? -16.025 27.740 13.104 1.00 93.19 585 LYS A CA 1
ATOM 4573 C C . LYS A 1 585 ? -16.819 27.819 11.806 1.00 93.19 585 LYS A C 1
ATOM 4575 O O . LYS A 1 585 ? -17.773 27.060 11.649 1.00 93.19 585 LYS A O 1
ATOM 4580 N N . SER A 1 586 ? -16.451 28.721 10.898 1.00 95.56 586 SER A N 1
ATOM 4581 C CA . SER A 1 586 ? -17.126 28.850 9.604 1.00 95.56 586 SER A CA 1
ATOM 4582 C C . SER A 1 586 ? -16.660 27.817 8.574 1.00 95.56 586 SER A C 1
ATOM 4584 O O . SER A 1 586 ? -17.330 27.644 7.560 1.00 95.56 586 SER A O 1
ATOM 4586 N N . ALA A 1 587 ? -15.543 27.123 8.824 1.00 95.00 587 ALA A N 1
ATOM 4587 C CA . ALA A 1 587 ? -14.990 26.124 7.921 1.00 95.00 587 ALA A CA 1
ATOM 4588 C C . ALA A 1 587 ? -15.674 24.765 8.128 1.00 95.00 587 ALA A C 1
ATOM 4590 O O . ALA A 1 587 ? -15.377 24.042 9.085 1.00 95.00 587 ALA A O 1
ATOM 4591 N N . ARG A 1 588 ? -16.641 24.429 7.266 1.00 95.25 588 ARG A N 1
ATOM 4592 C CA . ARG A 1 588 ? -17.473 23.214 7.390 1.00 95.25 588 ARG A CA 1
ATOM 4593 C C . ARG A 1 588 ? -17.532 22.430 6.070 1.00 95.25 588 ARG A C 1
ATOM 4595 O O . ARG A 1 588 ? -18.519 22.537 5.344 1.00 95.25 588 ARG A O 1
ATOM 4602 N N . PRO A 1 589 ? -16.486 21.646 5.746 1.00 95.12 589 PRO A N 1
ATOM 4603 C CA . PRO A 1 589 ? -16.496 20.761 4.587 1.00 95.12 589 PRO A CA 1
ATOM 4604 C C . PRO A 1 589 ? -17.543 19.646 4.742 1.00 95.12 589 PRO A C 1
ATOM 4606 O O . PRO A 1 589 ? -17.788 19.197 5.868 1.00 95.12 589 PRO A O 1
ATOM 4609 N N . PRO A 1 590 ? -18.136 19.160 3.640 1.00 94.62 590 PRO A N 1
ATOM 4610 C CA . PRO A 1 590 ? -19.011 17.992 3.670 1.00 94.62 590 PRO A CA 1
ATOM 4611 C C . PRO A 1 590 ? -18.210 16.691 3.894 1.00 94.62 590 PRO A C 1
ATOM 4613 O O . PRO A 1 590 ? -16.984 16.671 3.759 1.00 94.62 590 PRO A O 1
ATOM 4616 N N . LEU A 1 591 ? -18.894 15.592 4.241 1.00 94.38 591 LEU A N 1
ATOM 4617 C CA . LEU A 1 591 ? -18.264 14.318 4.635 1.00 94.38 591 LEU A CA 1
ATOM 4618 C C . LEU A 1 591 ? -17.312 13.767 3.567 1.00 94.38 591 LEU A C 1
ATOM 4620 O O . LEU A 1 591 ? -16.205 13.344 3.890 1.00 94.38 591 LEU A O 1
ATOM 4624 N N . GLU A 1 592 ? -17.706 13.826 2.299 1.00 92.62 592 GLU A N 1
ATOM 4625 C CA . GLU A 1 592 ? -16.902 13.378 1.164 1.00 92.62 592 GLU A CA 1
ATOM 4626 C C . GLU A 1 592 ? -15.565 14.126 1.035 1.00 92.62 592 GLU A C 1
ATOM 4628 O O . GLU A 1 592 ? -14.571 13.547 0.599 1.00 92.62 592 GLU A O 1
ATOM 4633 N N . GLN A 1 593 ? -15.515 15.390 1.464 1.00 92.69 593 GLN A N 1
ATOM 4634 C CA . GLN A 1 593 ? -14.287 16.187 1.482 1.00 92.69 593 GLN A CA 1
ATOM 4635 C C . GLN A 1 593 ? -13.463 15.904 2.738 1.00 92.69 593 GLN A C 1
ATOM 4637 O O . GLN A 1 593 ? -12.239 15.843 2.664 1.00 92.69 593 GLN A O 1
ATOM 4642 N N . LEU A 1 594 ? -14.105 15.641 3.881 1.00 94.62 594 LEU A N 1
ATOM 4643 C CA . LEU A 1 594 ? -13.397 15.260 5.107 1.00 94.62 594 LEU A CA 1
ATOM 4644 C C . LEU A 1 594 ? -12.603 13.955 4.942 1.00 94.62 594 LEU A C 1
ATOM 4646 O O . LEU A 1 594 ? -11.488 13.878 5.451 1.00 94.62 594 LEU A O 1
ATOM 4650 N N . ILE A 1 595 ? -13.126 12.975 4.192 1.00 92.38 595 ILE A N 1
ATOM 4651 C CA . ILE A 1 595 ? -12.416 11.717 3.878 1.00 92.38 595 ILE A CA 1
ATOM 4652 C C . ILE A 1 595 ? -11.133 11.976 3.066 1.00 92.38 595 ILE A C 1
ATOM 4654 O O . ILE A 1 595 ? -10.150 11.257 3.217 1.00 92.38 595 ILE A O 1
ATOM 4658 N N . ASN A 1 596 ? -11.124 13.014 2.226 1.00 86.94 596 ASN A N 1
ATOM 4659 C CA . ASN A 1 596 ? -9.947 13.417 1.452 1.00 86.94 596 ASN A CA 1
ATOM 4660 C C . ASN A 1 596 ? -8.952 14.251 2.266 1.00 86.94 596 ASN A C 1
ATOM 4662 O O . ASN A 1 596 ? -7.748 14.184 2.032 1.00 86.94 596 ASN A O 1
ATOM 4666 N N . MET A 1 597 ? -9.460 15.089 3.170 1.00 90.75 597 MET A N 1
ATOM 4667 C CA . MET A 1 597 ? -8.664 16.078 3.894 1.00 90.75 597 MET A CA 1
ATOM 4668 C C . MET A 1 597 ? -7.989 15.511 5.142 1.00 90.75 597 MET A C 1
ATOM 4670 O O . MET A 1 597 ? -6.900 15.959 5.496 1.00 90.75 597 MET A O 1
ATOM 4674 N N . ILE A 1 598 ? -8.644 14.579 5.837 1.00 93.25 598 ILE A N 1
ATOM 4675 C CA . ILE A 1 598 ? -8.150 14.011 7.094 1.00 93.25 598 ILE A CA 1
ATOM 4676 C C . ILE A 1 598 ? -7.508 12.654 6.790 1.00 93.25 598 ILE A C 1
ATOM 4678 O O . ILE A 1 598 ? -8.157 11.803 6.180 1.00 93.25 598 ILE A O 1
ATOM 4682 N N . PRO A 1 599 ? -6.253 12.416 7.205 1.00 90.00 599 PRO A N 1
ATOM 4683 C CA . PRO A 1 599 ? -5.589 11.149 6.939 1.00 90.00 599 PRO A CA 1
ATOM 4684 C C . PRO A 1 599 ? -6.280 9.981 7.664 1.00 90.00 599 PRO A C 1
ATOM 4686 O O . PRO A 1 599 ? -6.898 10.181 8.714 1.00 90.00 599 PRO A O 1
ATOM 4689 N N . PRO A 1 600 ? -6.153 8.745 7.150 1.00 90.44 600 PRO A N 1
ATOM 4690 C CA . PRO A 1 600 ? -6.573 7.562 7.888 1.00 90.44 600 PRO A CA 1
ATOM 4691 C C . PRO A 1 600 ? -5.787 7.404 9.193 1.00 90.44 600 PRO A C 1
ATOM 4693 O O . PRO A 1 600 ? -4.612 7.779 9.268 1.00 90.44 600 PRO A O 1
ATOM 4696 N N . LEU A 1 601 ? -6.405 6.762 10.187 1.00 90.56 601 LEU A N 1
ATOM 4697 C CA . LEU A 1 601 ? -5.702 6.248 11.361 1.00 90.56 601 LEU A CA 1
ATOM 4698 C C . LEU A 1 601 ? -4.545 5.351 10.907 1.00 90.56 601 LEU A C 1
ATOM 4700 O O . LEU A 1 601 ? -4.644 4.629 9.917 1.00 90.56 601 LEU A O 1
ATOM 4704 N N . LYS A 1 602 ? -3.419 5.415 11.618 1.00 88.56 602 LYS A N 1
ATOM 4705 C CA . LYS A 1 602 ? -2.235 4.595 11.329 1.00 88.56 602 LYS A CA 1
ATOM 4706 C C . LYS A 1 602 ? -1.921 3.689 12.518 1.00 88.56 602 LYS A C 1
ATOM 4708 O O . LYS A 1 602 ? -2.089 4.110 13.668 1.00 88.56 602 LYS A O 1
ATOM 4713 N N . PRO A 1 603 ? -1.424 2.464 12.298 1.00 91.06 603 PRO A N 1
ATOM 4714 C CA . PRO A 1 603 ? -1.014 1.618 13.401 1.00 91.06 603 PRO A CA 1
ATOM 4715 C C . PRO A 1 603 ? 0.258 2.159 14.057 1.00 91.06 603 PRO A C 1
ATOM 4717 O O . PRO A 1 603 ? 1.084 2.813 13.416 1.00 91.06 603 PRO A O 1
ATOM 4720 N N . ARG A 1 604 ? 0.427 1.882 15.350 1.00 91.38 604 ARG A N 1
ATOM 4721 C CA . ARG A 1 604 ? 1.637 2.222 16.109 1.00 91.38 604 ARG A CA 1
ATOM 4722 C C . ARG A 1 604 ? 2.399 0.948 16.458 1.00 91.38 604 ARG A C 1
ATOM 4724 O O . ARG A 1 604 ? 1.822 0.004 16.993 1.00 91.38 604 ARG A O 1
ATOM 4731 N N . SER A 1 605 ? 3.690 0.927 16.143 1.00 90.62 605 SER A N 1
ATOM 4732 C CA . SER A 1 605 ? 4.567 -0.220 16.390 1.00 90.62 605 SER A CA 1
ATOM 4733 C C . SER A 1 605 ? 5.113 -0.216 17.814 1.00 90.62 605 SER A C 1
ATOM 4735 O O . SER A 1 605 ? 5.638 0.794 18.280 1.00 90.62 605 SER A O 1
ATOM 4737 N N . TYR A 1 606 ? 5.046 -1.369 18.473 1.00 94.50 606 TYR A N 1
ATOM 4738 C CA . TYR A 1 606 ? 5.611 -1.614 19.796 1.00 94.50 606 TYR A CA 1
ATOM 4739 C C . TYR A 1 606 ? 6.540 -2.825 19.755 1.00 94.50 606 TYR A C 1
ATOM 4741 O O . TYR A 1 606 ? 6.190 -3.858 19.186 1.00 94.50 606 TYR A O 1
ATOM 4749 N N . SER A 1 607 ? 7.709 -2.728 20.387 1.00 93.88 607 SER A N 1
ATOM 4750 C CA . SER A 1 607 ? 8.627 -3.863 20.506 1.00 93.88 607 SER A CA 1
ATOM 4751 C C . SER A 1 607 ? 7.985 -4.987 21.320 1.00 93.88 607 SER A C 1
ATOM 4753 O O . SER A 1 607 ? 7.462 -4.752 22.414 1.00 93.88 607 SER A O 1
ATOM 4755 N N . ILE A 1 608 ? 8.055 -6.218 20.813 1.00 96.81 608 ILE A N 1
ATOM 4756 C CA . ILE A 1 608 ? 7.537 -7.377 21.536 1.00 96.81 608 ILE A CA 1
ATOM 4757 C C . ILE A 1 608 ? 8.454 -7.686 22.727 1.00 96.81 608 ILE A C 1
ATOM 4759 O O . ILE A 1 608 ? 9.652 -7.912 22.575 1.00 96.81 608 ILE A O 1
ATOM 4763 N N . ALA A 1 609 ? 7.871 -7.725 23.925 1.00 97.00 609 ALA A N 1
ATOM 4764 C CA . ALA A 1 609 ? 8.552 -7.924 25.205 1.00 97.00 609 ALA A CA 1
ATOM 4765 C C . ALA A 1 609 ? 8.548 -9.393 25.677 1.00 97.00 609 ALA A C 1
ATOM 4767 O O . ALA A 1 609 ? 8.717 -9.670 26.861 1.00 97.00 609 ALA A O 1
ATOM 4768 N N . SER A 1 610 ? 8.337 -10.345 24.765 1.00 96.06 610 SER A N 1
ATOM 4769 C CA . SER A 1 610 ? 8.270 -11.784 25.061 1.00 96.06 610 SER A CA 1
ATOM 4770 C C . SER A 1 610 ? 9.078 -12.603 24.059 1.00 96.06 610 SER A C 1
ATOM 4772 O O . SER A 1 610 ? 9.421 -12.120 22.983 1.00 96.06 610 SER A O 1
ATOM 4774 N N . SER A 1 611 ? 9.370 -13.854 24.415 1.00 95.44 611 SER A N 1
ATOM 4775 C CA . SER A 1 611 ? 9.980 -14.842 23.522 1.00 95.44 611 SER A CA 1
ATOM 4776 C C . SER A 1 611 ? 8.969 -15.946 23.209 1.00 95.44 611 SER A C 1
ATOM 4778 O O . SER A 1 611 ? 8.417 -16.515 24.160 1.00 95.44 611 SER A O 1
ATOM 4780 N N . PRO A 1 612 ? 8.783 -16.331 21.931 1.00 93.62 612 PRO A N 1
ATOM 4781 C CA . PRO A 1 612 ? 7.850 -17.396 21.557 1.00 93.62 612 PRO A CA 1
ATOM 4782 C C . PRO A 1 612 ? 8.267 -18.760 22.132 1.00 93.62 612 PRO A C 1
ATOM 4784 O O . PRO A 1 612 ? 7.434 -19.646 22.284 1.00 93.62 612 PRO A O 1
ATOM 4787 N N . ALA A 1 613 ? 9.541 -18.930 22.512 1.00 92.31 613 ALA A N 1
ATOM 4788 C CA . ALA A 1 613 ? 10.025 -20.145 23.172 1.00 92.31 613 ALA A CA 1
ATOM 4789 C C . ALA A 1 613 ? 9.455 -20.328 24.592 1.00 92.31 613 ALA A C 1
ATOM 4791 O O . ALA A 1 613 ? 9.336 -21.455 25.063 1.00 92.31 613 ALA A O 1
ATOM 4792 N N . MET A 1 614 ? 9.113 -19.227 25.270 1.00 95.12 614 MET A N 1
ATOM 4793 C CA . MET A 1 614 ? 8.520 -19.233 26.615 1.00 95.12 614 MET A CA 1
ATOM 4794 C C . MET A 1 614 ? 7.008 -18.987 26.572 1.00 95.12 614 MET A C 1
ATOM 4796 O O . MET A 1 614 ? 6.269 -19.507 27.404 1.00 95.12 614 MET A O 1
ATOM 4800 N N . HIS A 1 615 ? 6.554 -18.202 25.594 1.00 93.69 615 HIS A N 1
ATOM 4801 C CA . HIS A 1 615 ? 5.175 -17.751 25.441 1.00 93.69 615 HIS A CA 1
ATOM 4802 C C . HIS A 1 615 ? 4.676 -18.029 24.010 1.00 93.69 615 HIS A C 1
ATOM 4804 O O . HIS A 1 615 ? 4.469 -17.096 23.243 1.00 93.69 615 HIS A O 1
ATOM 4810 N N . PRO A 1 616 ? 4.476 -19.301 23.612 1.00 93.06 616 PRO A N 1
ATOM 4811 C CA . PRO A 1 616 ? 4.105 -19.637 22.230 1.00 93.06 616 PRO A CA 1
ATOM 4812 C C . PRO A 1 616 ? 2.678 -19.204 21.857 1.00 93.06 616 PRO A C 1
ATOM 4814 O O . PRO A 1 616 ? 2.378 -19.003 20.686 1.00 93.06 616 PRO A O 1
ATOM 4817 N N . ASP A 1 617 ? 1.803 -19.058 22.854 1.00 96.38 617 ASP A N 1
ATOM 4818 C CA . ASP A 1 617 ? 0.370 -18.796 22.683 1.00 96.38 617 ASP A CA 1
ATOM 4819 C C . ASP A 1 617 ? -0.009 -17.310 22.885 1.00 96.38 617 ASP A C 1
ATOM 4821 O O . ASP A 1 617 ? -1.187 -16.951 22.756 1.00 96.38 617 ASP A O 1
ATOM 4825 N N . MET A 1 618 ? 0.951 -16.434 23.217 1.00 96.44 618 MET A N 1
ATOM 4826 C CA . MET A 1 618 ? 0.698 -15.014 23.507 1.00 96.44 618 MET A CA 1
ATOM 4827 C C . MET A 1 618 ? 1.866 -14.094 23.127 1.00 96.44 618 MET A C 1
ATOM 4829 O O . MET A 1 618 ? 3.021 -14.500 23.148 1.00 96.44 618 MET A O 1
ATOM 4833 N N . ILE A 1 619 ? 1.560 -12.824 22.869 1.00 97.75 619 ILE A N 1
ATOM 4834 C CA . ILE A 1 619 ? 2.529 -11.731 22.731 1.00 97.75 619 ILE A CA 1
ATOM 4835 C C . ILE A 1 619 ? 2.424 -10.829 23.958 1.00 97.75 619 ILE A C 1
ATOM 4837 O O . ILE A 1 619 ? 1.323 -10.477 24.377 1.00 97.75 619 ILE A O 1
ATOM 4841 N N . GLN A 1 620 ? 3.563 -10.419 24.512 1.00 97.88 620 GLN A N 1
ATOM 4842 C CA . GLN A 1 620 ? 3.618 -9.432 25.591 1.00 97.88 620 GLN A CA 1
ATOM 4843 C C . GLN A 1 620 ? 4.199 -8.105 25.107 1.00 97.88 620 GLN A C 1
ATOM 4845 O O . GLN A 1 620 ? 5.138 -8.103 24.310 1.00 97.88 620 GLN A O 1
ATOM 4850 N N . LEU A 1 621 ? 3.681 -6.991 25.624 1.00 97.88 621 LEU A N 1
ATOM 4851 C CA . LEU A 1 621 ? 4.189 -5.640 25.376 1.00 97.88 621 LEU A CA 1
ATOM 4852 C C . LEU A 1 621 ? 4.462 -4.922 26.699 1.00 97.88 621 LEU A C 1
ATOM 4854 O O . LEU A 1 621 ? 3.709 -5.072 27.659 1.00 97.88 621 LEU A O 1
ATOM 4858 N N . CYS A 1 622 ? 5.497 -4.084 26.716 1.00 97.12 622 CYS A N 1
ATOM 4859 C CA . CYS A 1 622 ? 5.772 -3.143 27.798 1.00 97.12 622 CYS A CA 1
ATOM 4860 C C . CYS A 1 622 ? 5.733 -1.729 27.217 1.00 97.12 622 CYS A C 1
ATOM 4862 O O . CYS A 1 622 ? 6.584 -1.371 26.402 1.00 97.12 622 CYS A O 1
ATOM 4864 N N . VAL A 1 623 ? 4.715 -0.951 27.579 1.00 96.69 623 VAL A N 1
ATOM 4865 C CA . VAL A 1 623 ? 4.399 0.313 26.906 1.00 96.69 623 VAL A CA 1
ATOM 4866 C C . VAL A 1 623 ? 4.285 1.433 27.927 1.00 96.69 623 VAL A C 1
ATOM 4868 O O . VAL A 1 623 ? 3.547 1.322 28.904 1.00 96.69 623 VAL A O 1
ATOM 4871 N N . VAL A 1 624 ? 5.001 2.527 27.676 1.00 95.25 624 VAL A N 1
ATOM 4872 C CA . VAL A 1 624 ? 4.843 3.781 28.415 1.00 95.25 624 VAL A CA 1
ATOM 4873 C C . VAL A 1 624 ? 3.656 4.533 27.825 1.00 95.25 624 VAL A C 1
ATOM 4875 O O . VAL A 1 624 ? 3.572 4.719 26.610 1.00 95.25 624 VAL A O 1
ATOM 4878 N N . MET A 1 625 ? 2.731 4.953 28.677 1.00 93.00 625 MET A N 1
ATOM 4879 C CA . MET A 1 625 ? 1.646 5.839 28.296 1.00 93.00 625 MET A CA 1
ATOM 4880 C C . MET A 1 625 ? 2.211 7.168 27.816 1.00 93.00 625 MET A C 1
ATOM 4882 O O . MET A 1 625 ? 3.116 7.729 28.426 1.00 93.00 625 MET A O 1
ATOM 4886 N N . VAL A 1 626 ? 1.662 7.658 26.710 1.00 91.94 626 VAL A N 1
ATOM 4887 C CA . VAL A 1 626 ? 1.996 8.984 26.198 1.00 91.94 626 VAL A CA 1
ATOM 4888 C C . VAL A 1 626 ? 0.908 9.918 26.682 1.00 91.94 626 VAL A C 1
ATOM 4890 O O . VAL A 1 626 ? -0.266 9.675 26.407 1.00 91.94 626 VAL A O 1
ATOM 4893 N N . ASP A 1 627 ? 1.290 10.967 27.385 1.00 89.50 627 ASP A N 1
ATOM 4894 C CA . ASP A 1 627 ? 0.424 12.064 27.768 1.00 89.50 627 ASP A CA 1
ATOM 4895 C C . ASP A 1 627 ? 1.209 13.377 27.773 1.00 89.50 627 ASP A C 1
ATOM 4897 O O . ASP A 1 627 ? 2.439 13.395 27.739 1.00 89.50 627 ASP A O 1
ATOM 4901 N N . TRP A 1 628 ? 0.485 14.485 27.692 1.00 88.81 628 TRP A N 1
ATOM 4902 C CA . TRP A 1 628 ? 1.058 15.821 27.773 1.00 88.81 628 TRP A CA 1
ATOM 4903 C C . TRP A 1 628 ? -0.028 16.823 28.140 1.00 88.81 628 TRP A C 1
ATOM 4905 O O . TRP A 1 628 ? -1.214 16.600 27.895 1.00 88.81 628 TRP A O 1
ATOM 4915 N N . THR A 1 629 ? 0.379 17.956 28.696 1.00 86.88 629 THR A N 1
ATOM 4916 C CA . THR A 1 629 ? -0.509 19.102 28.887 1.00 86.88 629 THR A CA 1
ATOM 4917 C C . THR A 1 629 ? -0.156 20.145 27.844 1.00 86.88 629 THR A C 1
ATOM 4919 O O . THR A 1 629 ? 1.005 20.531 27.725 1.00 86.88 629 THR A O 1
ATOM 4922 N N . VAL A 1 630 ? -1.145 20.599 27.079 1.00 82.88 630 VAL A N 1
ATOM 4923 C CA . VAL A 1 630 ? -0.947 21.686 26.118 1.00 82.88 630 VAL A CA 1
ATOM 4924 C C . VAL A 1 630 ? -0.650 22.966 26.894 1.00 82.88 630 VAL A C 1
ATOM 4926 O O . VAL A 1 630 ? -1.487 23.422 27.668 1.00 82.88 630 VAL A O 1
ATOM 4929 N N . GLU A 1 631 ? 0.531 23.551 26.696 1.00 78.81 631 GLU A N 1
ATOM 4930 C CA . GLU A 1 631 ? 1.000 24.692 27.498 1.00 78.81 631 GLU A CA 1
ATOM 4931 C C . GLU A 1 631 ? 0.075 25.911 27.410 1.00 78.81 631 GLU A C 1
ATOM 4933 O O . GLU A 1 631 ? -0.144 26.602 28.403 1.00 78.81 631 GLU A O 1
ATOM 4938 N N . THR A 1 632 ? -0.511 26.161 26.238 1.00 75.88 632 THR A N 1
ATOM 4939 C CA . THR A 1 632 ? -1.356 27.338 25.996 1.00 75.88 632 THR A CA 1
ATOM 4940 C C . THR A 1 632 ? -2.779 27.207 26.517 1.00 75.88 632 THR A C 1
ATOM 4942 O O . THR A 1 632 ? -3.370 28.211 26.911 1.00 75.88 632 THR A O 1
ATOM 4945 N N . THR A 1 633 ? -3.349 26.000 26.534 1.00 79.88 633 THR A N 1
ATOM 4946 C CA . THR A 1 633 ? -4.739 25.776 26.970 1.00 79.88 633 THR A CA 1
ATOM 4947 C C . THR A 1 633 ? -4.841 25.130 28.349 1.00 79.88 633 THR A C 1
ATOM 4949 O O . THR A 1 633 ? -5.907 25.164 28.961 1.00 79.88 633 THR A O 1
ATOM 4952 N N . GLY A 1 634 ? -3.760 24.523 28.844 1.00 84.69 634 GLY A N 1
ATOM 4953 C CA . GLY A 1 634 ? -3.765 23.685 30.040 1.00 84.69 634 GLY A CA 1
ATOM 4954 C C . GLY A 1 634 ? -4.512 22.357 29.863 1.00 84.69 634 GLY A C 1
ATOM 4955 O O . GLY A 1 634 ? -4.740 21.656 30.848 1.00 84.69 634 GLY A O 1
ATOM 4956 N N . GLU A 1 635 ? -4.923 22.000 28.640 1.00 86.69 635 GLU A N 1
ATOM 4957 C CA . GLU A 1 635 ? -5.654 20.758 28.376 1.00 86.69 635 GLU A CA 1
ATOM 4958 C C . GLU A 1 635 ? -4.718 19.551 28.500 1.00 86.69 635 GLU A C 1
ATOM 4960 O O . GLU A 1 635 ? -3.710 19.460 27.798 1.00 86.69 635 GLU A O 1
ATOM 4965 N N . TYR A 1 636 ? -5.080 18.600 29.362 1.00 88.31 636 TYR A N 1
ATOM 4966 C CA . TYR A 1 636 ? -4.401 17.311 29.458 1.00 88.31 636 TYR A CA 1
ATOM 4967 C C . TYR A 1 636 ? -4.839 16.390 28.315 1.00 88.31 636 TYR A C 1
ATOM 4969 O O . TYR A 1 636 ? -6.032 16.161 28.095 1.00 88.31 636 TYR A O 1
ATOM 4977 N N . ARG A 1 637 ? -3.865 15.841 27.595 1.00 88.31 637 ARG A N 1
ATOM 4978 C CA . ARG A 1 637 ? -4.050 14.982 26.427 1.00 88.31 637 ARG A CA 1
ATOM 4979 C C . ARG A 1 637 ? -3.304 13.675 26.606 1.00 88.31 637 ARG A C 1
ATOM 4981 O O . ARG A 1 637 ? -2.308 13.591 27.312 1.00 88.31 637 ARG A O 1
ATOM 4988 N N . ILE A 1 638 ? -3.818 12.650 25.939 1.00 89.12 638 ILE A N 1
ATOM 4989 C CA . ILE A 1 638 ? -3.266 11.299 25.943 1.00 89.12 638 ILE A CA 1
ATOM 4990 C C . ILE A 1 638 ? -3.005 10.921 24.488 1.00 89.12 638 ILE A C 1
ATOM 4992 O O . ILE A 1 638 ? -3.800 11.250 23.606 1.00 89.12 638 ILE A O 1
ATOM 4996 N N . GLY A 1 639 ? -1.900 10.225 24.245 1.00 90.12 639 GLY A N 1
ATOM 4997 C CA . GLY A 1 639 ? -1.569 9.672 22.944 1.00 90.12 639 GLY A CA 1
ATOM 4998 C C . GLY A 1 639 ? -2.655 8.715 22.474 1.00 90.12 639 GLY A C 1
ATOM 4999 O O . GLY A 1 639 ? -3.211 7.947 23.252 1.00 90.12 639 GLY A O 1
ATOM 5000 N N . GLU A 1 640 ? -2.948 8.754 21.184 1.00 91.12 640 GLU A N 1
ATOM 5001 C CA . GLU A 1 640 ? -4.076 8.045 20.581 1.00 91.12 640 GLU A CA 1
ATOM 5002 C C . GLU A 1 640 ? -4.030 6.527 20.833 1.00 91.12 640 GLU A C 1
ATOM 5004 O O . GLU A 1 640 ? -4.949 5.958 21.420 1.00 91.12 640 GLU A O 1
ATOM 5009 N N . CYS A 1 641 ? -2.918 5.870 20.482 1.00 94.44 641 CYS A N 1
ATOM 5010 C CA . CYS A 1 641 ? -2.799 4.418 20.628 1.00 94.44 641 CYS A CA 1
ATOM 5011 C C . CYS A 1 641 ? -2.610 3.963 22.074 1.00 94.44 641 CYS A C 1
ATOM 5013 O O . CYS A 1 641 ? -3.249 3.008 22.509 1.00 94.44 641 CYS A O 1
ATOM 5015 N N . THR A 1 642 ? -1.788 4.665 22.853 1.00 94.62 642 THR A N 1
ATOM 5016 C CA . THR A 1 642 ? -1.603 4.333 24.270 1.00 94.62 642 THR A CA 1
ATOM 5017 C C . THR A 1 642 ? -2.888 4.582 25.061 1.00 94.62 642 THR A C 1
ATOM 5019 O O . THR A 1 642 ? -3.278 3.748 25.874 1.00 94.62 642 THR A O 1
ATOM 5022 N N . GLY A 1 643 ? -3.607 5.669 24.771 1.00 93.31 643 GLY A N 1
ATOM 5023 C CA . GLY A 1 643 ? -4.919 5.985 25.333 1.00 93.31 643 GLY A CA 1
ATOM 5024 C C . GLY A 1 643 ? -5.990 4.956 24.980 1.00 93.31 643 GLY A C 1
ATOM 5025 O O . GLY A 1 643 ? -6.758 4.569 25.860 1.00 93.31 643 GLY A O 1
ATOM 5026 N N . HIS A 1 644 ? -6.008 4.470 23.735 1.00 94.06 644 HIS A N 1
ATOM 5027 C CA . HIS A 1 644 ? -6.867 3.359 23.326 1.00 94.06 644 HIS A CA 1
ATOM 5028 C C . HIS A 1 644 ? -6.557 2.092 24.135 1.00 94.06 644 HIS A C 1
ATOM 5030 O O . HIS A 1 644 ? -7.439 1.569 24.812 1.00 94.06 644 HIS A O 1
ATOM 5036 N N . MET A 1 645 ? -5.293 1.657 24.150 1.00 94.44 645 MET A N 1
ATOM 5037 C CA . MET A 1 645 ? -4.860 0.454 24.872 1.00 94.44 645 MET A CA 1
ATOM 5038 C C . MET A 1 645 ? -5.111 0.537 26.381 1.00 94.44 645 MET A C 1
ATOM 5040 O O . MET A 1 645 ? -5.449 -0.464 27.000 1.00 94.44 645 MET A O 1
ATOM 5044 N N . ARG A 1 646 ? -4.994 1.725 26.986 1.00 91.31 646 ARG A N 1
ATOM 5045 C CA . ARG A 1 646 ? -5.267 1.936 28.416 1.00 91.31 646 ARG A CA 1
ATOM 5046 C C . ARG A 1 646 ? -6.725 1.670 28.796 1.00 91.31 646 ARG A C 1
ATOM 5048 O O . ARG A 1 646 ? -6.966 1.330 29.953 1.00 91.31 646 ARG A O 1
ATOM 5055 N N . LYS A 1 647 ? -7.667 1.892 27.872 1.00 87.88 647 LYS A N 1
ATOM 5056 C CA . LYS A 1 647 ? -9.111 1.708 28.091 1.00 87.88 647 LYS A CA 1
ATOM 5057 C C . LYS A 1 647 ? -9.577 0.261 27.868 1.00 87.88 647 LYS A C 1
ATOM 5059 O O . LYS A 1 647 ? -10.672 -0.057 28.326 1.00 87.88 647 LYS A O 1
ATOM 5064 N N . LEU A 1 648 ? -8.788 -0.562 27.167 1.00 84.88 648 LEU A N 1
ATOM 5065 C CA . LEU A 1 648 ? -9.015 -2.006 27.008 1.00 84.88 648 LEU A CA 1
ATOM 5066 C C . LEU A 1 648 ? -8.716 -2.748 28.314 1.00 84.88 648 LEU A C 1
ATOM 5068 O O . LEU A 1 648 ? -9.478 -3.686 28.630 1.00 84.88 648 LEU A O 1
#

pLDDT: mean 87.95, std 11.85, range [34.25, 98.69]

Organism: Alexandrium catenella (NCBI:txid2925)

Foldseek 3Di:
DCPVVDDPDAAEDEEEQCLCQPDPVVVVVVQLLVQALHEYEYAYALADDDPPLDRTLSNAALFDHRSQNLGHHDGRDDSQVVSCVSLSEKEWEDECLACVPLVVVLVVLSNVRRGYYYYYYHHHDCQQPAPVVCVSVLSVQCLLQLVGWTWIFASVCVVVVFQRIAGPSLHNHHHLVVSQCRGCRNVVSCVPPVVVSVVRSVVSSVVSVVVSVVSNCSNDRCVQVVVVVVVCVVPVPDADAFEEEEEEFDAQCPLVVVSVVVCVVQVVLRHHYDYDYQQPDDLLCQLVHQEYEYRFEADDQRDGHPSNNVSLVVLPDPPQAQQSNQNYEYEYEYAAAPVHPCFSVVSVSCVVSSVSSNYHYQDDYFHFHCPDLLGGVVRVVVVVVSVCVSRVTDDDPDDLDQDDFQKDKDWDPDDLVDFPDDLQRLAFPPDDDWDKDDWDFPDDPDDPVHHWGKIKTKTFCAPHPDDDAAFDKDWAFFWFDLVVLVVLCVLLVHRQSTKIAMGGDNPDDPRDDRITGSSCCRTRWFQQLDDAHLVLLSSLLSQAPDPVLNVLSVLCNDPDPSNSVSSSVCVLLSPGNSNNCVVRVRRRDDPSVSNVNTHTGGIDIFRFPDGCVVVVGITMGIDIWDWDQRPVPRDIDTDRHSVRVNVD

Sequence (648 aa):
DGRSSFIKTSQWIIGGDGWAYDIGYGGLDHVIASEEHVKILVLDTEMYSNTGGQASKATPAGAMAKFAESGKKTMKKDLGRMAMTYKSVYVASICIHVNPQQAVRAFLEADAYPGPSLIVAYCPCISQGFPMAESIQHCHMAVDSGYWPLYRYNPEIASSGNNPFQLDSKKVKGDIFKFLSAENRFAAVMRRHPKYAQELDSKLEDALAEKNQLLQVLDAEDLSSQFHKLVEGLTSASGNGDKVTILYGSESGNAEEQAKGLLQDIVSRGAKATVSTLDDFGFEDLPNQKILVLVVSTCGLGDYPQNCKQTWLQLQSQDLPMTWLSGVKYCVFGLGDSTYSQFCYAAAGFDVRLGELGAHRLLQRGIGDDRDEDRYYTGWDNWLPELWTVLGLPQVPPTREIPAPAYKVDVSPGDKDKPPVADEELVPPGATPLKLLTNRLLTPPISKEYDRDIRHYELQIKGTPVSYRTGDSLAVWPRNPVDRVEEFCKMMGLDAGQQLRVVPLESARNWCPEELSVRQLFTHVLDIFGKPNRKFFDALSLFAADEGDKKALMSVVEKSDEGQALYRDLVHNYAHHVDVFKQFKSARPPLEQLINMIPPLKPRSYSIASSPAMHPDMIQLCVVMVDWTVETTGEYRIGECTGHMRKL

InterPro domains:
  IPR001094 Flavodoxin-like [PR00369] (245-258)
  IPR001094 Flavodoxin-like [PR00369] (293-304)
  IPR001094 Flavodoxin-like [PR00369] (327-337)
  IPR001094 Flavodoxin-like [PR00369] (351-370)
  IPR003097 Sulfite reductase [NADPH] flavoprotein alpha-component-like, FAD-binding [PF00667] (435-643)
  IPR008254 Flavodoxin/nitric oxide synthase [PF00258] (246-373)
  IPR008254 Flavodoxin/nitric oxide synthase [PS50902] (244-388)
  IPR011766 Thiamine pyrophosphate enzyme, TPP-binding [PF02775] (12-120)
  IPR017927 FAD-binding domain, ferredoxin reductase-type [PS51384] (429-648)
  IPR017938 Riboflavin synthase-like beta-barrel [SSF63380] (431-647)
  IPR023173 NADPH-cytochrome p450 reductase, FAD-binding, alpha-helical domain superfamily [G3DSA:1.20.990.10] (483-597)
  IPR029039 Flavoprotein-like superfamily [G3DSA:3.40.50.360] (235-394)
  IPR029039 Flavoprotein-like superfamily [SSF52218] (243-392)
  IPR029061 Thiamin diphosphate-binding fold [SSF52518] (7-251)
  IPR050722 Pyruvate:ferredoxin/flavodoxin oxidoreductase [PTHR32154] (5-219)